Protein AF-0000000074204944 (afdb_homodimer)

Structure (mmCIF, N/CA/C/O backbone):
data_AF-0000000074204944-model_v1
#
loop_
_entity.id
_entity.type
_entity.pdbx_description
1 polymer 'ThuA-like domain-containing protein'
#
loop_
_atom_site.group_PDB
_atom_site.id
_atom_site.type_symbol
_atom_site.label_atom_id
_atom_site.label_alt_id
_atom_site.label_comp_id
_atom_site.label_asym_id
_atom_site.label_entity_id
_atom_site.label_seq_id
_atom_site.pdbx_PDB_ins_code
_atom_site.Cartn_x
_atom_site.Cartn_y
_atom_site.Cartn_z
_atom_site.occupancy
_atom_site.B_iso_or_equiv
_atom_site.auth_seq_id
_atom_site.auth_comp_id
_atom_site.auth_asym_id
_atom_site.auth_atom_id
_atom_site.pdbx_PDB_model_num
ATOM 1 N N . MET A 1 1 ? -14.984 -2.434 25.672 1 51.53 1 MET A N 1
ATOM 2 C CA . MET A 1 1 ? -14.977 -1.207 24.875 1 51.53 1 MET A CA 1
ATOM 3 C C . MET A 1 1 ? -14.734 -1.515 23.406 1 51.53 1 MET A C 1
ATOM 5 O O . MET A 1 1 ? -13.961 -2.412 23.078 1 51.53 1 MET A O 1
ATOM 9 N N . THR A 1 2 ? -15.633 -1.061 22.5 1 76 2 THR A N 1
ATOM 10 C CA . THR A 1 2 ? -15.523 -1.413 21.094 1 76 2 THR A CA 1
ATOM 11 C C . THR A 1 2 ? -14.164 -1.008 20.531 1 76 2 THR A C 1
ATOM 13 O O . THR A 1 2 ? -13.641 0.053 20.875 1 76 2 THR A O 1
ATOM 16 N N . GLN A 1 3 ? -13.484 -1.795 19.922 1 91.38 3 GLN A N 1
ATOM 17 C CA . GLN A 1 3 ? -12.148 -1.559 19.375 1 91.38 3 GLN A CA 1
ATOM 18 C C . GLN A 1 3 ? -12.156 -0.401 18.391 1 91.38 3 GLN A C 1
ATOM 20 O O . GLN A 1 3 ? -12.992 -0.361 17.469 1 91.38 3 GLN A O 1
ATOM 25 N N . ARG A 1 4 ? -11.312 0.642 18.641 1 97.38 4 ARG A N 1
ATOM 26 C CA . ARG A 1 4 ? -11.188 1.764 17.719 1 97.38 4 ARG A CA 1
ATOM 27 C C . ARG A 1 4 ? -10.789 1.284 16.328 1 97.38 4 ARG A C 1
ATOM 29 O O . ARG A 1 4 ? -9.992 0.354 16.188 1 97.38 4 ARG A O 1
ATOM 36 N N . ARG A 1 5 ? -11.391 1.908 15.414 1 98.31 5 ARG A N 1
ATOM 37 C CA . ARG A 1 5 ? -11.078 1.604 14.016 1 98.31 5 ARG A CA 1
ATOM 38 C C . ARG A 1 5 ? -10.312 2.748 13.367 1 98.31 5 ARG A C 1
ATOM 40 O O . ARG A 1 5 ? -10.812 3.871 13.281 1 98.31 5 ARG A O 1
ATOM 47 N N . ILE A 1 6 ? -9.133 2.463 12.898 1 98.81 6 ILE A N 1
ATOM 48 C CA . ILE A 1 6 ? -8.273 3.422 12.219 1 98.81 6 ILE A CA 1
ATOM 49 C C . ILE A 1 6 ? -8.141 3.051 10.742 1 98.81 6 ILE A C 1
ATOM 51 O O . ILE A 1 6 ? -7.781 1.919 10.414 1 98.81 6 ILE A O 1
ATOM 55 N N . LEU A 1 7 ? -8.516 3.953 9.883 1 98.88 7 LEU A N 1
ATOM 56 C CA . LEU A 1 7 ? -8.406 3.752 8.438 1 98.88 7 LEU A CA 1
ATOM 57 C C . LEU A 1 7 ? -7.293 4.621 7.855 1 98.88 7 LEU A C 1
ATOM 59 O O . LEU A 1 7 ? -7.305 5.844 8.016 1 98.88 7 LEU A O 1
ATOM 63 N N . ILE A 1 8 ? -6.305 3.99 7.25 1 98.94 8 ILE A N 1
ATOM 64 C CA . ILE A 1 8 ? -5.246 4.691 6.535 1 98.94 8 ILE A CA 1
ATOM 65 C C . ILE A 1 8 ? -5.52 4.648 5.035 1 98.94 8 ILE A C 1
ATOM 67 O O . ILE A 1 8 ? -5.609 3.566 4.445 1 98.94 8 ILE A O 1
ATOM 71 N N . LEU A 1 9 ? -5.691 5.809 4.43 1 98.94 9 LEU A N 1
ATOM 72 C CA . LEU A 1 9 ? -5.777 5.926 2.979 1 98.94 9 LEU A CA 1
ATOM 73 C C . LEU A 1 9 ? -4.391 6.047 2.357 1 98.94 9 LEU A C 1
ATOM 75 O O . LEU A 1 9 ? -3.609 6.922 2.736 1 98.94 9 LEU A O 1
ATOM 79 N N . SER A 1 10 ? -4.102 5.207 1.457 1 98.81 10 SER A N 1
ATOM 80 C CA . SER A 1 10 ? -2.797 5.133 0.808 1 98.81 10 SER A CA 1
ATOM 81 C C . SER A 1 10 ? -2.863 5.652 -0.625 1 98.81 10 SER A C 1
ATOM 83 O O . SER A 1 10 ? -3.732 5.246 -1.398 1 98.81 10 SER A O 1
ATOM 85 N N . GLY A 1 11 ? -1.921 6.484 -0.975 1 98 11 GLY A N 1
ATOM 86 C CA . GLY A 1 11 ? -1.912 7.117 -2.283 1 98 11 GLY A CA 1
ATOM 87 C C . GLY A 1 11 ? -1.787 6.125 -3.426 1 98 11 GLY A C 1
ATOM 88 O O . GLY A 1 11 ? -0.973 5.203 -3.367 1 98 11 GLY A O 1
ATOM 89 N N . ARG A 1 12 ? -2.574 6.344 -4.48 1 96.12 12 ARG A N 1
ATOM 90 C CA . ARG A 1 12 ? -2.547 5.613 -5.742 1 96.12 12 ARG A CA 1
ATOM 91 C C . ARG A 1 12 ? -3.156 6.445 -6.867 1 96.12 12 ARG A C 1
ATOM 93 O O . ARG A 1 12 ? -3.846 7.434 -6.613 1 96.12 12 ARG A O 1
ATOM 100 N N . GLY A 1 13 ? -2.918 6.02 -8.125 1 94.06 13 GLY A N 1
ATOM 101 C CA . GLY A 1 13 ? -3.502 6.73 -9.258 1 94.06 13 GLY A CA 1
ATOM 102 C C . GLY A 1 13 ? -3.24 8.227 -9.219 1 94.06 13 GLY A C 1
ATOM 103 O O . GLY A 1 13 ? -2.094 8.656 -9.094 1 94.06 13 GLY A O 1
ATOM 104 N N . ARG A 1 14 ? -4.297 9.023 -9.195 1 94.81 14 ARG A N 1
ATOM 105 C CA . ARG A 1 14 ? -4.16 10.477 -9.281 1 94.81 14 ARG A CA 1
ATOM 106 C C . ARG A 1 14 ? -3.582 11.047 -7.988 1 94.81 14 ARG A C 1
ATOM 108 O O . ARG A 1 14 ? -3.223 12.227 -7.93 1 94.81 14 ARG A O 1
ATOM 115 N N . TYR A 1 15 ? -3.381 10.164 -6.961 1 97 15 TYR A N 1
ATOM 116 C CA . TYR A 1 15 ? -2.9 10.641 -5.672 1 97 15 TYR A CA 1
ATOM 117 C C . TYR A 1 15 ? -1.574 9.984 -5.305 1 97 15 TYR A C 1
ATOM 119 O O . TYR A 1 15 ? -1.211 9.922 -4.129 1 97 15 TYR A O 1
ATOM 127 N N . GLU A 1 16 ? -0.849 9.477 -6.254 1 95.19 16 GLU A N 1
ATOM 128 C CA . GLU A 1 16 ? 0.516 8.992 -6.078 1 95.19 16 GLU A CA 1
ATOM 129 C C . GLU A 1 16 ? 1.491 9.742 -6.98 1 95.19 16 GLU A C 1
ATOM 131 O O . GLU A 1 16 ? 1.109 10.234 -8.047 1 95.19 16 GLU A O 1
ATOM 136 N N . ASP A 1 17 ? 2.719 9.852 -6.531 1 94.25 17 ASP A N 1
ATOM 137 C CA . ASP A 1 17 ? 3.791 10.508 -7.27 1 94.25 17 ASP A CA 1
ATOM 138 C C . ASP A 1 17 ? 5.027 9.617 -7.355 1 94.25 17 ASP A C 1
ATOM 140 O O . ASP A 1 17 ? 5.035 8.508 -6.824 1 94.25 17 ASP A O 1
ATOM 144 N N . PRO A 1 18 ? 6.023 9.992 -8.094 1 93.88 18 PRO A N 1
ATOM 145 C CA . PRO A 1 18 ? 7.188 9.117 -8.289 1 93.88 18 PRO A CA 1
ATOM 146 C C . PRO A 1 18 ? 8.125 9.109 -7.082 1 93.88 18 PRO A C 1
ATOM 148 O O . PRO A 1 18 ? 9.109 8.367 -7.066 1 93.88 18 PRO A O 1
ATOM 151 N N . TRP A 1 19 ? 7.832 9.891 -6.012 1 95.25 19 TRP A N 1
ATOM 152 C CA . TRP A 1 19 ? 8.852 10.141 -5 1 95.25 19 TRP A CA 1
ATOM 153 C C . TRP A 1 19 ? 8.484 9.484 -3.676 1 95.25 19 TRP A C 1
ATOM 155 O O . TRP A 1 19 ? 9.336 9.289 -2.811 1 95.25 19 TRP A O 1
ATOM 165 N N . HIS A 1 20 ? 7.195 9.203 -3.471 1 97.69 20 HIS A N 1
ATOM 166 C CA . HIS A 1 20 ? 6.738 8.68 -2.189 1 97.69 20 HIS A CA 1
ATOM 167 C C . HIS A 1 20 ? 6.184 7.266 -2.336 1 97.69 20 HIS A C 1
ATOM 169 O O . HIS A 1 20 ? 5.332 7.016 -3.193 1 97.69 20 HIS A O 1
ATOM 175 N N . ASP A 1 21 ? 6.695 6.395 -1.541 1 98.06 21 ASP A N 1
ATOM 176 C CA . ASP A 1 21 ? 6.18 5.027 -1.485 1 98.06 21 ASP A CA 1
ATOM 177 C C . ASP A 1 21 ? 5.047 4.91 -0.469 1 98.06 21 ASP A C 1
ATOM 179 O O . ASP A 1 21 ? 5.262 4.457 0.657 1 98.06 21 ASP A O 1
ATOM 183 N N . HIS A 1 22 ? 3.854 5.188 -0.947 1 98.5 22 HIS A N 1
ATOM 184 C CA . HIS A 1 22 ? 2.717 5.285 -0.039 1 98.5 22 HIS A CA 1
ATOM 185 C C . HIS A 1 22 ? 2.365 3.926 0.554 1 98.5 22 HIS A C 1
ATOM 187 O O . HIS A 1 22 ? 1.911 3.84 1.697 1 98.5 22 HIS A O 1
ATOM 193 N N . ALA A 1 23 ? 2.514 2.84 -0.213 1 98.75 23 ALA A N 1
ATOM 194 C CA . ALA A 1 23 ? 2.256 1.52 0.356 1 98.75 23 ALA A CA 1
ATOM 195 C C . ALA A 1 23 ? 3.188 1.239 1.532 1 98.75 23 ALA A C 1
ATOM 197 O O . ALA A 1 23 ? 2.742 0.787 2.59 1 98.75 23 ALA A O 1
ATOM 198 N N . ALA A 1 24 ? 4.465 1.567 1.374 1 98.88 24 ALA A N 1
ATOM 199 C CA . ALA A 1 24 ? 5.457 1.319 2.414 1 98.88 24 ALA A CA 1
ATOM 200 C C . ALA A 1 24 ? 5.176 2.162 3.654 1 98.88 24 ALA A C 1
ATOM 202 O O . ALA A 1 24 ? 5.184 1.649 4.777 1 98.88 24 ALA A O 1
ATOM 203 N N . THR A 1 25 ? 4.926 3.42 3.422 1 98.88 25 THR A N 1
ATOM 204 C CA . THR A 1 25 ? 4.746 4.301 4.57 1 98.88 25 THR A CA 1
ATOM 205 C C . THR A 1 25 ? 3.4 4.047 5.242 1 98.88 25 THR A C 1
ATOM 207 O O . THR A 1 25 ? 3.266 4.211 6.457 1 98.88 25 THR A O 1
ATOM 210 N N . SER A 1 26 ? 2.371 3.619 4.453 1 98.94 26 SER A N 1
ATOM 211 C CA . SER A 1 26 ? 1.107 3.229 5.066 1 98.94 26 SER A CA 1
ATOM 212 C C . SER A 1 26 ? 1.282 2.002 5.957 1 98.94 26 SER A C 1
ATOM 214 O O . SER A 1 26 ? 0.716 1.937 7.051 1 98.94 26 SER A O 1
ATOM 216 N N . HIS A 1 27 ? 2.041 1.065 5.5 1 98.88 27 HIS A N 1
ATOM 217 C CA . HIS A 1 27 ? 2.332 -0.111 6.312 1 98.88 27 HIS A CA 1
ATOM 218 C C . HIS A 1 27 ? 3.098 0.267 7.574 1 98.88 27 HIS A C 1
ATOM 220 O O . HIS A 1 27 ? 2.793 -0.227 8.664 1 98.88 27 HIS A O 1
ATOM 226 N N . ALA A 1 28 ? 4.086 1.146 7.449 1 98.81 28 ALA A N 1
ATOM 227 C CA . ALA A 1 28 ? 4.855 1.594 8.609 1 98.81 28 ALA A CA 1
ATOM 228 C C . ALA A 1 28 ? 3.963 2.307 9.617 1 98.81 28 ALA A C 1
ATOM 230 O O . ALA A 1 28 ? 4.031 2.031 10.82 1 98.81 28 ALA A O 1
ATOM 231 N N . ALA A 1 29 ? 3.152 3.195 9.117 1 98.88 29 ALA A N 1
ATOM 232 C CA . ALA A 1 29 ? 2.229 3.922 9.984 1 98.88 29 ALA A CA 1
ATOM 233 C C . ALA A 1 29 ? 1.271 2.965 10.688 1 98.88 29 ALA A C 1
ATOM 235 O O . ALA A 1 29 ? 0.977 3.131 11.875 1 98.88 29 ALA A O 1
ATOM 236 N N . ALA A 1 30 ? 0.769 1.958 9.938 1 98.88 30 ALA A N 1
ATOM 237 C CA . ALA A 1 30 ? -0.134 0.967 10.516 1 98.88 30 ALA A CA 1
ATOM 238 C C . ALA A 1 30 ? 0.535 0.222 11.664 1 98.88 30 ALA A C 1
ATOM 240 O O . ALA A 1 30 ? -0.105 -0.072 12.68 1 98.88 30 ALA A O 1
ATOM 241 N N . GLY A 1 31 ? 1.81 -0.078 11.5 1 98.38 31 GLY A N 1
ATOM 242 C CA . GLY A 1 31 ? 2.541 -0.729 12.578 1 98.38 31 GLY A CA 1
ATOM 243 C C . GLY A 1 31 ? 2.588 0.093 13.852 1 98.38 31 GLY A C 1
ATOM 244 O O . GLY A 1 31 ? 2.404 -0.441 14.945 1 98.38 31 GLY A O 1
ATOM 245 N N . VAL A 1 32 ? 2.789 1.373 13.734 1 98.56 32 VAL A N 1
ATOM 246 C CA . VAL A 1 32 ? 2.889 2.273 14.875 1 98.56 32 VAL A CA 1
ATOM 247 C C . VAL A 1 32 ? 1.519 2.432 15.531 1 98.56 32 VAL A C 1
ATOM 249 O O . VAL A 1 32 ? 1.402 2.398 16.75 1 98.56 32 VAL A O 1
ATOM 252 N N . LEU A 1 33 ? 0.451 2.512 14.727 1 98.69 33 LEU A N 1
ATOM 253 C CA . LEU A 1 33 ? -0.881 2.875 15.195 1 98.69 33 LEU A CA 1
ATOM 254 C C . LEU A 1 33 ? -1.638 1.646 15.688 1 98.69 33 LEU A C 1
ATOM 256 O O . LEU A 1 33 ? -2.674 1.772 16.344 1 98.69 33 LEU A O 1
ATOM 260 N N . GLY A 1 34 ? -1.121 0.468 15.422 1 97.69 34 GLY A N 1
ATOM 261 C CA . GLY A 1 34 ? -1.778 -0.78 15.773 1 97.69 34 GLY A CA 1
ATOM 262 C C . GLY A 1 34 ? -2.014 -0.93 17.266 1 97.69 34 GLY A C 1
ATOM 263 O O . GLY A 1 34 ? -2.879 -1.699 17.688 1 97.69 34 GLY A O 1
ATOM 264 N N . GLU A 1 35 ? -1.288 -0.207 18.062 1 94.44 35 GLU A N 1
ATOM 265 C CA . GLU A 1 35 ? -1.435 -0.253 19.516 1 94.44 35 GLU A CA 1
ATOM 266 C C . GLU A 1 35 ? -2.697 0.478 19.969 1 94.44 35 GLU A C 1
ATOM 268 O O . GLU A 1 35 ? -3.174 0.273 21.078 1 94.44 35 GLU A O 1
ATOM 273 N N . LEU A 1 36 ? -3.225 1.241 19.109 1 97.75 36 LEU A N 1
ATOM 274 C CA . LEU A 1 36 ? -4.312 2.131 19.5 1 97.75 36 LEU A CA 1
ATOM 275 C C . LEU A 1 36 ? -5.652 1.598 19 1 97.75 36 LEU A C 1
ATOM 277 O O . LEU A 1 36 ? -6.711 2.096 19.391 1 97.75 36 LEU A O 1
ATOM 281 N N . GLY A 1 37 ? -5.633 0.59 18.141 1 97.56 37 GLY A N 1
ATOM 282 C CA . GLY A 1 37 ? -6.848 0.055 17.547 1 97.56 37 GLY A CA 1
ATOM 283 C C . GLY A 1 37 ? -6.59 -0.848 16.359 1 97.56 37 GLY A C 1
ATOM 284 O O . GLY A 1 37 ? -5.438 -1.133 16.031 1 97.56 37 GLY A O 1
ATOM 285 N N . ALA A 1 38 ? -7.699 -1.324 15.766 1 97.94 38 ALA A N 1
ATOM 286 C CA . ALA A 1 38 ? -7.613 -2.072 14.516 1 97.94 38 ALA A CA 1
ATOM 287 C C . ALA A 1 38 ? -7.336 -1.144 13.336 1 97.94 38 ALA A C 1
ATOM 289 O O . ALA A 1 38 ? -8.062 -0.174 13.117 1 97.94 38 ALA A O 1
ATOM 290 N N . VAL A 1 39 ? -6.293 -1.455 12.617 1 98.69 39 VAL A N 1
ATOM 291 C CA . VAL A 1 39 ? -5.887 -0.579 11.523 1 98.69 39 VAL A CA 1
ATOM 292 C C . VAL A 1 39 ? -6.188 -1.249 10.188 1 98.69 39 VAL A C 1
ATOM 294 O O . VAL A 1 39 ? -5.852 -2.42 9.984 1 98.69 39 VAL A O 1
ATOM 297 N N . GLU A 1 40 ? -6.852 -0.543 9.367 1 98.5 40 GLU A N 1
ATOM 298 C CA . GLU A 1 40 ? -7.074 -0.924 7.98 1 98.5 40 GLU A CA 1
ATOM 299 C C . GLU A 1 40 ? -6.34 0.015 7.023 1 98.5 40 GLU A C 1
ATOM 301 O O . GLU A 1 40 ? -6.309 1.228 7.242 1 98.5 40 GLU A O 1
ATOM 306 N N . VAL A 1 41 ? -5.684 -0.534 6.02 1 98.88 41 VAL A N 1
ATOM 307 C CA . VAL A 1 41 ? -5.098 0.243 4.93 1 98.88 41 VAL A CA 1
ATOM 308 C C . VAL A 1 41 ? -5.945 0.083 3.668 1 98.88 41 VAL A C 1
ATOM 310 O O . VAL A 1 41 ? -6.332 -1.032 3.311 1 98.88 41 VAL A O 1
ATOM 313 N N . ARG A 1 42 ? -6.258 1.174 3.039 1 98.75 42 ARG A N 1
ATOM 314 C CA . ARG A 1 42 ? -6.996 1.203 1.779 1 98.75 42 ARG A CA 1
ATOM 315 C C . ARG A 1 42 ? -6.336 2.146 0.78 1 98.75 42 ARG A C 1
ATOM 317 O O . ARG A 1 42 ? -5.879 3.23 1.149 1 98.75 42 ARG A O 1
ATOM 324 N N . GLY A 1 43 ? -6.219 1.623 -0.44 1 98.56 43 GLY A N 1
ATOM 325 C CA . GLY A 1 43 ? -5.824 2.568 -1.473 1 98.56 43 GLY A CA 1
ATOM 326 C C . GLY A 1 43 ? -6.848 3.666 -1.699 1 98.56 43 GLY A C 1
ATOM 327 O O . GLY A 1 43 ? -8.031 3.488 -1.405 1 98.56 43 GLY A O 1
ATOM 328 N N . LEU A 1 44 ? -6.398 4.812 -2.189 1 98 44 LEU A N 1
ATOM 329 C CA . LEU A 1 44 ? -7.281 5.922 -2.533 1 98 44 LEU A CA 1
ATOM 330 C C . LEU A 1 44 ? -8.062 5.621 -3.805 1 98 44 LEU A C 1
ATOM 332 O O . LEU A 1 44 ? -7.648 6.004 -4.902 1 98 44 LEU A O 1
ATOM 336 N N . PHE A 1 45 ? -9.109 4.887 -3.635 1 97.75 45 PHE A N 1
ATOM 337 C CA . PHE A 1 45 ? -10.164 4.676 -4.617 1 97.75 45 PHE A CA 1
ATOM 338 C C . PHE A 1 45 ? -11.359 5.586 -4.34 1 97.75 45 PHE A C 1
ATOM 340 O O . PHE A 1 45 ? -11.523 6.078 -3.223 1 97.75 45 PHE A O 1
ATOM 347 N N . ARG A 1 46 ? -12.195 5.805 -5.297 1 97.19 46 ARG A N 1
ATOM 348 C CA . ARG A 1 46 ? -13.367 6.652 -5.137 1 97.19 46 ARG A CA 1
ATOM 349 C C . ARG A 1 46 ? -14.312 6.082 -4.086 1 97.19 46 ARG A C 1
ATOM 351 O O . ARG A 1 46 ? -15.055 6.828 -3.438 1 97.19 46 ARG A O 1
ATOM 358 N N . SER A 1 47 ? -14.258 4.734 -3.863 1 97.06 47 SER A N 1
ATOM 359 C CA . SER A 1 47 ? -15.172 4.059 -2.947 1 97.06 47 SER A CA 1
ATOM 360 C C . SER A 1 47 ? -14.531 3.859 -1.576 1 97.06 47 SER A C 1
ATOM 362 O O . SER A 1 47 ? -15.109 3.201 -0.708 1 97.06 47 SER A O 1
ATOM 364 N N . ALA A 1 48 ? -13.359 4.402 -1.346 1 98 48 ALA A N 1
ATOM 365 C CA . ALA A 1 48 ? -12.547 4.059 -0.181 1 98 48 ALA A CA 1
ATOM 366 C C . ALA A 1 48 ? -13.234 4.496 1.111 1 98 48 ALA A C 1
ATOM 368 O O . ALA A 1 48 ? -12.891 4.016 2.195 1 98 48 ALA A O 1
ATOM 369 N N . LEU A 1 49 ? -14.219 5.398 1.063 1 98.31 49 LEU A N 1
ATOM 370 C CA . LEU A 1 49 ? -14.797 5.957 2.279 1 98.31 49 LEU A CA 1
ATOM 371 C C . LEU A 1 49 ? -16.266 5.547 2.424 1 98.31 49 LEU A C 1
ATOM 373 O O . LEU A 1 49 ? -17.016 6.176 3.166 1 98.31 49 LEU A O 1
ATOM 377 N N . GLU A 1 50 ? -16.703 4.531 1.73 1 95 50 GLU A N 1
ATOM 378 C CA . GLU A 1 50 ? -18.094 4.113 1.745 1 95 50 GLU A CA 1
ATOM 379 C C . GLU A 1 50 ? -18.516 3.641 3.133 1 95 50 GLU A C 1
ATOM 381 O O . GLU A 1 50 ? -19.703 3.68 3.477 1 95 50 GLU A O 1
ATOM 386 N N . ASP A 1 51 ? -17.656 3.254 4.023 1 94.56 51 ASP A N 1
ATOM 387 C CA . ASP A 1 51 ? -17.969 2.807 5.375 1 94.56 51 ASP A CA 1
ATOM 388 C C . ASP A 1 51 ? -17.328 3.725 6.422 1 94.56 51 ASP A C 1
ATOM 390 O O . ASP A 1 51 ? -16.922 3.268 7.492 1 94.56 51 ASP A O 1
ATOM 394 N N . LEU A 1 52 ? -17.234 4.914 6.141 1 95.88 52 LEU A N 1
ATOM 395 C CA . LEU A 1 52 ? -16.547 5.898 6.965 1 95.88 52 LEU A CA 1
ATOM 396 C C . LEU A 1 52 ? -17.219 6.051 8.32 1 95.88 52 LEU A C 1
ATOM 398 O O . LEU A 1 52 ? -16.578 6.41 9.305 1 95.88 52 LEU A O 1
ATOM 402 N N . ASP A 1 53 ? -18.5 5.742 8.469 1 94.19 53 ASP A N 1
ATOM 403 C CA . ASP A 1 53 ? -19.266 5.914 9.703 1 94.19 53 ASP A CA 1
ATOM 404 C C . ASP A 1 53 ? -18.734 4.992 10.805 1 94.19 53 ASP A C 1
ATOM 406 O O . ASP A 1 53 ? -18.953 5.25 11.992 1 94.19 53 ASP A O 1
ATOM 410 N N . SER A 1 54 ? -18.062 3.941 10.453 1 96.06 54 SER A N 1
ATOM 411 C CA . SER A 1 54 ? -17.531 2.988 11.43 1 96.06 54 SER A CA 1
ATOM 412 C C . SER A 1 54 ? -16.094 3.307 11.789 1 96.06 54 SER A C 1
ATOM 414 O O . SER A 1 54 ? -15.461 2.584 12.57 1 96.06 54 SER A O 1
ATOM 416 N N . VAL A 1 55 ? -15.547 4.402 11.25 1 97.94 55 VAL A N 1
ATOM 417 C CA . VAL A 1 55 ? -14.141 4.758 11.422 1 97.94 55 VAL A CA 1
ATOM 418 C C . VAL A 1 55 ? -14 5.793 12.539 1 97.94 55 VAL A C 1
ATOM 420 O O . VAL A 1 55 ? -14.75 6.773 12.57 1 97.94 55 VAL A O 1
ATOM 423 N N . ASP A 1 56 ? -13.055 5.578 13.43 1 98.25 56 ASP A N 1
ATOM 424 C CA . ASP A 1 56 ? -12.812 6.512 14.523 1 98.25 56 ASP A CA 1
ATOM 425 C C . ASP A 1 56 ? -11.719 7.512 14.156 1 98.25 56 ASP A C 1
ATOM 427 O O . ASP A 1 56 ? -11.695 8.633 14.672 1 98.25 56 ASP A O 1
ATOM 431 N N . LEU A 1 57 ? -10.766 7.082 13.359 1 98.75 57 LEU A N 1
ATOM 432 C CA . LEU A 1 57 ? -9.648 7.918 12.922 1 98.75 57 LEU A CA 1
ATOM 433 C C . LEU A 1 57 ? -9.328 7.66 11.453 1 98.75 57 LEU A C 1
ATOM 435 O O . LEU A 1 57 ? -9.109 6.512 11.055 1 98.75 57 LEU A O 1
ATOM 439 N N . LEU A 1 58 ? -9.359 8.695 10.68 1 98.88 58 LEU A N 1
ATOM 440 C CA . LEU A 1 58 ? -8.953 8.625 9.281 1 98.88 58 LEU A CA 1
ATOM 441 C C . LEU A 1 58 ? -7.555 9.211 9.102 1 98.88 58 LEU A C 1
ATOM 443 O O . LEU A 1 58 ? -7.305 10.367 9.461 1 98.88 58 LEU A O 1
ATOM 447 N N . VAL A 1 59 ? -6.641 8.43 8.609 1 98.94 59 VAL A N 1
ATOM 448 C CA . VAL A 1 59 ? -5.289 8.867 8.273 1 98.94 59 VAL A CA 1
ATOM 449 C C . VAL A 1 59 ? -5.152 9.016 6.762 1 98.94 59 VAL A C 1
ATOM 451 O O . VAL A 1 59 ? -5.465 8.094 6.008 1 98.94 59 VAL A O 1
ATOM 454 N N . VAL A 1 60 ? -4.758 10.172 6.344 1 98.94 60 VAL A N 1
ATOM 455 C CA . VAL A 1 60 ? -4.562 10.422 4.918 1 98.94 60 VAL A CA 1
ATOM 456 C C . VAL A 1 60 ? -3.068 10.438 4.598 1 98.94 60 VAL A C 1
ATOM 458 O O . VAL A 1 60 ? -2.34 11.328 5.051 1 98.94 60 VAL A O 1
ATOM 461 N N . ASN A 1 61 ? -2.641 9.445 3.877 1 98.88 61 ASN A N 1
ATOM 462 C CA . ASN A 1 61 ? -1.282 9.258 3.377 1 98.88 61 ASN A CA 1
ATOM 463 C C . ASN A 1 61 ? -1.249 9.203 1.852 1 98.88 61 ASN A C 1
ATOM 465 O O . ASN A 1 61 ? -0.875 8.18 1.273 1 98.88 61 ASN A O 1
ATOM 469 N N . GLY A 1 62 ? -1.653 10.281 1.208 1 97.75 62 GLY A N 1
ATOM 470 C CA . GLY A 1 62 ? -1.695 10.438 -0.237 1 97.75 62 GLY A CA 1
ATOM 471 C C . GLY A 1 62 ? -0.994 11.695 -0.72 1 97.75 62 GLY A C 1
ATOM 472 O O . GLY A 1 62 ? -0.63 12.555 0.083 1 97.75 62 GLY A O 1
ATOM 473 N N . GLY A 1 63 ? -0.703 11.781 -1.903 1 95.69 63 GLY A N 1
ATOM 474 C CA . GLY A 1 63 ? 0.027 12.898 -2.471 1 95.69 63 GLY A CA 1
ATOM 475 C C . GLY A 1 63 ? -0.604 13.445 -3.74 1 95.69 63 GLY A C 1
ATOM 476 O O . GLY A 1 63 ? -1.783 13.195 -4.008 1 95.69 63 GLY A O 1
ATOM 477 N N . THR A 1 64 ? 0.297 14.359 -4.312 1 87.75 64 THR A N 1
ATOM 478 C CA . T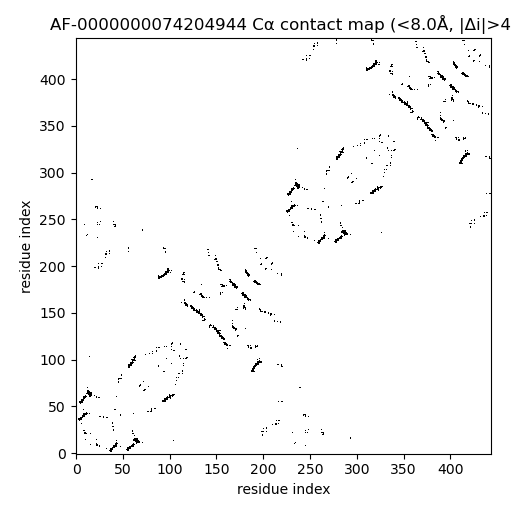HR A 1 64 ? -0.106 14.914 -5.602 1 87.75 64 THR A CA 1
ATOM 479 C C . THR A 1 64 ? 0.206 13.938 -6.73 1 87.75 64 THR A C 1
ATOM 481 O O . THR A 1 64 ? 1.252 13.281 -6.723 1 87.75 64 THR A O 1
ATOM 484 N N . GLY A 1 65 ? -0.796 13.617 -7.484 1 80.25 65 GLY A N 1
ATOM 485 C CA . GLY A 1 65 ? -0.465 12.695 -8.562 1 80.25 65 GLY A CA 1
ATOM 486 C C . GLY A 1 65 ? -0.942 13.172 -9.922 1 80.25 65 GLY A C 1
ATOM 487 O O . GLY A 1 65 ? -1.212 14.359 -10.109 1 80.25 65 GLY A O 1
ATOM 488 N N . ARG A 1 66 ? -0.755 12.352 -10.812 1 80.88 66 ARG A N 1
ATOM 489 C CA . ARG A 1 66 ? -1.13 12.68 -12.188 1 80.88 66 ARG A CA 1
ATOM 490 C C . ARG A 1 66 ? -2.564 12.25 -12.477 1 80.88 66 ARG A C 1
ATOM 492 O O . ARG A 1 66 ? -2.855 11.055 -12.562 1 80.88 66 ARG A O 1
ATOM 499 N N . ARG A 1 67 ? -3.369 13.188 -12.602 1 87.19 67 ARG A N 1
ATOM 500 C CA . ARG A 1 67 ? -4.766 12.906 -12.922 1 87.19 67 ARG A CA 1
ATOM 501 C C . ARG A 1 67 ? -4.883 12.156 -14.25 1 87.19 67 ARG A C 1
ATOM 503 O O . ARG A 1 67 ? -4.27 12.547 -15.242 1 87.19 67 ARG A O 1
ATOM 510 N N . ASP A 1 68 ? -5.531 11.117 -14.234 1 88.94 68 ASP A N 1
ATOM 511 C CA . ASP A 1 68 ? -5.832 10.297 -15.398 1 88.94 68 ASP A CA 1
ATOM 512 C C . ASP A 1 68 ? -7.273 9.789 -15.359 1 88.94 68 ASP A C 1
ATOM 514 O O . ASP A 1 68 ? -7.539 8.711 -14.828 1 88.94 68 ASP A O 1
ATOM 518 N N . ALA A 1 69 ? -8.141 10.523 -16.016 1 91.94 69 ALA A N 1
ATOM 519 C CA . ALA A 1 69 ? -9.578 10.242 -15.953 1 91.94 69 ALA A CA 1
ATOM 520 C C . ALA A 1 69 ? -9.883 8.852 -16.5 1 91.94 69 ALA A C 1
ATOM 522 O O . ALA A 1 69 ? -10.836 8.203 -16.062 1 91.94 69 ALA A O 1
ATOM 523 N N . GLU A 1 70 ? -9.102 8.398 -17.422 1 91 70 GLU A N 1
ATOM 524 C CA . GLU A 1 70 ? -9.352 7.094 -18.016 1 91 70 GLU A CA 1
ATOM 525 C C . GLU A 1 70 ? -8.914 5.961 -17.094 1 91 70 GLU A C 1
ATOM 527 O O . GLU A 1 70 ? -9.32 4.812 -17.281 1 91 70 GLU A O 1
ATOM 532 N N . PHE A 1 71 ? -8.141 6.332 -16.141 1 91.19 71 PHE A N 1
ATOM 533 C CA . PHE A 1 71 ? -7.613 5.309 -15.25 1 91.19 71 PHE A CA 1
ATOM 534 C C . PHE A 1 71 ? -8.414 5.254 -13.953 1 91.19 71 PHE A C 1
ATOM 536 O O . PHE A 1 71 ? -8.82 4.18 -13.508 1 91.19 71 PHE A O 1
ATOM 543 N N . ASP A 1 72 ? -8.625 6.441 -13.367 1 92.94 72 ASP A N 1
ATOM 544 C CA . ASP A 1 72 ? -9.234 6.375 -12.047 1 92.94 72 ASP A CA 1
ATOM 545 C C . ASP A 1 72 ? -10.461 7.285 -11.961 1 92.94 72 ASP A C 1
ATOM 547 O O . ASP A 1 72 ? -11.109 7.359 -10.922 1 92.94 72 ASP A O 1
ATOM 551 N N . GLY A 1 73 ? -10.836 7.93 -13.07 1 95 73 GLY A N 1
ATOM 552 C CA . GLY A 1 73 ? -12.062 8.711 -13.094 1 95 73 GLY A CA 1
ATOM 553 C C . GLY A 1 73 ? -11.82 10.203 -13.227 1 95 73 GLY A C 1
ATOM 554 O O . GLY A 1 73 ? -10.711 10.68 -12.977 1 95 73 GLY A O 1
ATOM 555 N N . SER A 1 74 ? -12.828 10.961 -13.609 1 96.06 74 SER A N 1
ATOM 556 C CA . SER A 1 74 ? -12.781 12.414 -13.727 1 96.06 74 SER A CA 1
ATOM 557 C C . SER A 1 74 ? -12.875 13.086 -12.359 1 96.06 74 SER A C 1
ATOM 559 O O . SER A 1 74 ? -13.148 12.422 -11.352 1 96.06 74 SER A O 1
ATOM 561 N N . ASP A 1 75 ? -12.625 14.375 -12.344 1 94.69 75 ASP A N 1
ATOM 562 C CA . ASP A 1 75 ? -12.805 15.133 -11.109 1 94.69 75 ASP A CA 1
ATOM 563 C C . ASP A 1 75 ? -14.234 15.008 -10.594 1 94.69 7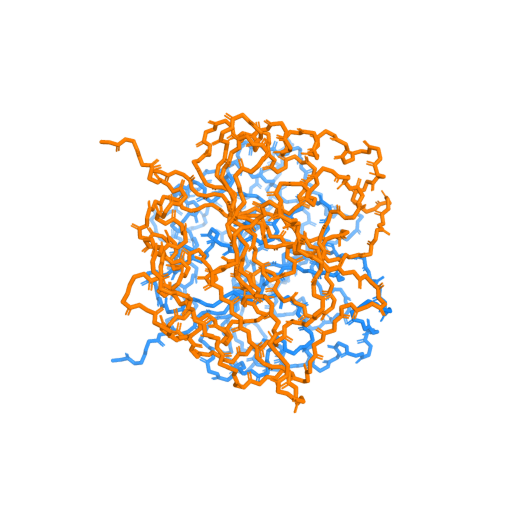5 ASP A C 1
ATOM 565 O O . ASP A 1 75 ? -14.461 14.906 -9.383 1 94.69 75 ASP A O 1
ATOM 569 N N . ASP A 1 76 ? -15.195 15.008 -11.508 1 96.06 76 ASP A N 1
ATOM 570 C CA . ASP A 1 76 ? -16.594 14.875 -11.125 1 96.06 76 ASP A CA 1
ATOM 571 C C . ASP A 1 76 ? -16.859 13.523 -10.477 1 96.06 76 ASP A C 1
ATOM 573 O O . ASP A 1 76 ? -17.656 13.422 -9.531 1 96.06 76 ASP A O 1
ATOM 577 N N . ASP A 1 77 ? -16.188 12.516 -10.961 1 97.31 77 ASP A N 1
ATOM 578 C CA . ASP A 1 77 ? -16.359 11.18 -10.406 1 97.31 77 ASP A CA 1
ATOM 579 C C . ASP A 1 77 ? -15.875 11.109 -8.961 1 97.31 77 ASP A C 1
ATOM 581 O O . ASP A 1 77 ? -16.312 10.258 -8.188 1 97.31 77 ASP A O 1
ATOM 585 N N . TRP A 1 78 ? -14.961 12 -8.602 1 97.25 78 TRP A N 1
ATOM 586 C CA . TRP A 1 78 ? -14.344 11.977 -7.285 1 97.25 78 TRP A CA 1
ATOM 587 C C . TRP A 1 78 ? -15.109 12.859 -6.305 1 97.25 78 TRP A C 1
ATOM 589 O O . TRP A 1 78 ? -14.859 12.828 -5.098 1 97.25 78 TRP A O 1
ATOM 599 N N . ARG A 1 79 ? -16.125 13.57 -6.707 1 96.81 79 ARG A N 1
ATOM 600 C CA . ARG A 1 79 ? -16.844 14.523 -5.867 1 96.81 79 ARG A CA 1
ATOM 601 C C . ARG A 1 79 ? -17.469 13.828 -4.66 1 96.81 79 ARG A C 1
ATOM 603 O O . ARG A 1 79 ? -17.406 14.344 -3.543 1 96.81 79 ARG A O 1
ATOM 610 N N . GLY A 1 80 ? -18.078 12.633 -4.938 1 97.25 80 GLY A N 1
ATOM 611 C CA . GLY A 1 80 ? -18.672 11.898 -3.838 1 97.25 80 GLY A CA 1
ATOM 612 C C . GLY A 1 80 ? -17.688 11.562 -2.736 1 97.25 80 GLY A C 1
ATOM 613 O O . GLY A 1 80 ? -18 11.688 -1.552 1 97.25 80 GLY A O 1
ATOM 614 N N . PHE A 1 81 ? -16.516 11.148 -3.082 1 98.12 81 PHE A N 1
ATOM 615 C CA . PHE A 1 81 ? -15.445 10.852 -2.139 1 98.12 81 PHE A CA 1
ATOM 616 C C . PHE A 1 81 ? -15.102 12.086 -1.311 1 98.12 81 PHE A C 1
ATOM 618 O O . PHE A 1 81 ? -15.07 12.023 -0.08 1 98.12 81 PHE A O 1
ATOM 625 N N . HIS A 1 82 ? -14.883 13.195 -1.985 1 98.06 82 HIS A N 1
ATOM 626 C CA . HIS A 1 82 ? -14.461 14.422 -1.33 1 98.06 82 HIS A CA 1
ATOM 627 C C . HIS A 1 82 ? -15.555 14.984 -0.436 1 98.06 82 HIS A C 1
ATOM 629 O O . HIS A 1 82 ? -15.281 15.469 0.666 1 98.06 82 HIS A O 1
ATOM 635 N N . ASP A 1 83 ? -16.766 14.891 -0.904 1 97.25 83 ASP A N 1
ATOM 636 C CA . ASP A 1 83 ? -17.891 15.359 -0.105 1 97.25 83 ASP A CA 1
ATOM 637 C C . ASP A 1 83 ? -18.031 14.539 1.173 1 97.25 83 ASP A C 1
ATOM 639 O O . ASP A 1 83 ? -18.297 15.094 2.244 1 97.25 83 ASP A O 1
ATOM 643 N N . ARG A 1 84 ? -17.875 13.266 1.048 1 97.81 84 ARG A N 1
ATOM 644 C CA . ARG A 1 84 ? -17.984 12.391 2.211 1 97.81 84 ARG A CA 1
ATOM 645 C C . ARG A 1 84 ? -16.875 12.68 3.219 1 97.81 84 ARG A C 1
ATOM 647 O O . ARG A 1 84 ? -17.125 12.727 4.426 1 97.81 84 ARG A O 1
ATOM 654 N N . LEU A 1 85 ? -15.703 12.875 2.723 1 98.12 85 LEU A N 1
ATOM 655 C CA . LEU A 1 85 ? -14.57 13.195 3.584 1 98.12 85 LEU A CA 1
ATOM 656 C C . LEU A 1 85 ? -14.805 14.5 4.332 1 98.12 85 LEU A C 1
ATOM 658 O O . LEU A 1 85 ? -14.719 14.547 5.562 1 98.12 85 LEU A O 1
ATOM 662 N N . ALA A 1 86 ? -15.125 15.516 3.613 1 97.56 86 ALA A N 1
ATOM 663 C CA . ALA A 1 86 ? -15.328 16.844 4.207 1 97.56 86 ALA A CA 1
ATOM 664 C C . ALA A 1 86 ? -16.516 16.828 5.172 1 97.56 86 ALA A C 1
ATOM 666 O O . ALA A 1 86 ? -16.422 17.375 6.273 1 97.56 86 ALA A O 1
ATOM 667 N N . GLY A 1 87 ? -17.578 16.203 4.668 1 97.31 87 GLY A N 1
ATOM 668 C CA . GLY A 1 87 ? -18.766 16.125 5.523 1 97.31 87 GLY A CA 1
ATOM 669 C C . GLY A 1 87 ? -18.5 15.391 6.824 1 97.31 87 GLY A C 1
ATOM 670 O O . GLY A 1 87 ? -18.906 15.859 7.895 1 97.31 87 GLY A O 1
ATOM 671 N N . TRP A 1 88 ? -17.891 14.25 6.723 1 97.88 88 TRP A N 1
ATOM 672 C CA . TRP A 1 88 ? -17.562 13.453 7.902 1 97.88 88 TRP A CA 1
ATOM 673 C C . TRP A 1 88 ? -16.641 14.219 8.844 1 97.88 88 TRP A C 1
ATOM 675 O O . TRP A 1 88 ? -16.844 14.227 10.055 1 97.88 88 TRP A O 1
ATOM 685 N N . ALA A 1 89 ? -15.617 14.891 8.312 1 97.88 89 ALA A N 1
ATOM 686 C CA . ALA A 1 89 ? -14.672 15.672 9.109 1 97.88 89 ALA A CA 1
ATOM 687 C C . ALA A 1 89 ? -15.383 16.797 9.844 1 97.88 89 ALA A C 1
ATOM 689 O O . ALA A 1 89 ? -15.141 17.031 11.039 1 97.88 89 ALA A O 1
ATOM 690 N N . ARG A 1 90 ? -16.266 17.469 9.219 1 96.62 90 ARG A N 1
ATOM 691 C CA . ARG A 1 90 ? -16.984 18.609 9.789 1 96.62 90 ARG A CA 1
ATOM 692 C C . ARG A 1 90 ? -17.984 18.156 10.852 1 96.62 90 ARG A C 1
ATOM 694 O O . ARG A 1 90 ? -18.359 18.938 11.734 1 96.62 90 ARG A O 1
ATOM 701 N N . ALA A 1 91 ? -18.359 16.922 10.758 1 97 91 ALA A N 1
ATOM 702 C CA . ALA A 1 91 ? -19.328 16.375 11.703 1 97 91 ALA A CA 1
ATOM 703 C C . ALA A 1 91 ? -18.625 15.797 12.93 1 97 91 ALA A C 1
ATOM 705 O O . ALA A 1 91 ? -19.234 15.07 13.719 1 97 91 ALA A O 1
ATOM 706 N N . GLY A 1 92 ? -17.391 16.031 13.047 1 96.56 92 GLY A N 1
ATOM 707 C CA . GLY A 1 92 ? -16.672 15.633 14.25 1 96.56 92 GLY A CA 1
ATOM 708 C C . GLY A 1 92 ? -15.664 14.523 14 1 96.56 92 GLY A C 1
ATOM 709 O O . GLY A 1 92 ? -15.07 14 14.938 1 96.56 92 GLY A O 1
ATOM 710 N N . GLY A 1 93 ? -15.469 14.117 12.773 1 96.75 93 GLY A N 1
ATOM 711 C CA . GLY A 1 93 ? -14.5 13.086 12.445 1 96.75 93 GLY A CA 1
ATOM 712 C C . GLY A 1 93 ? -13.07 13.484 12.758 1 96.75 93 GLY A C 1
ATOM 713 O O . GLY A 1 93 ? -12.711 14.656 12.656 1 96.75 93 GLY A O 1
ATOM 714 N N . ALA A 1 94 ? -12.242 12.555 13.203 1 98.31 94 ALA A N 1
ATOM 715 C CA . ALA A 1 94 ? -10.828 12.766 13.492 1 98.31 94 ALA A CA 1
ATOM 716 C C . ALA A 1 94 ? -9.961 12.453 12.273 1 98.31 94 ALA A C 1
ATOM 718 O O . ALA A 1 94 ? -10.031 11.352 11.727 1 98.31 94 ALA A O 1
ATOM 719 N N . VAL A 1 95 ? -9.117 13.43 11.898 1 98.81 95 VAL A N 1
ATOM 720 C CA . VAL A 1 95 ? -8.328 13.273 10.68 1 98.81 95 VAL A CA 1
ATOM 721 C C . VAL A 1 95 ? -6.848 13.508 10.984 1 98.81 95 VAL A C 1
ATOM 723 O O . VAL A 1 95 ? -6.496 14.484 11.656 1 98.81 95 VAL A O 1
ATOM 726 N N . LEU A 1 96 ? -6.031 12.641 10.586 1 98.94 96 LEU A N 1
ATOM 727 C CA . LEU A 1 96 ? -4.578 12.789 10.633 1 98.94 96 LEU A CA 1
ATOM 728 C C . LEU A 1 96 ? -3.996 12.82 9.219 1 98.94 96 LEU A C 1
ATOM 730 O O . LEU A 1 96 ? -4.117 11.844 8.477 1 98.94 96 LEU A O 1
ATOM 734 N N . GLY A 1 97 ? -3.451 13.93 8.781 1 98.94 97 GLY A N 1
ATOM 735 C CA . GLY A 1 97 ? -2.736 14.031 7.52 1 98.94 97 GLY A CA 1
ATOM 736 C C . GLY A 1 97 ? -1.235 13.867 7.668 1 98.94 97 GLY A C 1
ATOM 737 O O . GLY A 1 97 ? -0.617 14.484 8.531 1 98.94 97 GLY A O 1
ATOM 738 N N . LEU A 1 98 ? -0.653 13.07 6.832 1 98.94 98 LEU A N 1
ATOM 739 C CA . LEU A 1 98 ? 0.777 12.797 6.918 1 98.94 98 LEU A CA 1
ATOM 740 C C . LEU A 1 98 ? 1.513 13.367 5.707 1 98.94 98 LEU A C 1
ATOM 742 O O . LEU A 1 98 ? 1.123 13.109 4.566 1 98.94 98 LEU A O 1
ATOM 746 N N . HIS A 1 99 ? 2.545 14.078 5.895 1 98.81 99 HIS A N 1
ATOM 747 C CA . HIS A 1 99 ? 3.545 14.547 4.938 1 98.81 99 HIS A CA 1
ATOM 748 C C . HIS A 1 99 ? 2.891 15.078 3.67 1 98.81 99 HIS A C 1
ATOM 750 O O . HIS A 1 99 ? 2.361 16.188 3.662 1 98.81 99 HIS A O 1
ATOM 756 N N . GLN A 1 100 ? 2.682 14.227 2.666 1 98.06 100 GLN A N 1
ATOM 757 C CA . GLN A 1 100 ? 2.176 14.711 1.383 1 98.06 100 GLN A CA 1
ATOM 758 C C . GLN A 1 100 ? 0.68 15 1.456 1 98.06 100 GLN A C 1
ATOM 760 O O . GLN A 1 100 ? 0.104 15.555 0.517 1 98.06 100 GLN A O 1
ATOM 765 N N . ALA A 1 101 ? 0.078 14.68 2.553 1 98.38 101 ALA A N 1
ATOM 766 C CA . ALA A 1 101 ? -1.335 15.008 2.709 1 98.38 101 ALA A CA 1
ATOM 767 C C . ALA A 1 101 ? -1.576 16.5 2.488 1 98.38 101 ALA A C 1
ATOM 769 O O . ALA A 1 101 ? -2.686 16.906 2.137 1 98.38 101 ALA A O 1
ATOM 770 N N . ALA A 1 102 ? -0.548 17.297 2.648 1 98 102 ALA A N 1
ATOM 771 C CA . ALA A 1 102 ? -0.653 18.734 2.377 1 98 102 ALA A CA 1
ATOM 772 C C . ALA A 1 102 ? -0.677 19 0.875 1 98 102 ALA A C 1
ATOM 774 O O . ALA A 1 102 ? -1.017 20.109 0.443 1 98 102 ALA A O 1
ATOM 775 N N . ASN A 1 103 ? -0.274 17.969 0.074 1 95.94 103 ASN A N 1
ATOM 776 C CA . ASN A 1 103 ? -0.159 18.047 -1.378 1 95.94 103 ASN A CA 1
ATOM 777 C C . ASN A 1 103 ? -1.163 17.141 -2.076 1 95.94 103 ASN A C 1
ATOM 779 O O . ASN A 1 103 ? -0.915 16.672 -3.189 1 95.94 103 ASN A O 1
ATOM 783 N N . THR A 1 104 ? -2.174 16.719 -1.39 1 97 104 THR A N 1
ATOM 784 C CA . THR A 1 104 ? -3.146 15.82 -1.999 1 97 104 THR A CA 1
ATOM 785 C C . THR A 1 104 ? -4.504 16.5 -2.143 1 97 104 THR A C 1
ATOM 787 O O . THR A 1 104 ? -4.73 17.562 -1.562 1 97 104 THR A O 1
ATOM 790 N N . PHE A 1 105 ? -5.398 16.047 -2.971 1 97.06 105 PHE A N 1
ATOM 791 C CA . PHE A 1 105 ? -6.785 16.469 -3.117 1 97.06 105 PHE A CA 1
ATOM 792 C C . PHE A 1 105 ? -6.863 17.922 -3.568 1 97.06 105 PHE A C 1
ATOM 794 O O . PHE A 1 105 ? -7.656 18.703 -3.033 1 97.06 105 PHE A O 1
ATOM 801 N N . TYR A 1 106 ? -6.023 18.344 -4.5 1 94 106 TYR A N 1
ATOM 802 C CA . TYR A 1 106 ? -6.148 19.672 -5.078 1 94 106 TYR A CA 1
ATOM 803 C C . TYR A 1 106 ? -7.461 19.828 -5.836 1 94 106 TYR A C 1
ATOM 805 O O . TYR A 1 106 ? -7.887 20.938 -6.137 1 94 106 TYR A O 1
ATOM 813 N N . ASP A 1 107 ? -8.094 18.766 -6.156 1 91.44 107 ASP A N 1
ATOM 814 C CA . ASP A 1 107 ? -9.391 18.75 -6.82 1 91.44 107 ASP A CA 1
ATOM 815 C C . ASP A 1 107 ? -10.531 18.859 -5.809 1 91.44 107 ASP A C 1
ATOM 817 O O . ASP A 1 107 ? -11.703 18.719 -6.164 1 91.44 107 ASP A O 1
ATOM 821 N N . ALA A 1 108 ? -10.188 19.047 -4.543 1 91.06 108 ALA A N 1
ATOM 822 C CA . ALA A 1 108 ? -11.156 19.188 -3.459 1 91.06 108 ALA A CA 1
ATOM 823 C C . ALA A 1 108 ? -10.922 20.5 -2.695 1 91.06 108 ALA A C 1
ATOM 825 O O . ALA A 1 108 ? -10.047 20.562 -1.831 1 91.06 108 ALA A O 1
ATOM 826 N N . PRO A 1 109 ? -11.781 21.422 -2.785 1 85.88 109 PRO A N 1
ATOM 827 C CA . PRO A 1 109 ? -11.57 22.719 -2.145 1 85.88 109 PRO A CA 1
ATOM 828 C C . PRO A 1 109 ? -11.617 22.641 -0.62 1 85.88 109 PRO A C 1
ATOM 830 O O . PRO A 1 109 ? -10.922 23.391 0.064 1 85.88 109 PRO A O 1
ATOM 833 N N . ASP A 1 110 ? -12.305 21.719 -0.078 1 95.38 110 ASP A N 1
ATOM 834 C CA . ASP A 1 110 ? -12.562 21.672 1.358 1 95.38 110 ASP A CA 1
ATOM 835 C C . ASP A 1 110 ? -11.383 21.062 2.107 1 95.38 110 ASP A C 1
ATOM 837 O O . ASP A 1 110 ? -11.289 21.172 3.332 1 95.38 110 ASP A O 1
ATOM 841 N N . TRP A 1 111 ? -10.453 20.406 1.428 1 97.31 111 TRP A N 1
ATOM 842 C CA . TRP A 1 111 ? -9.398 19.656 2.105 1 97.31 111 TRP A CA 1
ATOM 843 C C . TRP A 1 111 ? -8.5 20.594 2.902 1 97.31 111 TRP A C 1
ATOM 845 O O . TRP A 1 111 ? -8.125 20.297 4.039 1 97.31 111 TRP A O 1
ATOM 855 N N . GLU A 1 112 ? -8.227 21.719 2.328 1 97.12 112 GLU A N 1
ATOM 856 C CA . GLU A 1 112 ? -7.387 22.672 3.041 1 97.12 112 GLU A CA 1
ATOM 857 C C . GLU A 1 112 ? -8.047 23.125 4.344 1 97.12 112 GLU A C 1
ATOM 859 O O . GLU A 1 112 ? -7.371 23.297 5.359 1 97.12 112 GLU A O 1
ATOM 864 N N . ALA A 1 113 ? -9.328 23.328 4.289 1 97.06 113 ALA A N 1
ATOM 865 C CA . ALA A 1 113 ? -10.055 23.734 5.484 1 97.06 113 ALA A CA 1
ATOM 866 C C . ALA A 1 113 ? -10.008 22.641 6.551 1 97.06 113 ALA A C 1
ATOM 868 O O . ALA A 1 113 ? -9.914 22.938 7.746 1 97.06 113 ALA A O 1
ATOM 869 N N . VAL A 1 114 ? -10.062 21.422 6.129 1 98.19 114 VAL A N 1
ATOM 870 C CA . VAL A 1 114 ? -10.031 20.281 7.055 1 98.19 114 VAL A CA 1
ATOM 871 C C . VAL A 1 114 ? -8.633 20.141 7.645 1 98.19 114 VAL A C 1
ATOM 873 O O . VAL A 1 114 ? -8.477 20 8.859 1 98.19 114 VAL A O 1
ATOM 876 N N . LEU A 1 115 ? -7.621 20.234 6.785 1 98.5 115 LEU A N 1
ATOM 877 C CA . LEU A 1 115 ? -6.246 19.969 7.191 1 98.5 115 LEU A CA 1
ATOM 878 C C . LEU A 1 115 ? -5.676 21.156 7.965 1 98.5 115 LEU A C 1
ATOM 880 O O . LEU A 1 115 ? -4.809 20.984 8.828 1 98.5 115 LEU A O 1
ATOM 884 N N . GLY A 1 116 ? -6.156 22.359 7.637 1 98.44 116 GLY A N 1
ATOM 885 C CA . GLY A 1 116 ? -5.664 23.562 8.281 1 98.44 116 GLY A CA 1
ATOM 886 C C . GLY A 1 116 ? -4.461 24.172 7.59 1 98.44 116 GLY A C 1
ATOM 887 O O . GLY A 1 116 ? -3.84 25.109 8.102 1 98.44 116 GLY A O 1
ATOM 888 N N . GLY A 1 117 ? -4.098 23.688 6.402 1 98.25 117 GLY A N 1
ATOM 889 C CA . GLY A 1 117 ? -2.949 24.172 5.66 1 98.25 117 GLY A CA 1
ATOM 890 C C . GLY A 1 117 ? -2.719 23.422 4.359 1 98.25 117 GLY A C 1
ATOM 891 O O . GLY A 1 117 ? -3.51 22.562 3.99 1 98.25 117 GLY A O 1
ATOM 892 N N . ARG A 1 118 ? -1.611 23.859 3.688 1 97.62 118 ARG A N 1
ATOM 893 C CA . ARG A 1 118 ? -1.437 23.344 2.338 1 97.62 118 ARG A CA 1
ATOM 894 C C . ARG A 1 118 ? -0.005 23.547 1.852 1 97.62 118 ARG A C 1
ATOM 896 O O . ARG A 1 118 ? 0.658 24.5 2.244 1 97.62 118 ARG A O 1
ATOM 903 N N . TRP A 1 119 ? 0.428 22.531 1.049 1 98.31 119 TRP A N 1
ATOM 904 C CA . TRP A 1 119 ? 1.538 22.797 0.138 1 98.31 119 TRP A CA 1
ATOM 905 C C . TRP A 1 119 ? 1.102 23.719 -1.001 1 98.31 119 TRP A C 1
ATOM 907 O O . TRP A 1 119 ? 0.084 23.469 -1.651 1 98.31 119 TRP A O 1
ATOM 917 N N . VAL A 1 120 ? 1.795 24.75 -1.227 1 97.75 120 VAL A N 1
ATOM 918 C CA . VAL A 1 120 ? 1.487 25.688 -2.299 1 97.75 120 VAL A CA 1
ATOM 919 C C . VAL A 1 120 ? 2.465 25.5 -3.455 1 97.75 120 VAL A C 1
ATOM 921 O O . VAL A 1 120 ? 3.641 25.844 -3.35 1 97.75 120 VAL A O 1
ATOM 924 N N . PRO A 1 121 ? 1.94 24.969 -4.594 1 95.5 121 PRO A N 1
ATOM 925 C CA . PRO A 1 121 ? 2.828 24.781 -5.742 1 95.5 121 PRO A CA 1
ATOM 926 C C . PRO A 1 121 ? 3.557 26.062 -6.137 1 95.5 121 PRO A C 1
ATOM 928 O O . PRO A 1 121 ? 2.943 27.141 -6.207 1 95.5 121 PRO A O 1
ATOM 931 N N . GLY A 1 122 ? 4.852 25.953 -6.359 1 96.88 122 GLY A N 1
ATOM 932 C CA . GLY A 1 122 ? 5.645 27.109 -6.766 1 96.88 122 GLY A CA 1
ATOM 933 C C . GLY A 1 122 ? 6.176 27.906 -5.594 1 96.88 122 GLY A C 1
ATOM 934 O O . GLY A 1 122 ? 7.074 28.734 -5.758 1 96.88 122 GLY A O 1
ATOM 935 N N . GLU A 1 123 ? 5.641 27.656 -4.402 1 98.12 123 GLU A N 1
ATOM 936 C CA . GLU A 1 123 ? 6.059 28.391 -3.219 1 98.12 123 GLU A CA 1
ATOM 937 C C . GLU A 1 123 ? 6.676 27.469 -2.178 1 98.12 123 GLU A C 1
ATOM 939 O O . GLU A 1 123 ? 7.754 27.75 -1.646 1 98.12 123 GLU A O 1
ATOM 944 N N . SER A 1 124 ? 5.941 26.422 -1.849 1 98.5 124 SER A N 1
ATOM 945 C CA . SER A 1 124 ? 6.445 25.453 -0.882 1 98.5 124 SER A CA 1
ATOM 946 C C . SER A 1 124 ? 7.637 24.688 -1.441 1 98.5 124 SER A C 1
ATOM 948 O O . SER A 1 124 ? 7.746 24.5 -2.654 1 98.5 124 SER A O 1
ATOM 950 N N . MET A 1 125 ? 8.508 24.328 -0.61 1 98.25 125 MET A N 1
ATOM 951 C CA . MET A 1 125 ? 9.727 23.625 -1.008 1 98.25 125 MET A CA 1
ATOM 952 C C . MET A 1 125 ? 10.281 22.797 0.151 1 98.25 125 MET A C 1
ATOM 954 O O . MET A 1 125 ? 9.703 22.797 1.242 1 98.25 125 MET A O 1
ATOM 958 N N . HIS A 1 126 ? 11.234 22.109 -0.096 1 98.38 126 HIS A N 1
ATOM 959 C CA . HIS A 1 126 ? 12.047 21.453 0.923 1 98.38 126 HIS A CA 1
ATOM 960 C C . HIS A 1 126 ? 13.508 21.375 0.498 1 98.38 126 HIS A C 1
ATOM 962 O O . HIS A 1 126 ? 13.805 21.203 -0.685 1 98.38 126 HIS A O 1
ATOM 968 N N . PRO A 1 127 ? 14.414 21.594 1.437 1 98.25 127 PRO A N 1
ATOM 969 C CA . PRO A 1 127 ? 15.805 21.234 1.133 1 98.25 127 PRO A CA 1
ATOM 970 C C . PRO A 1 127 ? 15.984 19.75 0.84 1 98.25 127 PRO A C 1
ATOM 972 O O . PRO A 1 127 ? 15.031 18.984 0.929 1 98.25 127 PRO A O 1
ATOM 975 N N . PRO A 1 128 ? 17.234 19.375 0.418 1 97.75 128 PRO A N 1
ATOM 976 C CA . PRO A 1 128 ? 17.484 17.953 0.246 1 97.75 128 PRO A CA 1
ATOM 977 C C . PRO A 1 128 ? 17.141 17.141 1.491 1 97.75 128 PRO A C 1
ATOM 979 O O . PRO A 1 128 ? 17.359 17.594 2.615 1 97.75 128 PRO A O 1
ATOM 982 N N . ILE A 1 129 ? 16.547 16 1.286 1 98.44 129 ILE A N 1
ATOM 983 C CA . ILE A 1 129 ? 16.188 15.094 2.371 1 98.44 129 ILE A CA 1
ATOM 984 C C . ILE A 1 129 ? 17.438 14.75 3.191 1 98.44 129 ILE A C 1
ATOM 986 O O . ILE A 1 129 ? 18.547 14.688 2.656 1 98.44 129 ILE A O 1
ATOM 990 N N . GLY A 1 130 ? 17.312 14.531 4.5 1 98.44 130 GLY A N 1
ATOM 991 C CA . GLY A 1 130 ? 18.391 14.188 5.402 1 98.44 130 GLY A CA 1
ATOM 992 C C . GLY A 1 130 ? 17.953 14.117 6.855 1 98.44 130 GLY A C 1
ATOM 993 O O . GLY A 1 130 ? 16.766 14.125 7.152 1 98.44 130 GLY A O 1
ATOM 994 N N . THR A 1 131 ? 18.906 13.914 7.711 1 98.25 131 THR A N 1
ATOM 995 C CA . THR A 1 131 ? 18.609 14 9.141 1 98.25 131 THR A CA 1
ATOM 996 C C . THR A 1 131 ? 18.062 15.383 9.492 1 98.25 131 THR A C 1
ATOM 998 O O . THR A 1 131 ? 18.656 16.406 9.133 1 98.25 131 THR A O 1
ATOM 1001 N N . ALA A 1 132 ? 17.016 15.383 10.078 1 98.25 132 ALA A N 1
ATOM 1002 C CA . ALA A 1 132 ? 16.312 16.641 10.344 1 98.25 132 ALA A CA 1
ATOM 1003 C C . ALA A 1 132 ? 15.836 16.703 11.789 1 98.25 132 ALA A C 1
ATOM 1005 O O . ALA A 1 132 ? 15.617 15.656 12.422 1 98.25 132 ALA A O 1
ATOM 1006 N N . ARG A 1 133 ? 15.727 17.891 12.234 1 98.19 133 ARG A N 1
ATOM 1007 C CA . ARG A 1 133 ? 15.281 18.203 13.586 1 98.19 133 ARG A CA 1
ATOM 1008 C C . ARG A 1 133 ? 13.969 18.984 13.578 1 98.19 133 ARG A C 1
ATOM 1010 O O . ARG A 1 133 ? 13.828 19.938 12.812 1 98.19 133 ARG A O 1
ATOM 1017 N N . PHE A 1 134 ? 13.039 18.562 14.352 1 98.56 134 PHE A N 1
ATOM 1018 C CA . PHE A 1 134 ? 11.727 19.188 14.484 1 98.56 134 PHE A CA 1
ATOM 1019 C C . PHE A 1 134 ? 11.477 19.609 15.922 1 98.56 134 PHE A C 1
ATOM 1021 O O . PHE A 1 134 ? 11.406 18.766 16.828 1 98.56 134 PHE A O 1
ATOM 1028 N N . GLU A 1 135 ? 11.352 20.891 16.125 1 98.38 135 GLU A N 1
ATOM 1029 C CA . GLU A 1 135 ? 11.117 21.453 17.453 1 98.38 135 GLU A CA 1
ATOM 1030 C C . GLU A 1 135 ? 9.625 21.516 17.781 1 98.38 135 GLU A C 1
ATOM 1032 O O . GLU A 1 135 ? 8.836 22.016 16.984 1 98.38 135 GLU A O 1
ATOM 1037 N N . LEU A 1 136 ? 9.273 21.016 18.891 1 98.31 136 LEU A N 1
ATOM 1038 C CA . LEU A 1 136 ? 7.871 20.969 19.281 1 98.31 136 LEU A CA 1
ATOM 1039 C C . LEU A 1 136 ? 7.59 21.969 20.406 1 98.31 136 LEU A C 1
ATOM 1041 O O . LEU A 1 136 ? 8.461 22.234 21.234 1 98.31 136 LEU A O 1
ATOM 1045 N N . THR A 1 137 ? 6.426 22.516 20.328 1 94.5 137 THR A N 1
ATOM 1046 C CA . THR A 1 137 ? 6.039 23.484 21.344 1 94.5 137 THR A CA 1
ATOM 1047 C C . THR A 1 137 ? 5.613 22.781 22.625 1 94.5 137 THR A C 1
ATOM 1049 O O . THR A 1 137 ? 5.258 21.609 22.609 1 94.5 137 THR A O 1
ATOM 1052 N N . ILE A 1 138 ? 5.691 23.594 23.656 1 88.69 138 ILE A N 1
ATOM 1053 C CA . ILE A 1 138 ? 5.207 23.109 24.953 1 88.69 138 ILE A CA 1
ATOM 1054 C C . ILE A 1 138 ? 3.783 23.609 25.188 1 88.69 138 ILE A C 1
ATOM 1056 O O . ILE A 1 138 ? 3.369 24.625 24.609 1 88.69 138 ILE A O 1
ATOM 1060 N N . GLY A 1 139 ? 3.004 22.766 25.969 1 91.88 139 GLY A N 1
ATOM 1061 C CA . GLY A 1 139 ? 1.702 23.266 26.375 1 91.88 139 GLY A CA 1
ATOM 1062 C C . GLY A 1 139 ? 0.547 22.547 25.703 1 91.88 139 GLY A C 1
ATOM 1063 O O . GLY A 1 139 ? -0.616 22.906 25.922 1 91.88 139 GLY A O 1
ATOM 1064 N N . HIS A 1 140 ? 0.777 21.703 24.828 1 95.56 140 HIS A N 1
ATOM 1065 C CA . HIS A 1 140 ? -0.251 20.844 24.25 1 95.56 140 HIS A CA 1
ATOM 1066 C C . HIS A 1 140 ? -0.065 19.391 24.688 1 95.56 140 HIS A C 1
ATOM 1068 O O . HIS A 1 140 ? 1.064 18.906 24.766 1 95.56 140 HIS A O 1
ATOM 1074 N N . PRO A 1 141 ? -1.17 18.719 24.938 1 95.75 141 PRO A N 1
ATOM 1075 C CA . PRO A 1 141 ? -1.054 17.312 25.375 1 95.75 141 PRO A CA 1
ATOM 1076 C C . PRO A 1 141 ? -0.24 16.469 24.391 1 95.75 141 PRO A C 1
ATOM 1078 O O . PRO A 1 141 ? 0.496 15.57 24.828 1 95.75 141 PRO A O 1
ATOM 1081 N N . MET A 1 142 ? -0.238 16.703 23.125 1 96.06 142 MET A N 1
ATOM 1082 C CA . MET A 1 142 ? 0.434 15.922 22.094 1 96.06 142 MET A CA 1
ATOM 1083 C C . MET A 1 142 ? 1.949 16.047 22.219 1 96.06 142 MET A C 1
ATOM 1085 O O . MET A 1 142 ? 2.686 15.156 21.797 1 96.06 142 MET A O 1
ATOM 1089 N N . THR A 1 143 ? 2.371 17.125 22.766 1 97.12 143 THR A N 1
ATOM 1090 C CA . THR A 1 143 ? 3.807 17.391 22.734 1 97.12 143 THR A CA 1
ATOM 1091 C C . THR A 1 143 ? 4.379 17.422 24.156 1 97.12 143 THR A C 1
ATOM 1093 O O . THR A 1 143 ? 5.555 17.75 24.344 1 97.12 143 THR A O 1
ATOM 1096 N N . GLU A 1 144 ? 3.527 17.141 25.141 1 95.38 144 GLU A N 1
ATOM 1097 C CA . GLU A 1 144 ? 3.99 17.172 26.516 1 95.38 144 GLU A CA 1
ATOM 1098 C 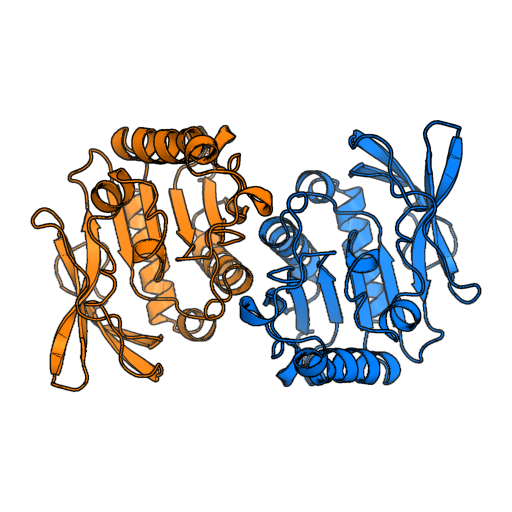C . GLU A 1 144 ? 5.18 16.234 26.719 1 95.38 144 GLU A C 1
ATOM 1100 O O . GLU A 1 144 ? 5.09 15.039 26.453 1 95.38 144 GLU A O 1
ATOM 1105 N N . GLY A 1 145 ? 6.27 16.828 27.172 1 94.44 145 GLY A N 1
ATOM 1106 C CA . GLY A 1 145 ? 7.449 16.031 27.484 1 94.44 145 GLY A CA 1
ATOM 1107 C C . GLY A 1 145 ? 8.227 15.625 26.234 1 94.44 145 GLY A C 1
ATOM 1108 O O . GLY A 1 145 ? 9.195 14.867 26.328 1 94.44 145 GLY A O 1
ATOM 1109 N N . LEU A 1 146 ? 7.785 16.047 25.094 1 95.69 146 LEU A N 1
ATOM 1110 C CA . LEU A 1 146 ? 8.453 15.789 23.812 1 95.69 146 LEU A CA 1
ATOM 1111 C C . LEU A 1 146 ? 8.805 17.094 23.109 1 95.69 146 LEU A C 1
ATOM 1113 O O . LEU A 1 146 ? 8.016 17.625 22.328 1 95.69 146 LEU A O 1
ATOM 1117 N N . SER A 1 147 ? 10 17.594 23.344 1 95.81 147 SER A N 1
ATOM 1118 C CA . SER A 1 147 ? 10.336 18.938 22.875 1 95.81 147 SER A CA 1
ATOM 1119 C C . SER A 1 147 ? 11 18.891 21.5 1 95.81 147 SER A C 1
ATOM 1121 O O . SER A 1 147 ? 11.078 19.906 20.812 1 95.81 147 SER A O 1
ATOM 1123 N N . VAL A 1 148 ? 11.539 17.688 21.188 1 97.94 148 VAL A N 1
ATOM 1124 C CA . VAL A 1 148 ? 12.258 17.578 19.922 1 97.94 148 VAL A CA 1
ATOM 1125 C C . VAL A 1 148 ? 12.07 16.188 19.344 1 97.94 148 VAL A C 1
ATOM 1127 O O . VAL A 1 148 ? 12.023 15.195 20.078 1 97.94 148 VAL A O 1
ATOM 1130 N N . VAL A 1 149 ? 11.883 16.109 18.047 1 98.5 149 VAL A N 1
ATOM 1131 C CA . VAL A 1 149 ? 11.898 14.875 17.281 1 98.5 149 VAL A CA 1
ATOM 1132 C C . VAL A 1 149 ? 13 14.945 16.219 1 98.5 149 VAL A C 1
ATOM 1134 O O . VAL A 1 149 ? 13.109 15.93 15.492 1 98.5 149 VAL A O 1
ATOM 1137 N N . GLU A 1 150 ? 13.805 13.961 16.203 1 98.69 150 GLU A N 1
ATOM 1138 C CA . GLU A 1 150 ? 14.781 13.789 15.133 1 98.69 150 GLU A CA 1
ATOM 1139 C C . GLU A 1 150 ? 14.43 12.602 14.242 1 98.69 150 GLU A C 1
ATOM 1141 O O . GLU A 1 150 ? 13.984 11.562 14.727 1 98.69 150 GLU A O 1
ATOM 1146 N N . ALA A 1 151 ? 14.547 12.82 12.953 1 98.81 151 ALA A N 1
ATOM 1147 C CA . ALA A 1 151 ? 14.242 11.773 11.984 1 98.81 151 ALA A CA 1
ATOM 1148 C C . ALA A 1 151 ? 14.914 12.055 10.641 1 98.81 151 ALA A C 1
ATOM 1150 O O . ALA A 1 151 ? 15.242 13.203 10.328 1 98.81 151 ALA A O 1
ATOM 1151 N N . PHE A 1 152 ? 15.297 11.023 9.906 1 98.88 152 PHE A N 1
ATOM 1152 C CA . PHE A 1 152 ? 15.625 11.188 8.492 1 98.88 152 PHE A CA 1
ATOM 1153 C C . PHE A 1 152 ? 14.375 11.516 7.684 1 98.88 152 PHE A C 1
ATOM 1155 O O . PHE A 1 152 ? 13.477 10.688 7.559 1 98.88 152 PHE A O 1
ATOM 1162 N N . ASP A 1 153 ? 14.305 12.773 7.137 1 98.81 153 ASP A N 1
ATOM 1163 C CA . ASP A 1 153 ? 13.062 13.211 6.508 1 98.81 153 ASP A CA 1
ATOM 1164 C C . ASP A 1 153 ? 13.289 14.445 5.641 1 98.81 153 ASP A C 1
ATOM 1166 O O . ASP A 1 153 ? 14.398 14.992 5.609 1 98.81 153 ASP A O 1
ATOM 1170 N N . GLU A 1 154 ? 12.258 14.781 4.871 1 98.69 154 GLU A N 1
ATOM 1171 C CA . GLU A 1 154 ? 12.211 16.078 4.195 1 98.69 154 GLU A CA 1
ATOM 1172 C C . GLU A 1 154 ? 11.695 17.172 5.129 1 98.69 154 GLU A C 1
ATOM 1174 O O . GLU A 1 154 ? 10.703 16.969 5.828 1 98.69 154 GLU A O 1
ATOM 1179 N N . ARG A 1 155 ? 12.398 18.266 5.137 1 98.69 155 ARG A N 1
ATOM 1180 C CA . ARG A 1 155 ? 11.938 19.438 5.863 1 98.69 155 ARG A CA 1
ATOM 1181 C C . ARG A 1 155 ? 11.07 20.328 4.977 1 98.69 155 ARG A C 1
ATOM 1183 O O . ARG A 1 155 ? 11.578 21.203 4.277 1 98.69 155 ARG A O 1
ATOM 1190 N N . TYR A 1 156 ? 9.75 20.125 4.996 1 98.81 156 TYR A N 1
ATOM 1191 C CA . TYR A 1 156 ? 8.852 20.953 4.203 1 98.81 156 TYR A CA 1
ATOM 1192 C C . TYR A 1 156 ? 8.898 22.406 4.672 1 98.81 156 TYR A C 1
ATOM 1194 O O . TYR A 1 156 ? 8.867 22.672 5.875 1 98.81 156 TYR A O 1
ATOM 1202 N N . CYS A 1 157 ? 9.008 23.297 3.738 1 98.81 157 CYS A N 1
ATOM 1203 C CA . CYS A 1 157 ? 9.102 24.734 3.99 1 98.81 157 CYS A CA 1
ATOM 1204 C C . CYS A 1 157 ? 8.055 25.5 3.191 1 98.81 157 CYS A C 1
ATOM 1206 O O . CYS A 1 157 ? 7.656 25.062 2.109 1 98.81 157 CYS A O 1
ATOM 1208 N N . HIS A 1 158 ? 7.602 26.625 3.773 1 98.69 158 HIS A N 1
ATOM 1209 C CA . HIS A 1 158 ? 6.691 27.562 3.137 1 98.69 158 HIS A CA 1
ATOM 1210 C C . HIS A 1 158 ? 5.336 26.922 2.865 1 98.69 158 HIS A C 1
ATOM 1212 O O . HIS A 1 158 ? 4.754 27.125 1.797 1 98.69 158 HIS A O 1
ATOM 1218 N N . LEU A 1 159 ? 4.93 26.047 3.758 1 98.81 159 LEU A N 1
ATOM 1219 C CA . LEU A 1 159 ? 3.533 25.625 3.73 1 98.81 159 LEU A CA 1
ATOM 1220 C C . LEU A 1 159 ? 2.615 26.781 4.129 1 98.81 159 LEU A C 1
ATOM 1222 O O . LEU A 1 159 ? 2.969 27.594 4.988 1 98.81 159 LEU A O 1
ATOM 1226 N N . ARG A 1 160 ? 1.458 26.859 3.424 1 98.56 160 ARG A N 1
ATOM 1227 C CA . ARG A 1 160 ? 0.419 27.781 3.893 1 98.56 160 ARG A CA 1
ATOM 1228 C C . ARG A 1 160 ? -0.313 27.203 5.098 1 98.56 160 ARG A C 1
ATOM 1230 O O . ARG A 1 160 ? -0.744 26.047 5.074 1 98.56 160 ARG A O 1
ATOM 1237 N N . VAL A 1 161 ? -0.39 27.953 6.18 1 98.44 161 VAL A N 1
ATOM 1238 C CA . VAL A 1 161 ? -1.074 27.547 7.398 1 98.44 161 VAL A CA 1
ATOM 1239 C C . VAL A 1 161 ? -2.223 28.5 7.699 1 98.44 161 VAL A C 1
ATOM 1241 O O . VAL A 1 161 ? -2.043 29.719 7.676 1 98.44 161 VAL A O 1
ATOM 1244 N N . ALA A 1 162 ? -3.369 27.953 7.914 1 97.25 162 ALA A N 1
ATOM 1245 C CA . ALA A 1 162 ? -4.543 28.781 8.203 1 97.25 162 ALA A CA 1
ATOM 1246 C C . ALA A 1 162 ? -4.379 29.516 9.523 1 97.25 162 ALA A C 1
ATOM 1248 O O . ALA A 1 162 ? -3.814 28.969 10.477 1 97.25 162 ALA A O 1
ATOM 1249 N N . SER A 1 163 ? -4.895 30.719 9.656 1 94.88 163 SER A N 1
ATOM 1250 C CA . SER A 1 163 ? -4.75 31.578 10.836 1 94.88 163 SER A CA 1
ATOM 1251 C C . SER A 1 163 ? -5.395 30.938 12.062 1 94.88 163 SER A C 1
ATOM 1253 O O . SER A 1 163 ? -4.945 31.156 13.188 1 94.88 163 SER A O 1
ATOM 1255 N N . GLY A 1 164 ? -6.375 30.109 11.875 1 94.25 164 GLY A N 1
ATOM 1256 C CA . GLY A 1 164 ? -7.082 29.5 13 1 94.25 164 GLY A CA 1
ATOM 1257 C C . GLY A 1 164 ? -6.441 28.219 13.469 1 94.25 164 GLY A C 1
ATOM 1258 O O . GLY A 1 164 ? -6.844 27.656 14.492 1 94.25 164 GLY A O 1
ATOM 1259 N N . THR A 1 165 ? -5.445 27.766 12.797 1 96.19 165 THR A N 1
ATOM 1260 C CA . THR A 1 165 ? -4.762 26.531 13.148 1 96.19 165 THR A CA 1
ATOM 1261 C C . THR A 1 165 ? -3.697 26.797 14.211 1 96.19 165 THR A C 1
ATOM 1263 O O . THR A 1 165 ? -3.113 27.875 14.266 1 96.19 165 THR A O 1
ATOM 1266 N N . ARG A 1 166 ? -3.484 25.844 15.102 1 97.81 166 ARG A N 1
ATOM 1267 C CA . ARG A 1 166 ? -2.457 25.953 16.125 1 97.81 166 ARG A CA 1
ATOM 1268 C C . ARG A 1 166 ? -1.213 25.156 15.742 1 97.81 166 ARG A C 1
ATOM 1270 O O . ARG A 1 166 ? -1.247 23.938 15.695 1 97.81 166 ARG A O 1
ATOM 1277 N N . VAL A 1 167 ? -0.129 25.844 15.547 1 98.56 167 VAL A N 1
ATOM 1278 C CA . VAL A 1 167 ? 1.142 25.219 15.195 1 98.56 167 VAL A CA 1
ATOM 1279 C C . VAL A 1 167 ? 1.799 24.641 16.453 1 98.56 167 VAL A C 1
ATOM 1281 O O . VAL A 1 167 ? 1.904 25.328 17.469 1 98.56 167 VAL A O 1
ATOM 1284 N N . LEU A 1 168 ? 2.223 23.375 16.359 1 98.75 168 LEU A N 1
ATOM 1285 C CA . LEU A 1 168 ? 2.799 22.703 17.516 1 98.75 168 LEU A CA 1
ATOM 1286 C C . LEU A 1 168 ? 4.258 22.328 17.25 1 98.75 168 LEU A C 1
ATOM 1288 O O . LEU A 1 168 ? 4.949 21.844 18.156 1 98.75 168 LEU A O 1
ATOM 1292 N N . GLY A 1 169 ? 4.766 22.516 16.031 1 98.69 169 GLY A N 1
ATOM 1293 C CA . GLY A 1 169 ? 6.133 22.141 15.719 1 98.69 169 GLY A CA 1
ATOM 1294 C C . GLY A 1 169 ? 6.684 22.859 14.5 1 98.69 169 GLY A C 1
ATOM 1295 O O . GLY A 1 169 ? 5.93 23.203 13.586 1 98.69 169 GLY A O 1
ATOM 1296 N N . THR A 1 170 ? 7.949 23.062 14.469 1 98.81 170 THR A N 1
ATOM 1297 C CA . THR A 1 170 ? 8.633 23.719 13.367 1 98.81 170 THR A CA 1
ATOM 1298 C C . THR A 1 170 ? 9.938 23.016 13.023 1 98.81 170 THR A C 1
ATOM 1300 O O . THR A 1 170 ? 10.422 22.188 13.805 1 98.81 170 THR A O 1
ATOM 1303 N N . THR A 1 171 ? 10.398 23.234 11.891 1 98.75 171 THR A N 1
ATOM 1304 C CA . THR A 1 171 ? 11.758 22.906 11.484 1 98.75 171 THR A CA 1
ATOM 1305 C C . THR A 1 171 ? 12.461 24.125 10.906 1 98.75 171 THR A C 1
ATOM 1307 O O . THR A 1 171 ? 11.82 25.156 10.656 1 98.75 171 THR A O 1
ATOM 1310 N N . LEU A 1 172 ? 13.742 24.094 10.812 1 98.31 172 LEU A N 1
ATOM 1311 C CA . LEU A 1 172 ? 14.508 25.188 10.227 1 98.31 172 LEU A CA 1
ATOM 1312 C C . LEU A 1 172 ? 14.93 24.844 8.797 1 98.31 172 LEU A C 1
ATOM 1314 O O . LEU A 1 172 ? 15.328 23.719 8.516 1 98.31 172 LEU A O 1
ATOM 1318 N N . ASP A 1 173 ? 14.828 25.812 7.91 1 98.12 173 ASP A N 1
ATOM 1319 C CA . ASP A 1 173 ? 15.43 25.625 6.598 1 98.12 173 ASP A CA 1
ATOM 1320 C C . ASP A 1 173 ? 16.938 25.844 6.652 1 98.12 173 ASP A C 1
ATOM 1322 O O . ASP A 1 173 ? 17.516 26 7.734 1 98.12 173 ASP A O 1
ATOM 1326 N N . ASP A 1 174 ? 17.578 25.828 5.496 1 97.44 174 ASP A N 1
ATOM 1327 C CA . ASP A 1 174 ? 19.031 25.922 5.453 1 97.44 174 ASP A CA 1
ATOM 1328 C C . ASP A 1 174 ? 19.516 27.312 5.875 1 97.44 174 ASP A C 1
ATOM 1330 O O . ASP A 1 174 ? 20.672 27.484 6.25 1 97.44 174 ASP A O 1
ATOM 1334 N N . ASP A 1 175 ? 18.625 28.297 5.84 1 97.75 175 ASP A N 1
ATOM 1335 C CA . ASP A 1 175 ? 18.969 29.656 6.238 1 97.75 175 ASP A CA 1
ATOM 1336 C C . ASP A 1 175 ? 18.625 29.891 7.711 1 97.75 175 ASP A C 1
ATOM 1338 O O . ASP A 1 175 ? 18.844 30.984 8.234 1 97.75 175 ASP A O 1
ATOM 1342 N N . GLY A 1 176 ? 18.031 28.953 8.32 1 97.62 176 GLY A N 1
ATOM 1343 C CA . GLY A 1 176 ? 17.75 29.062 9.742 1 97.62 176 GLY A CA 1
ATOM 1344 C C . GLY A 1 176 ? 16.359 29.594 10.031 1 97.62 176 GLY A C 1
ATOM 1345 O O . GLY A 1 176 ? 16.016 29.828 11.195 1 97.62 176 GLY A O 1
ATOM 1346 N N . ALA A 1 177 ? 15.57 29.844 9 1 98.12 177 ALA A N 1
ATOM 1347 C CA . ALA A 1 177 ? 14.203 30.312 9.203 1 98.12 177 ALA A CA 1
ATOM 1348 C C . ALA A 1 177 ? 13.281 29.188 9.648 1 98.12 177 ALA A C 1
ATOM 1350 O O . ALA A 1 177 ? 13.328 28.078 9.102 1 98.12 177 ALA A O 1
ATOM 1351 N N . PRO A 1 178 ? 12.477 29.406 10.648 1 98.44 178 PRO A N 1
ATOM 1352 C CA . PRO A 1 178 ? 11.555 28.375 11.109 1 98.44 178 PRO A CA 1
ATOM 1353 C C . PRO A 1 178 ? 10.344 28.203 10.203 1 98.44 178 PRO A C 1
ATOM 1355 O O . PRO A 1 178 ? 9.82 29.188 9.672 1 98.44 178 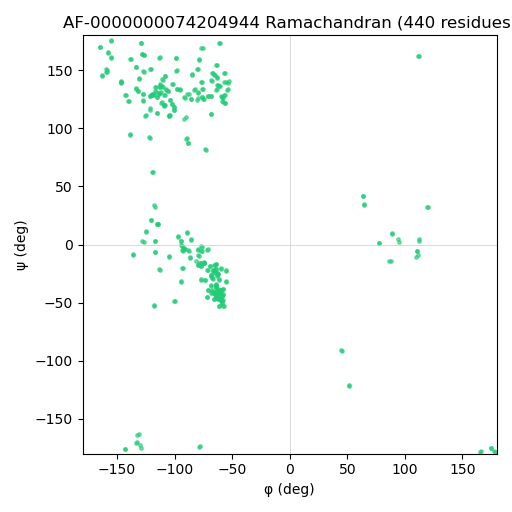PRO A O 1
ATOM 1358 N N . HIS A 1 179 ? 9.898 26.969 9.961 1 98.88 179 HIS A N 1
ATOM 1359 C CA . HIS A 1 179 ? 8.742 26.625 9.148 1 98.88 179 HIS A CA 1
ATOM 1360 C C . HIS A 1 179 ? 7.836 25.641 9.867 1 98.88 179 HIS A C 1
ATOM 1362 O O . HIS A 1 179 ? 8.312 24.625 10.398 1 98.88 179 HIS A O 1
ATOM 1368 N N . PRO A 1 180 ? 6.5 25.875 9.914 1 98.75 180 PRO A N 1
ATOM 1369 C CA . PRO A 1 180 ? 5.57 24.953 10.555 1 98.75 180 PRO A CA 1
ATOM 1370 C C . PRO A 1 180 ? 5.566 23.562 9.914 1 98.75 180 PRO A C 1
ATOM 1372 O O . PRO A 1 180 ? 5.559 23.453 8.68 1 98.75 180 PRO A O 1
ATOM 1375 N N . VAL A 1 181 ? 5.562 22.516 10.734 1 98.62 181 VAL A N 1
ATOM 1376 C CA . VAL A 1 181 ? 5.586 21.156 10.203 1 98.62 181 VAL A CA 1
ATOM 1377 C C . VAL A 1 181 ? 4.582 20.281 10.961 1 98.62 181 VAL A C 1
ATOM 1379 O O . VAL A 1 181 ? 4.387 19.109 10.633 1 98.62 181 VAL A O 1
ATOM 1382 N N . LEU A 1 182 ? 4.016 20.75 12.016 1 98.81 182 LEU A N 1
ATOM 1383 C CA . LEU A 1 182 ? 3.018 20.078 12.844 1 98.81 182 LEU A CA 1
ATOM 1384 C C . LEU A 1 182 ? 1.968 21.062 13.336 1 98.81 182 LEU A C 1
ATOM 1386 O O . LEU A 1 182 ? 2.311 22.109 13.891 1 98.81 182 LEU A O 1
ATOM 1390 N N . TRP A 1 183 ? 0.684 20.734 13.133 1 98.81 183 TRP A N 1
ATOM 1391 C CA . TRP A 1 183 ? -0.339 21.625 13.68 1 98.81 183 TRP A CA 1
ATOM 1392 C C . TRP A 1 183 ? -1.642 20.859 13.922 1 98.81 183 TRP A C 1
ATOM 1394 O O . TRP A 1 183 ? -1.812 19.734 13.453 1 98.81 183 TRP A O 1
ATOM 1404 N N . VAL A 1 184 ? -2.473 21.438 14.75 1 98.5 184 VAL A N 1
ATOM 1405 C CA . VAL A 1 184 ? -3.828 20.969 15.031 1 98.5 184 VAL A CA 1
ATOM 1406 C C . VAL A 1 184 ? -4.84 21.984 14.5 1 98.5 184 VAL A C 1
ATOM 1408 O O . VAL A 1 184 ? -4.621 23.188 14.578 1 98.5 184 VAL A O 1
ATOM 1411 N N . ASN A 1 185 ? -5.91 21.516 13.867 1 98.31 185 ASN A N 1
ATOM 1412 C CA . ASN A 1 185 ? -6.984 22.344 13.344 1 98.31 185 ASN A CA 1
ATOM 1413 C C . ASN A 1 185 ? -8.352 21.875 13.836 1 98.31 185 ASN A C 1
ATOM 1415 O O . ASN A 1 185 ? -8.727 20.719 13.641 1 98.31 185 ASN A O 1
ATOM 1419 N N . GLU A 1 186 ? -9.102 22.75 14.453 1 96.5 186 GLU A N 1
ATOM 1420 C CA . GLU A 1 186 ? -10.43 22.438 14.969 1 96.5 186 GLU A CA 1
ATOM 1421 C C . GLU A 1 186 ? -11.477 23.406 14.406 1 96.5 186 GLU A C 1
ATOM 1423 O O . GLU A 1 186 ? -12.633 23.391 14.836 1 96.5 186 GLU A O 1
ATOM 1428 N N . GLU A 1 187 ? -11.078 24.172 13.43 1 95.06 187 GLU A N 1
ATOM 1429 C CA . GLU A 1 187 ? -11.922 25.266 12.945 1 95.06 187 GLU A CA 1
ATOM 1430 C C . GLU A 1 187 ? -13.016 24.75 12.016 1 95.06 187 GLU A C 1
ATOM 1432 O O . GLU A 1 187 ? -14.008 25.438 11.781 1 95.06 187 GLU A O 1
ATOM 1437 N N . HIS A 1 188 ? -12.875 23.547 11.5 1 93.88 188 HIS A N 1
ATOM 1438 C CA . HIS A 1 188 ? -13.812 23.047 10.5 1 93.88 188 HIS A CA 1
ATOM 1439 C C . HIS A 1 188 ? -14.938 22.25 11.148 1 93.88 188 HIS A C 1
ATOM 1441 O O . HIS A 1 188 ? -15.812 21.734 10.453 1 93.88 188 HIS A O 1
ATOM 1447 N N . GLY A 1 189 ? -14.922 22.094 12.438 1 92.31 189 GLY A N 1
ATOM 1448 C CA . GLY A 1 189 ? -16 21.391 13.117 1 92.31 189 GLY A CA 1
ATOM 1449 C C . GLY A 1 189 ? -15.57 20.062 13.688 1 92.31 189 GLY A C 1
ATOM 1450 O O . GLY A 1 189 ? -16.312 19.438 14.445 1 92.31 189 GLY A O 1
ATOM 1451 N N . GLY A 1 190 ? -14.422 19.625 13.383 1 95.12 190 GLY A N 1
ATOM 1452 C CA . GLY A 1 190 ? -13.789 18.422 13.906 1 95.12 190 GLY A CA 1
ATOM 1453 C C . GLY A 1 190 ? -12.359 18.641 14.359 1 95.12 190 GLY A C 1
ATOM 1454 O O . GLY A 1 190 ? -11.984 19.766 14.703 1 95.12 190 GLY A O 1
ATOM 1455 N N . ARG A 1 191 ? -11.664 17.594 14.516 1 97.62 191 ARG A N 1
ATOM 1456 C CA . ARG A 1 191 ? -10.266 17.703 14.914 1 97.62 191 ARG A CA 1
ATOM 1457 C C . ARG A 1 191 ? -9.352 17.078 13.852 1 97.62 191 ARG A C 1
ATOM 1459 O O . ARG A 1 191 ? -9.602 15.969 13.383 1 97.62 191 ARG A O 1
ATOM 1466 N N . SER A 1 192 ? -8.383 17.828 13.461 1 98.75 192 SER A N 1
ATOM 1467 C CA . SER A 1 192 ? -7.371 17.328 12.539 1 98.75 192 SER A CA 1
ATOM 1468 C C . SER A 1 192 ? -5.965 17.641 13.047 1 98.75 192 SER A C 1
ATOM 1470 O O . SER A 1 192 ? -5.75 18.641 13.719 1 98.75 192 SER A O 1
ATOM 1472 N N . VAL A 1 193 ? -5.082 16.734 12.836 1 98.94 193 VAL A N 1
ATOM 1473 C CA . VAL A 1 193 ? -3.648 16.953 13 1 98.94 193 VAL A CA 1
ATOM 1474 C C . VAL A 1 193 ? -2.945 16.797 11.656 1 98.94 193 VAL A C 1
ATOM 1476 O O . VAL A 1 193 ? -3.27 15.883 10.883 1 98.94 193 VAL A O 1
ATOM 1479 N N . TYR A 1 194 ? -2.084 17.672 11.367 1 98.94 194 TYR A N 1
ATOM 1480 C CA . TYR A 1 194 ? -1.149 17.5 10.266 1 98.94 194 TYR A CA 1
ATOM 1481 C C . TYR A 1 194 ? 0.278 17.344 10.773 1 98.94 194 TYR A C 1
ATOM 1483 O O . TYR A 1 194 ? 0.729 18.109 11.617 1 98.94 194 TYR A O 1
ATOM 1491 N N . SER A 1 195 ? 0.929 16.375 10.305 1 98.94 195 SER A N 1
ATOM 1492 C CA . SER A 1 195 ? 2.365 16.203 10.508 1 98.94 195 SER A CA 1
ATOM 1493 C C . SER A 1 195 ? 3.105 16.156 9.172 1 98.94 195 SER A C 1
ATOM 1495 O O . SER A 1 195 ? 2.793 15.32 8.32 1 98.94 195 SER A O 1
ATOM 1497 N N . ALA A 1 196 ? 4.129 16.969 9.008 1 98.88 196 ALA A N 1
ATOM 1498 C CA . ALA A 1 196 ? 4.898 17.016 7.77 1 98.88 196 ALA A CA 1
ATOM 1499 C C . ALA A 1 196 ? 5.902 15.867 7.711 1 98.88 196 ALA A C 1
ATOM 1501 O O . ALA A 1 196 ? 6.59 15.688 6.703 1 98.88 196 ALA A O 1
ATOM 1502 N N . LEU A 1 197 ? 6 15.094 8.766 1 98.88 197 LEU A N 1
ATOM 1503 C CA . LEU A 1 197 ? 6.949 13.984 8.789 1 98.88 197 LEU A CA 1
ATOM 1504 C C . LEU A 1 197 ? 6.391 12.781 8.039 1 98.88 197 LEU A C 1
ATOM 1506 O O . LEU A 1 197 ? 5.176 12.617 7.93 1 98.88 197 LEU A O 1
ATOM 1510 N N . GLY A 1 198 ? 7.352 11.992 7.488 1 98.81 198 GLY A N 1
ATOM 1511 C CA . GLY A 1 198 ? 6.922 10.711 6.949 1 98.81 198 GLY A CA 1
ATOM 1512 C C . GLY A 1 198 ? 7.195 10.562 5.465 1 98.81 198 GLY A C 1
ATOM 1513 O O . GLY A 1 198 ? 6.426 9.93 4.746 1 98.81 198 GLY A O 1
ATOM 1514 N N . HIS A 1 199 ? 8.258 11.148 4.953 1 98.75 199 HIS A N 1
ATOM 1515 C CA . HIS A 1 199 ? 8.586 11.062 3.535 1 98.75 199 HIS A CA 1
ATOM 1516 C C . HIS A 1 199 ? 8.742 9.609 3.096 1 98.75 199 HIS A C 1
ATOM 1518 O O . HIS A 1 199 ? 8.219 9.211 2.051 1 98.75 199 HIS A O 1
ATOM 1524 N N . ASP A 1 200 ? 9.555 8.883 3.781 1 98.44 200 ASP A N 1
ATOM 1525 C CA . ASP A 1 200 ? 9.727 7.457 3.502 1 98.44 200 ASP A CA 1
ATOM 1526 C C . ASP A 1 200 ? 9.922 6.668 4.793 1 98.44 200 ASP A C 1
ATOM 1528 O O . ASP A 1 200 ? 9.781 7.211 5.891 1 98.44 200 ASP A O 1
ATOM 1532 N N . VAL A 1 201 ? 10.18 5.336 4.711 1 98.25 201 VAL A N 1
ATOM 1533 C CA . VAL A 1 201 ? 10.156 4.43 5.855 1 98.25 201 VAL A CA 1
ATOM 1534 C C . VAL A 1 201 ? 11.289 4.789 6.816 1 98.25 201 VAL A C 1
ATOM 1536 O O . VAL A 1 201 ? 11.219 4.477 8.008 1 98.25 201 VAL A O 1
ATOM 1539 N N . ARG A 1 202 ? 12.375 5.488 6.371 1 98.56 202 ARG A N 1
ATOM 1540 C CA . ARG A 1 202 ? 13.453 5.91 7.266 1 98.56 202 ARG A CA 1
ATOM 1541 C C . ARG A 1 202 ? 12.945 6.902 8.305 1 98.56 202 ARG A C 1
ATOM 1543 O O . ARG A 1 202 ? 13.422 6.922 9.438 1 98.56 202 ARG A O 1
ATOM 1550 N N . SER A 1 203 ? 11.992 7.754 7.949 1 98.88 203 SER A N 1
ATOM 1551 C CA . SER A 1 203 ? 11.367 8.656 8.914 1 98.88 203 SER A CA 1
ATOM 1552 C C . SER A 1 203 ? 10.68 7.883 10.031 1 98.88 203 SER A C 1
ATOM 1554 O O . SER A 1 203 ? 10.797 8.242 11.203 1 98.88 203 SER A O 1
ATOM 1556 N N . PHE A 1 204 ? 10.023 6.766 9.688 1 98.69 204 PHE A N 1
ATOM 1557 C CA . PHE A 1 204 ? 9.227 5.984 10.633 1 98.69 204 PHE A CA 1
ATOM 1558 C C . PHE A 1 204 ? 10.125 5.105 11.492 1 98.69 204 PHE A C 1
ATOM 1560 O O . PHE A 1 204 ? 9.664 4.504 12.469 1 98.69 204 PHE A O 1
ATOM 1567 N N . ALA A 1 205 ? 11.375 5.016 11.18 1 97.94 205 ALA A N 1
ATOM 1568 C CA . ALA A 1 205 ? 12.32 4.289 12.016 1 97.94 205 ALA A CA 1
ATOM 1569 C C . ALA A 1 205 ? 12.703 5.109 13.242 1 97.94 205 ALA A C 1
ATOM 1571 O O . ALA A 1 205 ? 13.258 4.57 14.211 1 97.94 205 ALA A O 1
ATOM 1572 N N . SER A 1 206 ? 12.484 6.41 13.227 1 98.69 206 SER A N 1
ATOM 1573 C CA . SER A 1 206 ? 12.766 7.297 14.352 1 98.69 206 SER A CA 1
ATOM 1574 C C . SER A 1 206 ? 11.812 7.027 15.516 1 98.69 206 SER A C 1
ATOM 1576 O O . SER A 1 206 ? 10.594 7.086 15.359 1 98.69 206 SER A O 1
ATOM 1578 N N . GLU A 1 207 ? 12.383 6.809 16.703 1 98.25 207 GLU A N 1
ATOM 1579 C CA . GLU A 1 207 ? 11.555 6.617 17.891 1 98.25 207 GLU A CA 1
ATOM 1580 C C . GLU A 1 207 ? 10.727 7.863 18.188 1 98.25 207 GLU A C 1
ATOM 1582 O O . GLU A 1 207 ? 9.586 7.766 18.641 1 98.25 207 GLU A O 1
ATOM 1587 N N . GLY A 1 208 ? 11.375 8.953 17.953 1 98.19 208 GLY A N 1
ATOM 1588 C CA . GLY A 1 208 ? 10.664 10.203 18.172 1 98.19 208 GLY A CA 1
ATOM 1589 C C . GLY A 1 208 ? 9.477 10.383 17.25 1 98.19 208 GLY A C 1
ATOM 1590 O O . GLY A 1 208 ? 8.406 10.82 17.688 1 98.19 208 GLY A O 1
ATOM 1591 N N . HIS A 1 209 ? 9.672 10.062 15.984 1 98.75 209 HIS A N 1
ATOM 1592 C CA . HIS A 1 209 ? 8.562 10.172 15.047 1 98.75 209 HIS A CA 1
ATOM 1593 C C . HIS A 1 209 ? 7.449 9.195 15.398 1 98.75 209 HIS A C 1
ATOM 1595 O O . HIS A 1 209 ? 6.266 9.539 15.328 1 98.75 209 HIS A O 1
ATOM 1601 N N . GLN A 1 210 ? 7.809 7.965 15.789 1 98.75 210 GLN A N 1
ATOM 1602 C CA . GLN A 1 210 ? 6.801 6.996 16.203 1 98.75 210 GLN A CA 1
ATOM 1603 C C . GLN A 1 210 ? 6 7.508 17.391 1 98.75 210 GLN A C 1
ATOM 1605 O O . GLN A 1 210 ? 4.773 7.402 17.406 1 98.75 210 GLN A O 1
ATOM 1610 N N . GLU A 1 211 ? 6.695 8.055 18.328 1 98.44 211 GLU A N 1
ATOM 1611 C CA . GLU A 1 211 ? 6.027 8.594 19.516 1 98.44 211 GLU A CA 1
ATOM 1612 C C . GLU A 1 211 ? 5.086 9.734 19.141 1 98.44 211 GLU A C 1
ATOM 1614 O O . GLU A 1 211 ? 3.951 9.789 19.625 1 98.44 211 GLU A O 1
ATOM 1619 N N . LEU A 1 212 ? 5.574 10.609 18.312 1 98.56 212 LEU A N 1
ATOM 1620 C CA . LEU A 1 212 ? 4.75 11.727 17.875 1 98.56 212 LEU A CA 1
ATOM 1621 C C . LEU A 1 212 ? 3.484 11.242 17.188 1 98.56 212 LEU A C 1
ATOM 1623 O O . LEU A 1 212 ? 2.396 11.766 17.422 1 98.56 212 LEU A O 1
ATOM 1627 N N . LEU A 1 213 ? 3.65 10.266 16.344 1 98.75 213 LEU A N 1
ATOM 1628 C CA . LEU A 1 213 ? 2.523 9.695 15.609 1 98.75 213 LEU A CA 1
ATOM 1629 C C . LEU A 1 213 ? 1.507 9.086 16.562 1 98.75 213 LEU A C 1
ATOM 1631 O O . LEU A 1 213 ? 0.302 9.305 16.422 1 98.75 213 LEU A O 1
ATOM 1635 N N . ARG A 1 214 ? 1.935 8.359 17.562 1 98.62 214 ARG A N 1
ATOM 1636 C CA . ARG A 1 214 ? 1.048 7.77 18.562 1 98.62 214 ARG A CA 1
ATOM 1637 C C . ARG A 1 214 ? 0.301 8.852 19.344 1 98.62 214 ARG A C 1
ATOM 1639 O O . ARG A 1 214 ? -0.902 8.727 19.578 1 98.62 214 ARG A O 1
ATOM 1646 N N . ARG A 1 215 ? 1 9.867 19.688 1 98.38 215 ARG A N 1
ATOM 1647 C CA . ARG A 1 215 ? 0.399 10.945 20.469 1 98.38 215 ARG A CA 1
ATOM 1648 C C . ARG A 1 215 ? -0.641 11.703 19.641 1 98.38 215 ARG A C 1
ATOM 1650 O O . ARG A 1 215 ? -1.701 12.062 20.156 1 98.38 215 ARG A O 1
ATOM 1657 N N . ALA A 1 216 ? -0.284 11.953 18.375 1 98.69 216 ALA A N 1
ATOM 1658 C CA . ALA A 1 216 ? -1.248 12.602 17.5 1 98.69 216 ALA A CA 1
ATOM 1659 C C . ALA A 1 216 ? -2.533 11.789 17.391 1 98.69 216 ALA A C 1
ATOM 1661 O O . ALA A 1 216 ? -3.633 12.32 17.547 1 98.69 216 ALA A O 1
ATOM 1662 N N . ALA A 1 217 ? -2.35 10.508 17.156 1 98.75 217 ALA A N 1
ATOM 1663 C CA . ALA A 1 217 ? -3.508 9.633 17.031 1 98.75 217 ALA A CA 1
ATOM 1664 C C . ALA A 1 217 ? -4.273 9.539 18.344 1 98.75 217 ALA A C 1
ATOM 1666 O O . ALA A 1 217 ? -5.508 9.562 18.359 1 98.75 217 ALA A O 1
ATOM 1667 N N . SER A 1 218 ? -3.564 9.422 19.453 1 98.19 218 SER A N 1
ATOM 1668 C CA . SER A 1 218 ? -4.207 9.336 20.766 1 98.19 218 SER A CA 1
ATOM 1669 C C . SER A 1 218 ? -5.02 10.594 21.062 1 98.19 218 SER A C 1
ATOM 1671 O O . SER A 1 218 ? -6.137 10.508 21.578 1 98.19 218 SER A O 1
ATOM 1673 N N . TRP A 1 219 ? -4.449 11.711 20.75 1 98.25 219 TRP A N 1
ATOM 1674 C CA . TRP A 1 219 ? -5.16 12.969 20.969 1 98.25 219 TRP A CA 1
ATOM 1675 C C . TRP A 1 219 ? -6.426 13.031 20.125 1 98.25 219 TRP A C 1
ATOM 1677 O O . TRP A 1 219 ? -7.484 13.445 20.609 1 98.25 219 TRP A O 1
ATOM 1687 N N . LEU A 1 220 ? -6.332 12.594 18.875 1 98.5 220 LEU A N 1
ATOM 1688 C CA . LEU A 1 220 ? -7.465 12.633 17.953 1 98.5 220 LEU A CA 1
ATOM 1689 C C . LEU A 1 220 ? -8.562 11.672 18.406 1 98.5 220 LEU A C 1
ATOM 1691 O O . LEU A 1 220 ? -9.742 11.922 18.188 1 98.5 220 LEU A O 1
ATOM 1695 N N . LEU A 1 221 ? -8.133 10.625 19.062 1 97 221 LEU A N 1
ATOM 1696 C CA . LEU A 1 221 ? -9.07 9.578 19.453 1 97 221 LEU A CA 1
ATOM 1697 C C . LEU A 1 221 ? -9.625 9.844 20.859 1 97 221 LEU A C 1
ATOM 1699 O O . LEU A 1 221 ? -10.461 9.086 21.344 1 97 221 LEU A O 1
ATOM 1703 N N . SER A 1 222 ? -9.227 10.852 21.594 1 92.62 222 SER A N 1
ATOM 1704 C CA . SER A 1 222 ? -9.648 11.156 22.953 1 92.62 222 SER A CA 1
ATOM 1705 C C . SER A 1 222 ? -11 11.867 22.953 1 92.62 222 SER A C 1
ATOM 1707 O O . SER A 1 222 ? -11.367 12.516 21.984 1 92.62 222 SER A O 1
ATOM 1709 N N . MET B 1 1 ? 18.422 -17.391 16.297 1 51.72 1 MET B N 1
ATOM 1710 C CA . MET B 1 1 ? 18.234 -17.531 14.859 1 51.72 1 MET B CA 1
ATOM 1711 C C . MET B 1 1 ? 17.844 -16.219 14.211 1 51.72 1 MET B C 1
ATOM 1713 O O . MET B 1 1 ? 17.078 -15.438 14.797 1 51.72 1 MET B O 1
ATOM 1717 N N . THR B 1 2 ? 18.594 -15.734 13.195 1 75.88 2 THR B N 1
ATOM 1718 C CA . THR B 1 2 ? 18.344 -14.43 12.609 1 75.88 2 THR B CA 1
ATOM 1719 C C . THR B 1 2 ? 16.906 -14.328 12.094 1 75.88 2 THR B C 1
ATOM 1721 O O . THR B 1 2 ? 16.375 -15.297 11.555 1 75.88 2 THR B O 1
ATOM 1724 N N . GLN B 1 3 ? 16.203 -13.406 12.406 1 91.31 3 GLN B N 1
ATOM 1725 C CA . GLN B 1 3 ? 14.812 -13.219 12.031 1 91.31 3 GLN B CA 1
ATOM 1726 C C . GLN B 1 3 ? 14.641 -13.195 10.516 1 91.31 3 GLN B C 1
ATOM 1728 O O . GLN B 1 3 ? 15.375 -12.492 9.812 1 91.31 3 GLN B O 1
ATOM 1733 N N . ARG B 1 4 ? 13.781 -14.117 9.984 1 97.38 4 ARG B N 1
ATOM 1734 C CA . ARG B 1 4 ? 13.484 -14.133 8.555 1 97.38 4 ARG B CA 1
ATOM 1735 C C . ARG B 1 4 ? 12.961 -12.781 8.086 1 97.38 4 ARG B C 1
ATOM 1737 O O . ARG B 1 4 ? 12.195 -12.125 8.805 1 97.38 4 ARG B O 1
ATOM 1744 N N . ARG B 1 5 ? 13.414 -12.438 6.965 1 98.31 5 ARG B N 1
ATOM 1745 C CA . ARG B 1 5 ? 12.961 -11.188 6.348 1 98.31 5 ARG B CA 1
ATOM 1746 C C . ARG B 1 5 ? 12.062 -11.469 5.145 1 98.31 5 ARG B C 1
ATOM 1748 O O . ARG B 1 5 ? 12.5 -12.094 4.176 1 98.31 5 ARG B O 1
ATOM 1755 N N . ILE B 1 6 ? 10.859 -10.992 5.207 1 98.81 6 ILE B N 1
ATOM 1756 C CA . ILE B 1 6 ? 9.875 -11.133 4.141 1 98.81 6 ILE B CA 1
ATOM 1757 C C . ILE B 1 6 ? 9.609 -9.773 3.506 1 98.81 6 ILE B C 1
ATOM 1759 O O . ILE B 1 6 ? 9.273 -8.812 4.203 1 98.81 6 ILE B O 1
ATOM 1763 N N . LEU B 1 7 ? 9.82 -9.664 2.221 1 98.88 7 LEU B N 1
ATOM 1764 C CA . LEU B 1 7 ? 9.562 -8.438 1.478 1 98.88 7 LEU B CA 1
ATOM 1765 C C . LEU B 1 7 ? 8.344 -8.602 0.567 1 98.88 7 LEU B C 1
ATOM 1767 O O . LEU B 1 7 ? 8.312 -9.508 -0.273 1 98.88 7 LEU B O 1
ATOM 1771 N N . ILE B 1 8 ? 7.332 -7.797 0.781 1 98.94 8 ILE B N 1
ATOM 1772 C CA . ILE B 1 8 ? 6.164 -7.754 -0.089 1 98.94 8 ILE B CA 1
ATOM 1773 C C . ILE B 1 8 ? 6.266 -6.559 -1.035 1 98.94 8 ILE B C 1
ATOM 1775 O O . ILE B 1 8 ? 6.348 -5.41 -0.591 1 98.94 8 ILE B O 1
ATOM 1779 N N . LEU B 1 9 ? 6.305 -6.828 -2.326 1 98.94 9 LEU B N 1
ATOM 1780 C CA . LEU B 1 9 ? 6.223 -5.789 -3.344 1 98.94 9 LEU B CA 1
ATOM 1781 C C . LEU B 1 9 ? 4.77 -5.461 -3.672 1 98.94 9 LEU B C 1
ATOM 1783 O O . LEU B 1 9 ? 3.99 -6.355 -4.012 1 98.94 9 LEU B O 1
ATOM 1787 N N . SER B 1 10 ? 4.426 -4.246 -3.568 1 98.81 10 SER B N 1
ATOM 1788 C CA . SER B 1 10 ? 3.064 -3.77 -3.771 1 98.81 10 SER B CA 1
ATOM 1789 C C . SER B 1 10 ? 2.938 -3.002 -5.086 1 98.81 10 SER B C 1
ATOM 1791 O O . SER B 1 10 ? 3.725 -2.094 -5.359 1 98.81 10 SER B O 1
ATOM 1793 N N . GLY B 1 11 ? 1.922 -3.309 -5.832 1 98 11 GLY B N 1
ATOM 1794 C CA . GLY B 1 11 ? 1.73 -2.713 -7.145 1 98 11 GLY B CA 1
ATOM 1795 C C . GLY B 1 11 ? 1.53 -1.211 -7.098 1 98 11 GLY B C 1
ATOM 1796 O O . GLY B 1 11 ? 0.775 -0.707 -6.262 1 98 11 GLY B O 1
ATOM 1797 N N . ARG B 1 12 ? 2.174 -0.508 -8.023 1 96.06 12 ARG B N 1
ATOM 1798 C CA . ARG B 1 12 ? 2.045 0.926 -8.266 1 96.06 12 ARG B CA 1
ATOM 1799 C C . ARG B 1 12 ? 2.477 1.286 -9.68 1 96.06 12 ARG B C 1
ATOM 1801 O O . ARG B 1 12 ? 3.145 0.495 -10.352 1 96.06 12 ARG B O 1
ATOM 1808 N N . GLY B 1 13 ? 2.117 2.512 -10.125 1 94 13 GLY B N 1
ATOM 1809 C CA . GLY B 1 13 ? 2.531 2.949 -11.445 1 94 13 GLY B CA 1
ATOM 1810 C C . GLY B 1 13 ? 2.201 1.946 -12.531 1 94 13 GLY B C 1
ATOM 1811 O O . GLY B 1 13 ? 1.053 1.513 -12.656 1 94 13 GLY B O 1
ATOM 1812 N N . ARG B 1 14 ? 3.209 1.479 -13.258 1 94.88 14 ARG B N 1
ATOM 1813 C CA . ARG B 1 14 ? 2.99 0.604 -14.406 1 94.88 14 ARG B CA 1
ATOM 1814 C C . ARG B 1 14 ? 2.539 -0.782 -13.961 1 94.88 14 ARG B C 1
ATOM 1816 O O . ARG B 1 14 ? 2.121 -1.6 -14.781 1 94.88 14 ARG B O 1
ATOM 1823 N N . TYR B 1 15 ? 2.496 -1.01 -12.609 1 96.88 15 TYR B N 1
ATOM 1824 C CA . TYR B 1 15 ? 2.146 -2.334 -12.102 1 96.88 15 TYR B CA 1
ATOM 1825 C C . TYR B 1 15 ? 0.905 -2.271 -11.227 1 96.88 15 TYR B C 1
ATOM 1827 O O . TYR B 1 15 ? 0.683 -3.152 -10.391 1 96.88 15 TYR B O 1
ATOM 1835 N N . GLU B 1 16 ? 0.103 -1.259 -11.352 1 95.25 16 GLU B N 1
ATOM 1836 C CA . GLU B 1 16 ? -1.206 -1.164 -10.711 1 95.25 16 GLU B CA 1
ATOM 1837 C C . GLU B 1 16 ? -2.314 -0.99 -11.75 1 95.25 16 GLU B C 1
ATOM 1839 O O . GLU B 1 16 ? -2.08 -0.451 -12.828 1 95.25 16 GLU B O 1
ATOM 1844 N N . ASP B 1 17 ? -3.496 -1.469 -11.406 1 94.38 17 ASP B N 1
ATOM 1845 C CA . ASP B 1 17 ? -4.676 -1.371 -12.258 1 94.38 17 ASP B CA 1
ATOM 1846 C C . ASP B 1 17 ? -5.867 -0.802 -11.492 1 94.38 17 ASP B C 1
ATOM 1848 O O . ASP B 1 17 ? -5.754 -0.498 -10.297 1 94.38 17 ASP B O 1
ATOM 1852 N N . PRO B 1 18 ? -6.965 -0.532 -12.133 1 93.94 18 PRO B N 1
ATOM 1853 C CA . PRO B 1 18 ? -8.102 0.109 -11.461 1 93.94 18 PRO B CA 1
ATOM 1854 C C . PRO B 1 18 ? -8.883 -0.86 -10.578 1 93.94 18 PRO B C 1
ATOM 1856 O O . PRO B 1 18 ? -9.812 -0.447 -9.875 1 93.94 18 PRO B O 1
ATOM 1859 N N . TRP B 1 19 ? -8.508 -2.158 -10.531 1 95.38 19 TRP B N 1
ATOM 1860 C CA . TRP B 1 19 ? -9.422 -3.145 -9.969 1 95.38 19 TRP B CA 1
ATOM 1861 C C . TRP B 1 19 ? -8.859 -3.721 -8.672 1 95.38 19 TRP B C 1
ATOM 1863 O O . TRP B 1 19 ? -9.602 -4.305 -7.875 1 95.38 19 TRP B O 1
ATOM 1873 N N . HIS B 1 20 ? -7.555 -3.625 -8.477 1 97.75 20 HIS B N 1
ATOM 1874 C CA . HIS B 1 20 ? -6.926 -4.25 -7.316 1 97.75 20 HIS B CA 1
ATOM 1875 C C . HIS B 1 20 ? -6.32 -3.203 -6.387 1 97.75 20 HIS B C 1
ATOM 1877 O O . HIS B 1 20 ? -5.555 -2.342 -6.832 1 97.75 20 HIS B O 1
ATOM 1883 N N . ASP B 1 21 ? -6.688 -3.275 -5.152 1 98.06 21 ASP B N 1
ATOM 1884 C CA . ASP B 1 21 ? -6.098 -2.416 -4.129 1 98.06 21 ASP B CA 1
ATOM 1885 C C . ASP B 1 21 ? -4.852 -3.061 -3.523 1 98.06 21 ASP B C 1
ATOM 1887 O O . ASP B 1 21 ? -4.914 -3.643 -2.438 1 98.06 21 ASP B O 1
ATOM 1891 N N . HIS B 1 22 ? -3.742 -2.811 -4.168 1 98.5 22 HIS B N 1
ATOM 1892 C CA . HIS B 1 22 ? -2.516 -3.506 -3.797 1 98.5 22 HIS B CA 1
ATOM 1893 C C . HIS B 1 22 ? -2.031 -3.07 -2.418 1 98.5 22 HIS B C 1
ATOM 1895 O O . HIS B 1 22 ? -1.446 -3.867 -1.681 1 98.5 22 HIS B O 1
ATOM 1901 N N . ALA B 1 23 ? -2.203 -1.789 -2.059 1 98.81 23 ALA B N 1
ATOM 1902 C CA . ALA B 1 23 ? -1.817 -1.365 -0.714 1 98.81 23 ALA B CA 1
ATOM 1903 C C . ALA B 1 23 ? -2.592 -2.141 0.348 1 98.81 23 ALA B C 1
ATOM 1905 O O . ALA B 1 23 ? -2.006 -2.635 1.314 1 98.81 23 ALA B O 1
ATOM 1906 N N . ALA B 1 24 ? -3.889 -2.301 0.144 1 98.88 24 ALA B N 1
ATOM 1907 C CA . ALA B 1 24 ? -4.742 -2.996 1.105 1 98.88 24 ALA B CA 1
ATOM 1908 C C . ALA B 1 24 ? -4.363 -4.469 1.21 1 98.88 24 ALA B C 1
ATOM 1910 O O . ALA B 1 24 ? -4.219 -5.004 2.312 1 98.88 24 ALA B O 1
ATOM 1911 N N . THR B 1 25 ? -4.207 -5.082 0.066 1 98.88 25 THR B N 1
ATOM 1912 C CA . THR B 1 25 ? -3.945 -6.516 0.095 1 98.88 25 THR B CA 1
ATOM 1913 C C . THR B 1 25 ? -2.521 -6.797 0.563 1 98.88 25 THR B C 1
ATOM 1915 O O . THR B 1 25 ? -2.26 -7.828 1.188 1 98.88 25 THR B O 1
ATOM 1918 N N . SER B 1 26 ? -1.571 -5.863 0.277 1 98.94 26 SER B N 1
ATOM 1919 C CA . SER B 1 26 ? -0.227 -6.016 0.825 1 98.94 26 SER B CA 1
ATOM 1920 C C . SER B 1 26 ? -0.237 -5.926 2.348 1 98.94 26 SER B C 1
ATOM 1922 O O . SER B 1 26 ? 0.453 -6.691 3.025 1 98.94 26 SER B O 1
ATOM 1924 N N . HIS B 1 27 ? -0.993 -5.012 2.863 1 98.88 27 HIS B N 1
ATOM 1925 C CA . HIS B 1 27 ? -1.13 -4.898 4.312 1 98.88 27 HIS B CA 1
ATOM 1926 C C . HIS B 1 27 ? -1.766 -6.152 4.902 1 98.88 27 HIS B C 1
ATOM 1928 O O . HIS B 1 27 ? -1.313 -6.656 5.934 1 98.88 27 HIS B O 1
ATOM 1934 N N . ALA B 1 28 ? -2.795 -6.672 4.258 1 98.81 28 ALA B N 1
ATOM 1935 C CA . ALA B 1 28 ? -3.451 -7.891 4.73 1 98.81 28 ALA B CA 1
ATOM 1936 C C . ALA B 1 28 ? -2.488 -9.07 4.723 1 98.81 28 ALA B C 1
ATOM 1938 O O . ALA B 1 28 ? -2.4 -9.82 5.699 1 98.81 28 ALA B O 1
ATOM 1939 N N . ALA B 1 29 ? -1.791 -9.211 3.627 1 98.94 29 ALA B N 1
ATOM 1940 C CA . ALA B 1 29 ? -0.813 -10.289 3.516 1 98.94 29 ALA B CA 1
ATOM 1941 C C . ALA B 1 29 ? 0.265 -10.164 4.586 1 98.94 29 ALA B C 1
ATOM 1943 O O . ALA B 1 29 ? 0.685 -11.172 5.172 1 98.94 29 ALA B O 1
ATOM 1944 N N . ALA B 1 30 ? 0.725 -8.922 4.836 1 98.94 30 ALA B N 1
ATOM 1945 C CA . ALA B 1 30 ? 1.737 -8.68 5.859 1 98.94 30 ALA B CA 1
ATOM 1946 C C . ALA B 1 30 ? 1.241 -9.125 7.234 1 98.94 30 ALA B C 1
ATOM 1948 O O . ALA B 1 30 ? 2.004 -9.68 8.023 1 98.94 30 ALA B O 1
ATOM 1949 N N . GLY B 1 31 ? -0.029 -8.875 7.504 1 98.38 31 GLY B N 1
ATOM 1950 C CA . GLY B 1 31 ? -0.602 -9.32 8.766 1 98.38 31 GLY B CA 1
ATOM 1951 C C . GLY B 1 31 ? -0.548 -10.828 8.945 1 98.38 31 GLY B C 1
ATOM 1952 O O . GLY B 1 31 ? -0.223 -11.312 10.031 1 98.38 31 GLY B O 1
ATOM 1953 N N . VAL B 1 32 ? -0.82 -11.555 7.902 1 98.56 32 VAL B N 1
ATOM 1954 C CA . VAL B 1 32 ? -0.839 -13.016 7.945 1 98.56 32 VAL B CA 1
ATOM 1955 C C . VAL B 1 32 ? 0.585 -13.547 8.086 1 98.56 32 VAL B C 1
ATOM 1957 O O . VAL B 1 32 ? 0.839 -14.461 8.875 1 98.56 32 VAL B O 1
ATOM 1960 N N . LEU B 1 33 ? 1.553 -12.922 7.395 1 98.75 33 LEU B N 1
ATOM 1961 C CA . LEU B 1 33 ? 2.908 -13.445 7.266 1 98.75 33 LEU B CA 1
ATOM 1962 C C . LEU B 1 33 ? 3.779 -13 8.43 1 98.75 33 LEU B C 1
ATOM 1964 O O . LEU B 1 33 ? 4.875 -13.531 8.633 1 98.75 33 LEU B O 1
ATOM 1968 N N . GLY B 1 34 ? 3.303 -12.07 9.227 1 97.69 34 GLY B N 1
ATOM 1969 C CA . GLY B 1 34 ? 4.062 -11.508 10.336 1 97.69 34 GLY B CA 1
ATOM 1970 C C . GLY B 1 34 ? 4.473 -12.547 11.359 1 97.69 34 GLY B C 1
ATOM 1971 O O . GLY B 1 34 ? 5.422 -12.328 12.117 1 97.69 34 GLY B O 1
ATOM 1972 N N . GLU B 1 35 ? 3.799 -13.648 11.391 1 94.56 35 GLU B N 1
ATOM 1973 C CA . GLU B 1 35 ? 4.109 -14.727 12.328 1 94.56 35 GLU B CA 1
ATOM 1974 C C . GLU B 1 35 ? 5.375 -15.469 11.906 1 94.56 35 GLU B C 1
ATOM 1976 O O . GLU B 1 35 ? 5.984 -16.172 12.719 1 94.56 35 GLU B O 1
ATOM 1981 N N . LEU B 1 36 ? 5.762 -15.281 10.727 1 97.75 36 LEU B N 1
ATOM 1982 C CA . LEU B 1 36 ? 6.84 -16.094 10.172 1 97.75 36 LEU B CA 1
ATOM 1983 C C . LEU B 1 36 ? 8.141 -15.297 10.109 1 97.75 36 LEU B C 1
ATOM 1985 O O . LEU B 1 36 ? 9.203 -15.859 9.852 1 97.75 36 LEU B O 1
ATOM 1989 N N . GLY B 1 37 ? 8.078 -13.992 10.352 1 97.56 37 GLY B N 1
ATOM 1990 C CA . GLY B 1 37 ? 9.25 -13.133 10.25 1 97.56 37 GLY B CA 1
ATOM 1991 C C . GLY B 1 37 ? 8.906 -11.656 10.219 1 97.56 37 GLY B C 1
ATOM 1992 O O . GLY B 1 37 ? 7.742 -11.281 10.359 1 97.56 37 GLY B O 1
ATOM 1993 N N . ALA B 1 38 ? 9.961 -10.852 10.086 1 97.94 38 ALA B N 1
ATOM 1994 C CA . ALA B 1 38 ? 9.781 -9.414 9.875 1 97.94 38 ALA B CA 1
ATOM 1995 C C . ALA B 1 38 ? 9.32 -9.125 8.453 1 97.94 38 ALA B C 1
ATOM 1997 O O . ALA B 1 38 ? 9.961 -9.547 7.484 1 97.94 38 ALA B O 1
ATOM 1998 N N . VAL B 1 39 ? 8.219 -8.422 8.352 1 98.69 39 VAL B N 1
ATOM 1999 C CA . VAL B 1 39 ? 7.645 -8.164 7.035 1 98.69 39 VAL B CA 1
ATOM 2000 C C . VAL B 1 39 ? 7.828 -6.695 6.664 1 98.69 39 VAL B C 1
ATOM 2002 O O . VAL B 1 39 ? 7.535 -5.805 7.469 1 98.69 39 VAL B O 1
ATOM 2005 N N . GLU B 1 40 ? 8.352 -6.488 5.531 1 98.5 40 GLU B N 1
ATOM 2006 C CA . GLU B 1 40 ? 8.438 -5.168 4.918 1 98.5 40 GLU B CA 1
ATOM 2007 C C . GLU B 1 40 ? 7.555 -5.078 3.68 1 98.5 40 GLU B C 1
ATOM 2009 O O . GLU B 1 40 ? 7.48 -6.02 2.891 1 98.5 40 GLU B O 1
ATOM 2014 N N . VAL B 1 41 ? 6.816 -3.992 3.543 1 98.88 41 VAL B N 1
ATOM 2015 C CA . VAL B 1 41 ? 6.07 -3.686 2.328 1 98.88 41 VAL B CA 1
ATOM 2016 C C . VAL B 1 41 ? 6.777 -2.572 1.556 1 98.88 41 VAL B C 1
ATOM 2018 O O . VAL B 1 41 ? 7.184 -1.564 2.139 1 98.88 41 VAL B O 1
ATOM 2021 N N . ARG B 1 42 ? 6.957 -2.77 0.279 1 98.75 42 ARG B N 1
ATOM 2022 C CA . ARG B 1 42 ? 7.543 -1.783 -0.624 1 98.75 42 ARG B CA 1
ATOM 2023 C C . ARG B 1 42 ? 6.723 -1.657 -1.903 1 98.75 42 ARG B C 1
ATOM 2025 O O . ARG B 1 42 ? 6.258 -2.658 -2.449 1 98.75 42 ARG B O 1
ATOM 2032 N N . GLY B 1 43 ? 6.5 -0.394 -2.262 1 98.56 43 GLY B N 1
ATOM 2033 C CA . GLY B 1 43 ? 5.941 -0.228 -3.596 1 98.56 43 GLY B CA 1
ATOM 2034 C C . GLY B 1 43 ? 6.875 -0.703 -4.695 1 98.56 43 GLY B C 1
ATOM 2035 O O . GLY B 1 43 ? 8.094 -0.757 -4.504 1 98.56 43 GLY B O 1
ATOM 2036 N N . LEU B 1 44 ? 6.312 -1.079 -5.832 1 98 44 LEU B N 1
ATOM 2037 C CA . LEU B 1 44 ? 7.094 -1.479 -6.996 1 98 44 LEU B CA 1
ATOM 2038 C C . LEU B 1 44 ? 7.742 -0.267 -7.66 1 98 44 LEU B C 1
ATOM 2040 O O . LEU B 1 44 ? 7.18 0.312 -8.594 1 98 44 LEU B O 1
ATOM 2044 N N . PHE B 1 45 ? 8.844 0.119 -7.109 1 97.69 45 PHE B N 1
ATOM 2045 C CA . PHE B 1 45 ? 9.789 1.065 -7.688 1 97.69 45 PHE B CA 1
ATOM 2046 C C . PHE B 1 45 ? 10.953 0.333 -8.344 1 97.69 45 PHE B C 1
ATOM 2048 O O . PHE B 1 45 ? 11.211 -0.833 -8.039 1 97.69 45 PHE B O 1
ATOM 2055 N N . ARG B 1 46 ? 11.664 0.968 -9.211 1 97.06 46 ARG B N 1
ATOM 2056 C CA . ARG B 1 46 ? 12.805 0.366 -9.891 1 97.06 46 ARG B CA 1
ATOM 2057 C C . ARG B 1 46 ? 13.891 -0.021 -8.891 1 97.06 46 ARG B C 1
ATOM 2059 O O . ARG B 1 46 ? 14.664 -0.949 -9.141 1 97.06 46 ARG B O 1
ATOM 2066 N N . SER B 1 47 ? 13.922 0.671 -7.707 1 96.94 47 SER B N 1
ATOM 2067 C CA . SER B 1 47 ? 14.961 0.452 -6.711 1 96.94 47 SER B CA 1
ATOM 2068 C C . SER B 1 47 ? 14.492 -0.505 -5.621 1 96.94 47 SER B C 1
ATOM 2070 O O . SER B 1 47 ? 15.195 -0.715 -4.629 1 96.94 47 SER B O 1
ATOM 2072 N N . ALA B 1 48 ? 13.336 -1.106 -5.762 1 98 48 ALA B N 1
ATOM 2073 C CA . ALA B 1 48 ? 12.68 -1.826 -4.672 1 98 48 ALA B CA 1
ATOM 2074 C C . ALA B 1 48 ? 13.484 -3.057 -4.266 1 98 48 ALA B C 1
ATOM 2076 O O . ALA B 1 48 ? 13.289 -3.602 -3.178 1 98 48 ALA B O 1
ATOM 2077 N N . LEU B 1 49 ? 14.414 -3.533 -5.102 1 98.31 49 LEU B N 1
ATOM 2078 C CA . LEU B 1 49 ? 15.102 -4.793 -4.828 1 98.31 49 LEU B CA 1
ATOM 2079 C C . LEU B 1 49 ? 16.594 -4.559 -4.582 1 98.31 49 LEU B C 1
ATOM 2081 O O . LEU B 1 49 ? 17.391 -5.488 -4.684 1 98.31 49 LEU B O 1
ATOM 2085 N N . GLU B 1 50 ? 17 -3.365 -4.293 1 94.88 50 GLU B N 1
ATOM 2086 C CA . GLU B 1 50 ? 18.406 -3.031 -4.121 1 94.88 50 GLU B CA 1
ATOM 2087 C C . GLU B 1 50 ? 19 -3.768 -2.93 1 94.88 50 GLU B C 1
AT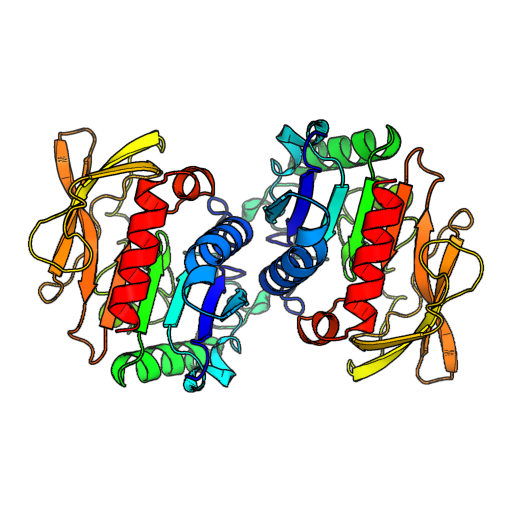OM 2089 O O . GLU B 1 50 ? 20.219 -3.979 -2.871 1 94.88 50 GLU B O 1
ATOM 2094 N N . ASP B 1 51 ? 18.266 -4.25 -1.971 1 94.56 51 ASP B N 1
ATOM 2095 C CA . ASP B 1 51 ? 18.75 -4.988 -0.811 1 94.56 51 ASP B CA 1
ATOM 2096 C C . ASP B 1 51 ? 18.203 -6.406 -0.784 1 94.56 51 ASP B C 1
ATOM 2098 O O . ASP B 1 51 ? 17.938 -6.957 0.288 1 94.56 51 ASP B O 1
ATOM 2102 N N . LEU B 1 52 ? 18 -6.953 -1.864 1 95.75 52 LEU B N 1
ATOM 2103 C CA . LEU B 1 52 ? 17.344 -8.25 -2.02 1 95.75 52 LEU B CA 1
ATOM 2104 C C . LEU B 1 52 ? 18.172 -9.352 -1.366 1 95.75 52 LEU B C 1
ATOM 2106 O O . LEU B 1 52 ? 17.625 -10.375 -0.941 1 95.75 52 LEU B O 1
ATOM 2110 N N . ASP B 1 53 ? 19.453 -9.211 -1.188 1 94.19 53 ASP B N 1
ATOM 2111 C CA . ASP B 1 53 ? 20.344 -10.234 -0.631 1 94.19 53 ASP B CA 1
ATOM 2112 C C . ASP B 1 53 ? 20 -10.523 0.829 1 94.19 53 ASP B C 1
ATOM 2114 O O . ASP B 1 53 ? 20.328 -11.594 1.35 1 94.19 53 ASP B O 1
ATOM 2118 N N . SER B 1 54 ? 19.359 -9.609 1.504 1 96.06 54 SER B N 1
ATOM 2119 C CA . SER B 1 54 ? 19.016 -9.781 2.91 1 96.06 54 SER B CA 1
ATOM 2120 C C . SER B 1 54 ? 17.609 -10.336 3.064 1 96.06 54 SER B C 1
ATOM 2122 O O . SER B 1 54 ? 17.109 -10.508 4.184 1 96.06 54 SER B O 1
ATOM 2124 N N . VAL B 1 55 ? 16.938 -10.641 1.945 1 97.94 55 VAL B N 1
ATOM 2125 C CA . VAL B 1 55 ? 15.547 -11.07 1.95 1 97.94 55 VAL B CA 1
ATOM 2126 C C . VAL B 1 55 ? 15.477 -12.594 1.871 1 97.94 55 VAL B C 1
ATOM 2128 O O . VAL B 1 55 ? 16.156 -13.211 1.051 1 97.94 55 VAL B O 1
ATOM 2131 N N . ASP B 1 56 ? 14.648 -13.18 2.711 1 98.25 56 ASP B N 1
ATOM 2132 C CA . ASP B 1 56 ? 14.484 -14.633 2.715 1 98.25 56 ASP B CA 1
ATOM 2133 C C . ASP B 1 56 ? 13.297 -15.055 1.847 1 98.25 56 ASP B C 1
ATOM 2135 O O . ASP B 1 56 ? 13.273 -16.172 1.32 1 98.25 56 ASP B O 1
ATOM 2139 N N . LEU B 1 57 ? 12.289 -14.219 1.774 1 98.75 57 LEU B N 1
ATOM 2140 C CA . LEU B 1 57 ? 11.094 -14.469 0.981 1 98.75 57 LEU B CA 1
ATOM 2141 C C . LEU B 1 57 ? 10.617 -13.195 0.29 1 98.75 57 LEU B C 1
ATOM 2143 O O . LEU B 1 57 ? 10.422 -12.172 0.94 1 98.75 57 LEU B O 1
ATOM 2147 N N . LEU B 1 58 ? 10.508 -13.273 -0.997 1 98.88 58 LEU B N 1
ATOM 2148 C CA . LEU B 1 58 ? 9.945 -12.18 -1.786 1 98.88 58 LEU B CA 1
ATOM 2149 C C . LEU B 1 58 ? 8.508 -12.484 -2.193 1 98.88 58 LEU B C 1
ATOM 2151 O O . LEU B 1 58 ? 8.242 -13.516 -2.818 1 98.88 58 LEU B O 1
ATOM 2155 N N . VAL B 1 59 ? 7.59 -11.656 -1.801 1 98.94 59 VAL B N 1
ATOM 2156 C CA . VAL B 1 59 ? 6.188 -11.75 -2.195 1 98.94 59 VAL B CA 1
ATOM 2157 C C . VAL B 1 59 ? 5.875 -10.688 -3.252 1 98.94 59 VAL B C 1
ATOM 2159 O O . VAL B 1 59 ? 6.148 -9.508 -3.053 1 98.94 59 VAL B O 1
ATOM 2162 N N . VAL B 1 60 ? 5.371 -11.133 -4.355 1 98.94 60 VAL B N 1
ATOM 2163 C CA . VAL B 1 60 ? 5.004 -10.211 -5.426 1 98.94 60 VAL B CA 1
ATOM 2164 C C . VAL B 1 60 ? 3.484 -10.055 -5.473 1 98.94 60 VAL B C 1
ATOM 2166 O O . VAL B 1 60 ? 2.766 -11 -5.789 1 98.94 60 VAL B O 1
ATOM 2169 N N . ASN B 1 61 ? 3.029 -8.891 -5.109 1 98.88 61 ASN B N 1
ATOM 2170 C CA . ASN B 1 61 ? 1.635 -8.461 -5.141 1 98.88 61 ASN B CA 1
ATOM 2171 C C . ASN B 1 61 ? 1.437 -7.258 -6.059 1 98.88 61 ASN B C 1
ATOM 2173 O O . ASN B 1 61 ? 1.061 -6.176 -5.598 1 98.88 61 ASN B O 1
ATOM 2177 N N . GLY B 1 62 ? 1.707 -7.43 -7.328 1 97.81 62 GLY B N 1
ATOM 2178 C CA . GLY B 1 62 ? 1.578 -6.426 -8.375 1 97.81 62 GLY B CA 1
ATOM 2179 C C . GLY B 1 62 ? 0.765 -6.902 -9.562 1 97.81 62 GLY B C 1
ATOM 2180 O O . GLY B 1 62 ? 0.447 -8.086 -9.672 1 97.81 62 GLY B O 1
ATOM 2181 N N . GLY B 1 63 ? 0.34 -6.066 -10.352 1 95.75 63 GLY B N 1
ATOM 2182 C CA . GLY B 1 63 ? -0.502 -6.395 -11.492 1 95.75 63 GLY B CA 1
ATOM 2183 C C . GLY B 1 63 ? -0.051 -5.727 -12.773 1 95.75 63 GLY B C 1
ATOM 2184 O O . GLY B 1 63 ? 1.098 -5.289 -12.883 1 95.75 63 GLY B O 1
ATOM 2185 N N . THR B 1 64 ? -1.049 -5.934 -13.75 1 87.88 64 THR B N 1
ATOM 2186 C CA . THR B 1 64 ? -0.828 -5.273 -15.031 1 87.88 64 THR B CA 1
ATOM 2187 C C . THR B 1 64 ? -1.22 -3.799 -14.953 1 87.88 64 THR B C 1
ATOM 2189 O O . THR B 1 64 ? -2.215 -3.449 -14.312 1 87.88 64 THR B O 1
ATOM 2192 N N . GLY B 1 65 ? -0.319 -2.961 -15.32 1 80.5 65 GLY B N 1
ATOM 2193 C CA . GLY B 1 65 ? -0.721 -1.564 -15.258 1 80.5 65 GLY B CA 1
ATOM 2194 C C . GLY B 1 65 ? -0.436 -0.805 -16.547 1 80.5 65 GLY B C 1
ATOM 2195 O O . GLY B 1 65 ? -0.296 -1.407 -17.609 1 80.5 65 GLY B O 1
ATOM 2196 N N . ARG B 1 66 ? -0.648 0.398 -16.438 1 81.38 66 ARG B N 1
ATOM 2197 C CA . ARG B 1 66 ? -0.452 1.265 -17.594 1 81.38 66 ARG B CA 1
ATOM 2198 C C . ARG B 1 66 ? 0.96 1.842 -17.625 1 81.38 66 ARG B C 1
ATOM 2200 O O . ARG B 1 66 ? 1.304 2.682 -16.781 1 81.38 66 ARG B O 1
ATOM 2207 N N . ARG B 1 67 ? 1.688 1.372 -18.5 1 86.94 67 ARG B N 1
ATOM 2208 C CA . ARG B 1 67 ? 3.053 1.871 -18.641 1 86.94 67 ARG B CA 1
ATOM 2209 C C . ARG B 1 67 ? 3.061 3.369 -18.922 1 86.94 67 ARG B C 1
ATOM 2211 O O . ARG B 1 67 ? 2.322 3.848 -19.797 1 86.94 67 ARG B O 1
ATOM 2218 N N . ASP B 1 68 ? 3.756 4.062 -18.188 1 88.75 68 ASP B N 1
ATOM 2219 C CA . ASP B 1 68 ? 3.961 5.5 -18.344 1 88.75 68 ASP B CA 1
ATOM 2220 C C . ASP B 1 68 ? 5.418 5.875 -18.078 1 88.75 68 ASP B C 1
ATOM 2222 O O . ASP B 1 68 ? 5.793 6.184 -16.953 1 88.75 68 ASP B O 1
ATOM 2226 N N . ALA B 1 69 ? 6.172 5.953 -19.156 1 91.75 69 ALA B N 1
ATOM 2227 C CA . ALA B 1 69 ? 7.613 6.164 -19.062 1 91.75 69 ALA B CA 1
ATOM 2228 C C . ALA B 1 69 ? 7.926 7.488 -18.375 1 91.75 69 ALA B C 1
ATOM 2230 O O . ALA B 1 69 ? 8.953 7.613 -17.703 1 91.75 69 ALA B O 1
ATOM 2231 N N . GLU B 1 70 ? 7.074 8.438 -18.5 1 90.81 70 GLU B N 1
ATOM 2232 C CA . GLU B 1 70 ? 7.32 9.75 -17.906 1 90.81 70 GLU B CA 1
ATOM 2233 C C . GLU B 1 70 ? 7.051 9.734 -16.391 1 90.81 70 GLU B C 1
ATOM 2235 O O . GLU B 1 70 ? 7.496 10.625 -15.672 1 90.81 70 GLU B O 1
ATOM 2240 N N . PHE B 1 71 ? 6.379 8.727 -15.992 1 91.06 71 PHE B N 1
ATOM 2241 C CA . PHE B 1 71 ? 6.012 8.656 -14.586 1 91.06 71 PHE B CA 1
ATOM 2242 C C . PHE B 1 71 ? 6.945 7.719 -13.828 1 91.06 71 PHE B C 1
ATOM 2244 O O . PHE B 1 71 ? 7.457 8.07 -12.758 1 91.06 71 PHE B O 1
ATOM 2251 N N . ASP B 1 72 ? 7.141 6.543 -14.406 1 92.56 72 ASP B N 1
ATOM 2252 C CA . ASP B 1 72 ? 7.879 5.57 -13.602 1 92.56 72 ASP B CA 1
ATOM 2253 C C . ASP B 1 72 ? 9.07 5.012 -14.375 1 92.56 72 ASP B C 1
ATOM 2255 O O . ASP B 1 72 ? 9.828 4.188 -13.859 1 92.56 72 ASP B O 1
ATOM 2259 N N . GLY B 1 73 ? 9.305 5.488 -15.602 1 94.69 73 GLY B N 1
ATOM 2260 C CA . GLY B 1 73 ? 10.484 5.09 -16.344 1 94.69 73 GLY B CA 1
ATOM 2261 C C . GLY B 1 73 ? 10.164 4.227 -17.562 1 94.69 73 GLY B C 1
ATOM 2262 O O . GLY B 1 73 ? 9.078 3.66 -17.641 1 94.69 73 GLY B O 1
ATOM 2263 N N . SER B 1 74 ? 11.078 4.102 -18.5 1 95.81 74 SER B N 1
ATOM 2264 C CA . SER B 1 74 ? 10.961 3.262 -19.688 1 95.81 74 SER B CA 1
ATOM 2265 C C . SER B 1 74 ? 11.156 1.789 -19.344 1 95.81 74 SER B C 1
ATOM 2267 O O . SER B 1 74 ? 11.57 1.456 -18.219 1 95.81 74 SER B O 1
ATOM 2269 N N . ASP B 1 75 ? 10.844 0.94 -20.297 1 94.5 75 ASP B N 1
ATOM 2270 C CA . ASP B 1 75 ? 11.117 -0.482 -20.109 1 94.5 75 ASP B CA 1
ATOM 2271 C C . ASP B 1 75 ? 12.602 -0.73 -19.844 1 94.5 75 ASP B C 1
ATOM 2273 O O . ASP B 1 75 ? 12.953 -1.575 -19.016 1 94.5 75 ASP B O 1
ATOM 2277 N N . ASP B 1 76 ? 13.461 0.009 -20.516 1 95.94 76 ASP B N 1
ATOM 2278 C CA . ASP B 1 76 ? 14.898 -0.133 -20.328 1 95.94 76 ASP B CA 1
ATOM 2279 C C . ASP B 1 76 ? 15.312 0.248 -18.906 1 95.94 76 ASP B C 1
ATOM 2281 O O . ASP B 1 76 ? 16.203 -0.376 -18.312 1 95.94 76 ASP B O 1
ATOM 2285 N N . ASP B 1 77 ? 14.625 1.229 -18.359 1 97.19 77 ASP B N 1
ATOM 2286 C CA . ASP B 1 77 ? 14.938 1.67 -17 1 97.19 77 ASP B CA 1
ATOM 2287 C C . ASP B 1 77 ? 14.617 0.576 -15.984 1 97.19 77 ASP B C 1
ATOM 2289 O O . ASP B 1 77 ? 15.172 0.562 -14.883 1 97.19 77 ASP B O 1
ATOM 2293 N N . TRP B 1 78 ? 13.719 -0.326 -16.344 1 97.19 78 TRP B N 1
ATOM 2294 C CA . TRP B 1 78 ? 13.258 -1.357 -15.422 1 97.19 78 TRP B CA 1
ATOM 2295 C C . TRP B 1 78 ? 14.078 -2.631 -15.57 1 97.19 78 TRP B C 1
ATOM 2297 O O . TRP B 1 78 ? 13.969 -3.551 -14.758 1 97.19 78 TRP B O 1
ATOM 2307 N N . ARG B 1 79 ? 15.008 -2.729 -16.5 1 96.75 79 ARG B N 1
ATOM 2308 C CA . ARG B 1 79 ? 15.766 -3.943 -16.766 1 96.75 79 ARG B CA 1
ATOM 2309 C C . ARG B 1 79 ? 16.547 -4.391 -15.547 1 96.75 79 ARG B C 1
ATOM 2311 O O . ARG B 1 79 ? 16.594 -5.582 -15.234 1 96.75 79 ARG B O 1
ATOM 2318 N N . GLY B 1 80 ? 17.188 -3.381 -14.875 1 97.19 80 GLY B N 1
ATOM 2319 C CA . GLY B 1 80 ? 17.953 -3.723 -13.68 1 97.19 80 GLY B CA 1
ATOM 2320 C C . GLY B 1 80 ? 17.109 -4.406 -12.617 1 97.19 80 GLY B C 1
ATOM 2321 O O . GLY B 1 80 ? 17.547 -5.375 -12 1 97.19 80 GLY B O 1
ATOM 2322 N N . PHE B 1 81 ? 15.945 -3.934 -12.383 1 98.12 81 PHE B N 1
ATOM 2323 C CA . PHE B 1 81 ? 15 -4.527 -11.438 1 98.12 81 PHE B CA 1
ATOM 2324 C C . PHE B 1 81 ? 14.688 -5.969 -11.828 1 98.12 81 PHE B C 1
ATOM 2326 O O . PHE B 1 81 ? 14.797 -6.875 -11 1 98.12 81 PHE B O 1
ATOM 2333 N N . HIS B 1 82 ? 14.336 -6.164 -13.078 1 98.06 82 HIS B N 1
ATOM 2334 C CA . HIS B 1 82 ? 13.914 -7.477 -13.562 1 98.06 82 HIS B CA 1
ATOM 2335 C C . HIS B 1 82 ? 15.078 -8.461 -13.547 1 98.06 82 HIS B C 1
ATOM 2337 O O . HIS B 1 82 ? 14.906 -9.633 -13.188 1 98.06 82 HIS B O 1
ATOM 2343 N N . ASP B 1 83 ? 16.219 -7.984 -13.914 1 97.25 83 ASP B N 1
ATOM 2344 C CA . ASP B 1 83 ? 17.406 -8.844 -13.906 1 97.25 83 ASP B CA 1
ATOM 2345 C C . ASP B 1 83 ? 17.734 -9.289 -12.484 1 97.25 83 ASP B C 1
ATOM 2347 O O . ASP B 1 83 ? 18.094 -10.453 -12.258 1 97.25 83 ASP B O 1
ATOM 2351 N N . ARG B 1 84 ? 17.641 -8.375 -11.555 1 97.81 84 ARG B N 1
ATOM 2352 C CA . ARG B 1 84 ? 17.922 -8.703 -10.164 1 97.81 84 ARG B CA 1
ATOM 2353 C C . ARG B 1 84 ? 16.922 -9.719 -9.625 1 97.81 84 ARG B C 1
ATOM 2355 O O . ARG B 1 84 ? 17.297 -10.664 -8.93 1 97.81 84 ARG B O 1
ATOM 2362 N N . LEU B 1 85 ? 15.688 -9.523 -9.953 1 98.19 85 LEU B N 1
ATOM 2363 C CA . LEU B 1 85 ? 14.648 -10.445 -9.523 1 98.19 85 LEU B CA 1
ATOM 2364 C C . LEU B 1 85 ? 14.898 -11.844 -10.078 1 98.19 85 LEU B C 1
ATOM 2366 O O . LEU B 1 85 ? 14.945 -12.82 -9.32 1 98.19 85 LEU B O 1
ATOM 2370 N N . ALA B 1 86 ? 15.07 -11.93 -11.352 1 97.56 86 ALA B N 1
ATOM 2371 C CA . ALA B 1 86 ? 15.273 -13.219 -12.008 1 97.56 86 ALA B CA 1
ATOM 2372 C C . ALA B 1 86 ? 16.547 -13.891 -11.523 1 97.56 86 ALA B C 1
ATOM 2374 O O . ALA B 1 86 ? 16.562 -15.086 -11.227 1 97.56 86 ALA B O 1
ATOM 2375 N N . GLY B 1 87 ? 17.594 -13.055 -11.492 1 97.38 87 GLY B N 1
ATOM 2376 C CA . GLY B 1 87 ? 18.859 -13.602 -11.031 1 97.38 87 GLY B CA 1
ATOM 2377 C C . GLY B 1 87 ? 18.797 -14.141 -9.609 1 97.38 87 GLY B C 1
ATOM 2378 O O . GLY B 1 87 ? 19.281 -15.234 -9.336 1 97.38 87 GLY B O 1
ATOM 2379 N N . TRP B 1 88 ? 18.234 -13.367 -8.727 1 97.94 88 TRP B N 1
ATOM 2380 C CA . TRP B 1 88 ? 18.094 -13.773 -7.332 1 97.94 88 TRP B CA 1
ATOM 2381 C C . TRP B 1 88 ? 17.234 -15.031 -7.219 1 97.94 88 TRP B C 1
ATOM 2383 O O . TRP B 1 88 ? 17.578 -15.953 -6.48 1 97.94 88 TRP B O 1
ATOM 2393 N N . ALA B 1 89 ? 16.109 -15.109 -7.953 1 97.88 89 ALA B N 1
ATOM 2394 C CA . ALA B 1 89 ? 15.227 -16.266 -7.941 1 97.88 89 ALA B CA 1
ATOM 2395 C C . ALA B 1 89 ? 15.953 -17.516 -8.422 1 97.88 89 ALA B C 1
ATOM 2397 O O . ALA B 1 89 ? 15.844 -18.578 -7.809 1 97.88 89 ALA B O 1
ATOM 2398 N N . ARG B 1 90 ? 16.734 -17.422 -9.438 1 96.69 90 ARG B N 1
ATOM 2399 C CA . ARG B 1 90 ? 17.438 -18.547 -10.023 1 96.69 90 ARG B CA 1
ATOM 2400 C C . ARG B 1 90 ? 18.562 -19.016 -9.125 1 96.69 90 ARG B C 1
ATOM 2402 O O . ARG B 1 90 ? 19 -20.172 -9.203 1 96.69 90 ARG B O 1
ATOM 2409 N N . ALA B 1 91 ? 19 -18.141 -8.281 1 97 91 ALA B N 1
ATOM 2410 C CA . ALA B 1 91 ? 20.094 -18.469 -7.371 1 97 91 ALA B CA 1
ATOM 2411 C C . ALA B 1 91 ? 19.578 -19.062 -6.07 1 97 91 ALA B C 1
ATOM 2413 O O . ALA B 1 91 ? 20.312 -19.172 -5.086 1 97 91 ALA B O 1
ATOM 2414 N N . GLY B 1 92 ? 18.344 -19.375 -6.039 1 96.62 92 GLY B N 1
ATOM 2415 C CA . GLY B 1 92 ? 17.797 -20.078 -4.887 1 96.62 92 GLY B CA 1
ATOM 2416 C C . GLY B 1 92 ? 16.812 -19.219 -4.086 1 96.62 92 GLY B C 1
ATOM 2417 O O . GLY B 1 92 ? 16.359 -19.641 -3.018 1 96.62 92 GLY B O 1
ATOM 2418 N N . GLY B 1 93 ? 16.516 -18.031 -4.52 1 96.75 93 GLY B N 1
ATOM 2419 C CA . GLY B 1 93 ? 15.57 -17.172 -3.826 1 96.75 93 GLY B CA 1
ATOM 2420 C C . GLY B 1 93 ? 14.164 -17.734 -3.771 1 96.75 93 GLY B C 1
ATOM 2421 O O . GLY B 1 93 ? 13.734 -18.438 -4.695 1 96.75 93 GLY B O 1
ATOM 2422 N N . ALA B 1 94 ? 13.453 -17.531 -2.689 1 98.31 94 ALA B N 1
ATOM 2423 C CA . ALA B 1 94 ? 12.07 -17.953 -2.502 1 98.31 94 ALA B CA 1
ATOM 2424 C C . ALA B 1 94 ? 11.086 -16.875 -2.938 1 98.31 94 ALA B C 1
ATOM 2426 O O . ALA B 1 94 ? 11.148 -15.742 -2.447 1 98.31 94 ALA B O 1
ATOM 2427 N N . VAL B 1 95 ? 10.148 -17.25 -3.828 1 98.81 95 VAL B N 1
ATOM 2428 C CA . VAL B 1 95 ? 9.242 -16.25 -4.395 1 98.81 95 VAL B CA 1
ATOM 2429 C C . VAL B 1 95 ? 7.797 -16.719 -4.215 1 98.81 95 VAL B C 1
ATOM 2431 O O . VAL B 1 95 ? 7.469 -17.875 -4.504 1 98.81 95 VAL B O 1
ATOM 2434 N N . LEU B 1 96 ? 6.988 -15.898 -3.705 1 98.94 96 LEU B N 1
ATOM 2435 C CA . LEU B 1 96 ? 5.547 -16.109 -3.629 1 98.94 96 LEU B CA 1
ATOM 2436 C C . LEU B 1 96 ? 4.809 -15.07 -4.477 1 98.94 96 LEU B C 1
ATOM 2438 O O . LEU B 1 96 ? 4.898 -13.867 -4.219 1 98.94 96 LEU B O 1
ATOM 2442 N N . GLY B 1 97 ? 4.152 -15.477 -5.543 1 98.94 97 GLY B N 1
ATOM 2443 C CA . GLY B 1 97 ? 3.297 -14.617 -6.34 1 98.94 97 GLY B CA 1
ATOM 2444 C C . GLY B 1 97 ? 1.833 -14.703 -5.949 1 98.94 97 GLY B C 1
ATOM 2445 O O . GLY B 1 97 ? 1.286 -15.797 -5.809 1 98.94 97 GLY B O 1
ATOM 2446 N N . LEU B 1 98 ? 1.204 -13.578 -5.809 1 98.94 98 LEU B N 1
ATOM 2447 C CA . LEU B 1 98 ? -0.191 -13.547 -5.383 1 98.94 98 LEU B CA 1
ATOM 2448 C C . LEU B 1 98 ? -1.089 -13.016 -6.496 1 98.94 98 LEU B C 1
ATOM 2450 O O . LEU B 1 98 ? -0.821 -11.961 -7.062 1 98.94 98 LEU B O 1
ATOM 2454 N N . HIS B 1 99 ? -2.123 -13.68 -6.816 1 98.81 99 HIS B N 1
ATOM 2455 C CA . HIS B 1 99 ? -3.246 -13.297 -7.664 1 98.81 99 HIS B CA 1
ATOM 2456 C C . HIS B 1 99 ? -2.764 -12.633 -8.953 1 98.81 99 HIS B C 1
ATOM 2458 O O . HIS B 1 99 ? -2.291 -13.312 -9.867 1 98.81 99 HIS B O 1
ATOM 2464 N N . GLN B 1 100 ? -2.629 -11.305 -8.969 1 98.12 100 GLN B N 1
ATOM 2465 C CA . GLN B 1 100 ? -2.291 -10.609 -10.203 1 98.12 100 GLN B CA 1
ATOM 2466 C C . GLN B 1 100 ? -0.813 -10.773 -10.547 1 98.12 100 GLN B C 1
ATOM 2468 O O . GLN B 1 100 ? -0.369 -10.375 -11.625 1 98.12 100 GLN B O 1
ATOM 2473 N N . ALA B 1 101 ? -0.088 -11.375 -9.664 1 98.38 101 ALA B N 1
ATOM 2474 C CA . ALA B 1 101 ? 1.315 -11.633 -9.969 1 98.38 101 ALA B CA 1
ATOM 2475 C C . ALA B 1 101 ? 1.455 -12.406 -11.281 1 98.38 101 ALA B C 1
ATOM 2477 O O . ALA B 1 101 ? 2.492 -12.328 -11.945 1 98.38 101 ALA B O 1
ATOM 2478 N N . ALA B 1 102 ? 0.422 -13.094 -11.672 1 98 102 ALA B N 1
ATOM 2479 C CA . ALA B 1 102 ? 0.422 -13.797 -12.953 1 98 102 ALA B CA 1
ATOM 2480 C C . ALA B 1 102 ? 0.258 -12.812 -14.109 1 98 102 ALA B C 1
ATOM 2482 O O . ALA B 1 102 ? 0.484 -13.172 -15.273 1 98 102 ALA B O 1
ATOM 2483 N N . ASN B 1 103 ? -0.174 -11.562 -13.781 1 96 103 ASN B N 1
ATOM 2484 C CA . ASN B 1 103 ? -0.465 -10.516 -14.75 1 96 103 ASN B CA 1
ATOM 2485 C C . ASN B 1 103 ? 0.499 -9.336 -14.617 1 96 103 ASN B C 1
ATOM 2487 O O . ASN B 1 103 ? 0.146 -8.203 -14.93 1 96 103 ASN B O 1
ATOM 2491 N N . THR B 1 104 ? 1.602 -9.531 -13.969 1 96.88 104 THR B N 1
ATOM 2492 C CA . THR B 1 104 ? 2.545 -8.438 -13.781 1 96.88 104 THR B CA 1
ATOM 2493 C C . THR B 1 104 ? 3.838 -8.695 -14.547 1 96.88 104 THR B C 1
ATOM 2495 O O . THR B 1 104 ? 4.074 -9.812 -15.016 1 96.88 104 THR B O 1
ATOM 2498 N N . PHE B 1 105 ? 4.664 -7.727 -14.828 1 96.94 105 PHE B N 1
ATOM 2499 C CA . PHE B 1 105 ? 6.004 -7.812 -15.398 1 96.94 105 PHE B CA 1
ATOM 2500 C C . PHE B 1 105 ? 5.953 -8.398 -16.797 1 96.94 105 PHE B C 1
ATOM 2502 O O . PHE B 1 105 ? 6.758 -9.266 -17.141 1 96.94 105 PHE B O 1
ATOM 2509 N N . TYR B 1 106 ? 4.992 -7.996 -17.609 1 93.81 106 TYR B N 1
ATOM 2510 C CA . TYR B 1 106 ? 4.973 -8.406 -19.016 1 93.81 106 TYR B CA 1
ATOM 2511 C C . TYR B 1 106 ? 6.184 -7.855 -19.766 1 93.81 106 TYR B C 1
ATOM 2513 O O . TYR B 1 106 ? 6.512 -8.32 -20.859 1 93.81 106 TYR B O 1
ATOM 2521 N N . ASP B 1 107 ? 6.832 -6.898 -19.219 1 90.94 107 ASP B N 1
ATOM 2522 C CA . ASP B 1 107 ? 8.039 -6.305 -19.781 1 90.94 107 ASP B CA 1
ATOM 2523 C C . ASP B 1 107 ? 9.281 -7.094 -19.375 1 90.94 107 ASP B C 1
ATOM 2525 O O . ASP B 1 107 ? 10.406 -6.676 -19.641 1 90.94 107 ASP B O 1
ATOM 2529 N N . ALA B 1 108 ? 9.086 -8.188 -18.688 1 91 108 ALA B N 1
ATOM 2530 C CA . ALA B 1 108 ? 10.164 -9.07 -18.25 1 91 108 ALA B CA 1
ATOM 2531 C C . ALA B 1 108 ? 9.922 -10.508 -18.703 1 91 108 ALA B C 1
ATOM 2533 O O . ALA B 1 108 ? 9.164 -11.242 -18.062 1 91 108 ALA B O 1
ATOM 2534 N N . PRO B 1 109 ? 10.664 -11 -19.578 1 85.88 109 PRO B N 1
ATOM 2535 C CA . PRO B 1 109 ? 10.43 -12.352 -20.109 1 85.88 109 PRO B CA 1
ATOM 2536 C C . PRO B 1 109 ? 10.688 -13.438 -19.062 1 85.88 109 PRO B C 1
ATOM 2538 O O . PRO B 1 109 ? 10.023 -14.484 -19.094 1 85.88 109 PRO B O 1
ATOM 2541 N N . ASP B 1 110 ? 11.508 -13.227 -18.141 1 95.38 110 ASP B N 1
ATOM 2542 C CA . ASP B 1 110 ? 11.953 -14.258 -17.203 1 95.38 110 ASP B CA 1
ATOM 2543 C C . ASP B 1 110 ? 10.898 -14.5 -16.109 1 95.38 110 ASP B C 1
ATOM 2545 O O . ASP B 1 110 ? 10.945 -15.516 -15.414 1 95.38 110 ASP B O 1
ATOM 2549 N N . TRP B 1 111 ? 9.945 -13.602 -15.938 1 97.31 111 TRP B N 1
ATOM 2550 C CA . TRP B 1 111 ? 9.008 -13.703 -14.82 1 97.31 111 TRP B CA 1
ATOM 2551 C C . TRP B 1 111 ? 8.156 -14.961 -14.938 1 97.31 111 TRP B C 1
ATOM 2553 O O . TRP B 1 111 ? 7.93 -15.664 -13.953 1 97.31 111 TRP B O 1
ATOM 2563 N N . GLU B 1 112 ? 7.754 -15.242 -16.125 1 97.06 112 GLU B N 1
ATOM 2564 C CA . GLU B 1 112 ? 6.953 -16.453 -16.312 1 97.06 112 GLU B CA 1
ATOM 2565 C C . GLU B 1 112 ? 7.73 -17.703 -15.914 1 97.06 112 GLU B C 1
ATOM 2567 O O . GLU B 1 112 ? 7.164 -18.625 -15.32 1 97.06 112 GLU B O 1
ATOM 2572 N N . ALA B 1 113 ? 8.984 -17.719 -16.25 1 96.94 113 ALA B N 1
ATOM 2573 C CA . ALA B 1 113 ? 9.82 -18.859 -15.891 1 96.94 113 ALA B CA 1
ATOM 2574 C C . ALA B 1 113 ? 9.953 -18.984 -14.375 1 96.94 113 ALA B C 1
ATOM 2576 O O . ALA B 1 113 ? 9.977 -20.094 -13.836 1 96.94 113 ALA B O 1
ATOM 2577 N N . VAL B 1 114 ? 10.023 -17.875 -13.703 1 98.19 114 VAL B N 1
ATOM 2578 C CA . VAL B 1 114 ? 10.164 -17.859 -12.25 1 98.19 114 VAL B CA 1
ATOM 2579 C C . VAL B 1 114 ? 8.844 -18.297 -11.602 1 98.19 114 VAL B C 1
ATOM 2581 O O . VAL B 1 114 ? 8.836 -19.156 -10.719 1 98.19 114 VAL B O 1
ATOM 2584 N N . LEU B 1 115 ? 7.746 -17.7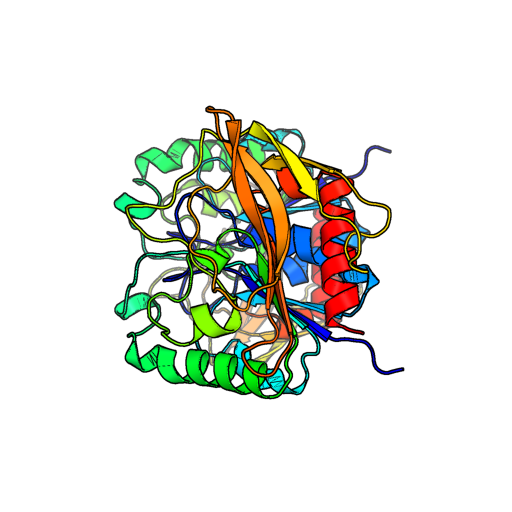5 -12.094 1 98.5 115 LEU B N 1
ATOM 2585 C CA . LEU B 1 115 ? 6.441 -17.984 -11.484 1 98.5 115 LEU B CA 1
ATOM 2586 C C . LEU B 1 115 ? 5.898 -19.359 -11.844 1 98.5 115 LEU B C 1
ATOM 2588 O O . LEU B 1 115 ? 5.145 -19.953 -11.07 1 98.5 115 LEU B O 1
ATOM 2592 N N . GLY B 1 116 ? 6.273 -19.844 -13.031 1 98.38 116 GLY B N 1
ATOM 2593 C CA . GLY B 1 116 ? 5.797 -21.141 -13.5 1 98.38 116 GLY B CA 1
ATOM 2594 C C . GLY B 1 116 ? 4.492 -21.047 -14.266 1 98.38 116 GLY B C 1
ATOM 2595 O O . GLY B 1 116 ? 3.885 -22.078 -14.586 1 98.38 116 GLY B O 1
ATOM 2596 N N . GLY B 1 117 ? 4.027 -19.844 -14.609 1 98.19 117 GLY B N 1
ATOM 2597 C CA . GLY B 1 117 ? 2.777 -19.656 -15.328 1 98.19 117 GLY B CA 1
ATOM 2598 C C . GLY B 1 117 ? 2.441 -18.188 -15.547 1 98.19 117 GLY B C 1
ATOM 2599 O O . GLY B 1 117 ? 3.232 -17.312 -15.203 1 98.19 117 GLY B O 1
ATOM 2600 N N . ARG B 1 118 ? 1.236 -18.016 -16.172 1 97.56 118 ARG B N 1
ATOM 2601 C CA . ARG B 1 118 ? 0.933 -16.641 -16.609 1 97.56 118 ARG B CA 1
ATOM 2602 C C . ARG B 1 118 ? -0.554 -16.484 -16.906 1 97.56 118 ARG B C 1
ATOM 2604 O O . ARG B 1 118 ? -1.218 -17.438 -17.312 1 97.56 118 ARG B O 1
ATOM 2611 N N . TRP B 1 119 ? -1.018 -15.242 -16.594 1 98.31 119 TRP B N 1
ATOM 2612 C CA . TRP B 1 119 ? -2.236 -14.773 -17.234 1 98.31 119 TRP B CA 1
ATOM 2613 C C . TRP B 1 119 ? -1.979 -14.469 -18.719 1 98.31 119 TRP B C 1
ATOM 2615 O O . TRP B 1 119 ? -1.029 -13.758 -19.047 1 98.31 119 TRP B O 1
ATOM 2625 N N . VAL B 1 120 ? -2.746 -15 -19.578 1 97.75 120 VAL B N 1
ATOM 2626 C CA . VAL B 1 120 ? -2.611 -14.758 -21.016 1 97.75 120 VAL B CA 1
ATOM 2627 C C . VAL B 1 120 ? -3.703 -13.805 -21.484 1 97.75 120 VAL B C 1
ATOM 2629 O O . VAL B 1 120 ? -4.879 -14.172 -21.547 1 97.75 120 VAL B O 1
ATOM 2632 N N . PRO B 1 121 ? -3.295 -12.578 -21.859 1 95.44 121 PRO B N 1
ATOM 2633 C CA . PRO B 1 121 ? -4.297 -11.625 -22.344 1 95.44 121 PRO B CA 1
ATOM 2634 C C . PRO B 1 121 ? -5.133 -12.188 -23.484 1 95.44 121 PRO B C 1
ATOM 2636 O O . PRO B 1 121 ? -4.586 -12.781 -24.422 1 95.44 121 PRO B O 1
ATOM 2639 N N . GLY B 1 122 ? -6.434 -12 -23.391 1 96.81 122 GLY B N 1
ATOM 2640 C CA . GLY B 1 122 ? -7.328 -12.469 -24.438 1 96.81 122 GLY B CA 1
ATOM 2641 C C . GLY B 1 122 ? -7.766 -13.906 -24.266 1 96.81 122 GLY B C 1
ATOM 2642 O O . GLY B 1 122 ? -8.719 -14.359 -24.891 1 96.81 122 GLY B O 1
ATOM 2643 N N . GLU B 1 123 ? -7.074 -14.625 -23.375 1 98.12 123 GLU B N 1
ATOM 2644 C CA . GLU B 1 123 ? -7.395 -16.031 -23.156 1 98.12 123 GLU B CA 1
ATOM 2645 C C . GLU B 1 123 ? -7.844 -16.266 -21.703 1 98.12 123 GLU B C 1
ATOM 2647 O O . GLU B 1 123 ? -8.867 -16.922 -21.469 1 98.12 123 GLU B O 1
ATOM 2652 N N . SER B 1 124 ? -7.027 -15.828 -20.781 1 98.5 124 SER B N 1
ATOM 2653 C CA . SER B 1 124 ? -7.363 -15.977 -19.375 1 98.5 124 SER B CA 1
ATOM 2654 C C . SER B 1 124 ? -8.57 -15.117 -19 1 98.5 124 SER B C 1
ATOM 2656 O O . SER B 1 124 ? -8.805 -14.07 -19.609 1 98.5 124 SER B O 1
ATOM 2658 N N . MET B 1 125 ? -9.32 -15.578 -18.094 1 98.25 125 MET B N 1
ATOM 2659 C CA . MET B 1 125 ? -10.531 -14.883 -17.672 1 98.25 125 MET B CA 1
ATOM 2660 C C . MET B 1 125 ? -10.906 -15.273 -16.234 1 98.25 125 MET B C 1
ATOM 2662 O O . MET B 1 125 ? -10.219 -16.078 -15.609 1 98.25 125 MET B O 1
ATOM 2666 N N . HIS B 1 126 ? -11.844 -14.695 -15.773 1 98.44 126 HIS B N 1
ATOM 2667 C CA . HIS B 1 126 ? -12.5 -15.102 -14.539 1 98.44 126 HIS B CA 1
ATOM 2668 C C . HIS B 1 126 ? -13.992 -14.805 -14.586 1 98.44 126 HIS B C 1
ATOM 2670 O O . HIS B 1 126 ? -14.414 -13.797 -15.164 1 98.44 126 HIS B O 1
ATOM 2676 N N . PRO B 1 127 ? -14.812 -15.703 -14.055 1 98.31 127 PRO B N 1
ATOM 2677 C CA . PRO B 1 127 ? -16.203 -15.32 -13.82 1 98.31 127 PRO B CA 1
ATOM 2678 C C . PRO B 1 127 ? -16.344 -14.156 -12.844 1 98.31 127 PRO B C 1
ATOM 2680 O O . PRO B 1 127 ? -15.344 -13.68 -12.305 1 98.31 127 PRO B O 1
ATOM 2683 N N . PRO B 1 128 ? -17.609 -13.672 -12.695 1 97.75 128 PRO B N 1
ATOM 2684 C CA . PRO B 1 128 ? -17.797 -12.641 -11.68 1 97.75 128 PRO B CA 1
ATOM 2685 C C . PRO B 1 128 ? -17.266 -13.047 -10.305 1 97.75 128 PRO B C 1
ATOM 2687 O O . PRO B 1 128 ? -17.391 -14.219 -9.922 1 97.75 128 PRO B O 1
ATOM 2690 N N . ILE B 1 129 ? -16.672 -12.125 -9.633 1 98.44 129 ILE B N 1
ATOM 2691 C CA . ILE B 1 129 ? -16.141 -12.352 -8.289 1 98.44 129 ILE B CA 1
ATOM 2692 C C . ILE B 1 129 ? -17.25 -12.828 -7.367 1 98.44 129 ILE B C 1
ATOM 2694 O O . ILE B 1 129 ? -18.406 -12.438 -7.535 1 98.44 129 ILE B O 1
ATOM 2698 N N . GLY B 1 130 ? -16.953 -13.68 -6.379 1 98.44 130 GLY B N 1
ATOM 2699 C CA . GLY B 1 130 ? -17.906 -14.203 -5.414 1 98.44 130 GLY B CA 1
ATOM 2700 C C . GLY B 1 130 ? -17.312 -15.25 -4.496 1 98.44 130 GLY B C 1
ATOM 2701 O O . GLY B 1 130 ? -16.094 -15.414 -4.445 1 98.44 130 GLY B O 1
ATOM 2702 N N . THR B 1 131 ? -18.156 -15.828 -3.684 1 98.25 131 THR B N 1
ATOM 2703 C CA . THR B 1 131 ? -17.703 -16.969 -2.885 1 98.25 131 THR B CA 1
ATOM 2704 C C . THR B 1 131 ? -17.188 -18.094 -3.781 1 98.25 131 THR B C 1
ATOM 2706 O O . THR B 1 131 ? -17.875 -18.5 -4.727 1 98.25 131 THR B O 1
ATOM 2709 N N . ALA B 1 132 ? -16.078 -18.484 -3.529 1 98.31 132 ALA B N 1
ATOM 2710 C CA . ALA B 1 132 ? -15.422 -19.453 -4.402 1 98.31 132 ALA B CA 1
ATOM 2711 C C . ALA B 1 132 ? -14.781 -20.578 -3.59 1 98.31 132 ALA B C 1
ATOM 2713 O O . ALA B 1 132 ? -14.438 -20.391 -2.42 1 98.31 132 ALA B O 1
ATOM 2714 N N . ARG B 1 133 ? -14.688 -21.672 -4.234 1 98.19 133 ARG B N 1
ATOM 2715 C CA . ARG B 1 133 ? -14.109 -22.891 -3.658 1 98.19 133 ARG B CA 1
ATOM 2716 C C . ARG B 1 133 ? -12.852 -23.312 -4.414 1 98.19 133 ARG B C 1
ATOM 2718 O O . ARG B 1 133 ? -12.844 -23.328 -5.648 1 98.19 133 ARG B O 1
ATOM 2725 N N . PHE B 1 134 ? -11.828 -23.594 -3.711 1 98.56 134 PHE B N 1
ATOM 2726 C CA . PHE B 1 134 ? -10.547 -24.031 -4.254 1 98.56 134 PHE B CA 1
ATOM 2727 C C . PHE B 1 134 ? -10.164 -25.391 -3.699 1 98.56 134 PHE B C 1
ATOM 2729 O O . PHE B 1 134 ? -9.961 -25.547 -2.492 1 98.56 134 PHE B O 1
ATOM 2736 N N . GLU B 1 135 ? -10.062 -26.359 -4.562 1 98.38 135 GLU B N 1
ATOM 2737 C CA . GLU B 1 135 ? -9.711 -27.719 -4.18 1 98.38 135 GLU B CA 1
ATOM 2738 C C . GLU B 1 135 ? -8.195 -27.922 -4.188 1 98.38 135 GLU B C 1
ATOM 2740 O O . GLU B 1 135 ? -7.527 -27.594 -5.168 1 98.38 135 GLU B O 1
ATOM 2745 N N . LEU B 1 136 ? -7.703 -28.438 -3.15 1 98.31 136 LEU B N 1
ATOM 2746 C CA . LEU B 1 136 ? -6.262 -28.641 -3.023 1 98.31 136 LEU B CA 1
ATOM 2747 C C . LEU B 1 136 ? -5.91 -30.125 -3.111 1 98.31 136 LEU B C 1
ATOM 2749 O O . LEU B 1 136 ? -6.695 -30.984 -2.695 1 98.31 136 LEU B O 1
ATOM 2753 N N . THR B 1 137 ? -4.789 -30.344 -3.701 1 94.44 137 THR B N 1
ATOM 2754 C CA . THR B 1 137 ? -4.336 -31.734 -3.855 1 94.44 137 THR B CA 1
ATOM 2755 C C . THR B 1 137 ? -3.734 -32.25 -2.553 1 94.44 137 THR B C 1
ATOM 2757 O O . THR B 1 137 ? -3.322 -31.469 -1.696 1 94.44 137 THR B O 1
ATOM 2760 N N . ILE B 1 138 ? -3.723 -33.562 -2.514 1 88.5 138 ILE B N 1
ATOM 2761 C CA . ILE B 1 138 ? -3.07 -34.219 -1.388 1 88.5 138 ILE B CA 1
ATOM 2762 C C . ILE B 1 138 ? -1.658 -34.656 -1.786 1 88.5 138 ILE B C 1
ATOM 2764 O O . ILE B 1 138 ? -1.367 -34.844 -2.971 1 88.5 138 ILE B O 1
ATOM 2768 N N . GLY B 1 139 ? -0.757 -34.656 -0.724 1 91.81 139 GLY B N 1
ATOM 2769 C CA . GLY B 1 139 ? 0.555 -35.219 -0.998 1 91.81 139 GLY B CA 1
ATOM 2770 C C . GLY B 1 139 ? 1.661 -34.188 -1.009 1 91.81 139 GLY B C 1
ATOM 2771 O O . GLY B 1 139 ? 2.818 -34.5 -1.287 1 91.81 139 GLY B O 1
ATOM 2772 N N . HIS B 1 140 ? 1.375 -32.969 -0.891 1 95.5 140 HIS B N 1
ATOM 2773 C CA . HIS B 1 140 ? 2.373 -31.938 -0.714 1 95.5 140 HIS B CA 1
ATOM 2774 C C . HIS B 1 140 ? 2.312 -31.344 0.692 1 95.5 140 HIS B C 1
ATOM 2776 O O . HIS B 1 140 ? 1.228 -31.156 1.246 1 95.5 140 HIS B O 1
ATOM 2782 N N . PRO B 1 141 ? 3.471 -31.031 1.26 1 95.75 141 PRO B N 1
ATOM 2783 C CA . PRO B 1 141 ? 3.475 -30.484 2.615 1 95.75 141 PRO B CA 1
ATOM 2784 C C . PRO B 1 141 ? 2.6 -29.234 2.748 1 95.75 141 PRO B C 1
ATOM 2786 O O . PRO B 1 141 ? 1.964 -29.031 3.785 1 95.75 141 PRO B O 1
ATOM 2789 N N . MET B 1 142 ? 2.436 -28.422 1.762 1 96.06 142 MET B N 1
ATOM 2790 C CA . MET B 1 142 ? 1.689 -27.172 1.778 1 96.06 142 MET B CA 1
ATOM 2791 C C . MET B 1 142 ? 0.195 -27.438 1.934 1 96.06 142 MET B C 1
ATOM 2793 O O . MET B 1 142 ? -0.539 -26.578 2.43 1 96.06 142 MET B O 1
ATOM 2797 N N . THR B 1 143 ? -0.209 -28.578 1.503 1 97.12 143 THR B N 1
ATOM 2798 C CA . THR B 1 143 ? -1.65 -28.797 1.447 1 97.12 143 THR B CA 1
ATOM 2799 C C . THR B 1 143 ? -2.061 -29.922 2.379 1 97.12 143 THR B C 1
ATOM 2801 O O . THR B 1 143 ? -3.217 -30.359 2.375 1 97.12 143 THR B O 1
ATOM 2804 N N . GLU B 1 144 ? -1.081 -30.453 3.111 1 95.38 144 GLU B N 1
ATOM 2805 C CA . GLU B 1 144 ? -1.386 -31.562 4.012 1 95.38 144 GLU B CA 1
ATOM 2806 C C . GLU B 1 144 ? -2.492 -31.188 4.992 1 95.38 144 GLU B C 1
ATOM 2808 O O . GLU B 1 144 ? -2.377 -30.188 5.719 1 95.38 144 GLU B O 1
ATOM 2813 N N . GLY B 1 145 ? -3.557 -31.969 4.961 1 94.44 145 GLY B N 1
ATOM 2814 C CA . GLY B 1 145 ? -4.648 -31.75 5.898 1 94.44 145 GLY B CA 1
ATOM 2815 C C . GLY B 1 145 ? -5.539 -30.594 5.516 1 94.44 145 GLY B C 1
ATOM 2816 O O . GLY B 1 145 ? -6.449 -30.219 6.266 1 94.44 145 GLY B O 1
ATOM 2817 N N . LEU B 1 146 ? -5.258 -29.953 4.406 1 95.69 146 LEU B N 1
ATOM 2818 C CA . LEU B 1 146 ? -6.055 -28.844 3.879 1 95.69 146 LEU B CA 1
ATOM 2819 C C . LEU B 1 146 ? -6.559 -29.156 2.475 1 95.69 146 LEU B C 1
ATOM 2821 O O . LEU B 1 146 ? -5.891 -28.859 1.485 1 95.69 146 LEU B O 1
ATOM 2825 N N . SER B 1 147 ? -7.738 -29.703 2.373 1 95.75 147 SER B N 1
ATOM 2826 C CA . SER B 1 147 ? -8.195 -30.219 1.089 1 95.75 147 SER B CA 1
ATOM 2827 C C . SER B 1 147 ? -9.016 -29.172 0.331 1 95.75 147 SER B C 1
ATOM 2829 O O . SER B 1 147 ? -9.219 -29.297 -0.878 1 95.75 147 SER B O 1
ATOM 2831 N N . VAL B 1 148 ? -9.508 -28.203 1.123 1 97.94 148 VAL B N 1
ATOM 2832 C CA . VAL B 1 148 ? -10.359 -27.203 0.482 1 97.94 148 VAL B CA 1
ATOM 2833 C C . VAL B 1 148 ? -10.172 -25.844 1.162 1 97.94 148 VAL B C 1
ATOM 2835 O O . VAL B 1 148 ? -9.984 -25.781 2.379 1 97.94 148 VAL B O 1
ATOM 2838 N N . VAL B 1 149 ? -10.125 -24.797 0.376 1 98.56 149 VAL B N 1
ATOM 2839 C CA . VAL B 1 149 ? -10.164 -23.422 0.844 1 98.56 149 VAL B CA 1
ATOM 2840 C C . VAL B 1 149 ? -11.375 -22.703 0.249 1 98.56 149 VAL B C 1
ATOM 2842 O O . VAL B 1 149 ? -11.617 -22.781 -0.958 1 98.56 149 VAL B O 1
ATOM 2845 N N . GLU B 1 150 ? -12.117 -22.094 1.076 1 98.75 150 GLU B N 1
ATOM 2846 C CA . GLU B 1 150 ? -13.195 -21.219 0.639 1 98.75 150 GLU B CA 1
ATOM 2847 C C . GLU B 1 150 ? -12.883 -19.75 0.943 1 98.75 150 GLU B C 1
ATOM 2849 O O . GLU B 1 150 ? -12.336 -19.438 2.002 1 98.75 150 GLU B O 1
ATOM 2854 N N . ALA B 1 151 ? -13.164 -18.922 -0.03 1 98.81 151 ALA B N 1
ATOM 2855 C CA . ALA B 1 151 ? -12.922 -17.484 0.125 1 98.81 151 ALA B CA 1
ATOM 2856 C C . ALA B 1 151 ? -13.758 -16.672 -0.856 1 98.81 151 ALA B C 1
ATOM 2858 O O . ALA B 1 151 ? -14.18 -17.188 -1.896 1 98.81 151 ALA B O 1
ATOM 2859 N N . PHE B 1 152 ? -14.164 -15.477 -0.493 1 98.88 152 PHE B N 1
ATOM 2860 C CA . PHE B 1 152 ? -14.664 -14.516 -1.477 1 98.88 152 PHE B CA 1
ATOM 2861 C C . PHE B 1 152 ? -13.531 -14.039 -2.383 1 98.88 152 PHE B C 1
ATOM 2863 O O . PHE B 1 152 ? -12.609 -13.359 -1.929 1 98.88 152 PHE B O 1
ATOM 2870 N N . ASP B 1 153 ? -13.586 -14.414 -3.695 1 98.81 153 ASP B N 1
ATOM 2871 C CA . ASP B 1 153 ? -12.453 -14.148 -4.57 1 98.81 153 ASP B CA 1
ATOM 2872 C C . ASP B 1 153 ? -12.844 -14.289 -6.039 1 98.81 153 ASP B C 1
ATOM 2874 O O . ASP B 1 153 ? -13.969 -14.672 -6.352 1 98.81 153 ASP B O 1
ATOM 2878 N N . GLU B 1 154 ? -11.93 -13.859 -6.895 1 98.69 154 GLU B N 1
ATOM 2879 C CA . GLU B 1 154 ? -12.031 -14.172 -8.32 1 98.69 154 GLU B CA 1
ATOM 2880 C C . GLU B 1 154 ? -11.477 -15.562 -8.617 1 98.69 154 GLU B C 1
ATOM 2882 O O . GLU B 1 154 ? -10.398 -15.93 -8.133 1 98.69 154 GLU B O 1
ATOM 2887 N N . ARG B 1 155 ? -12.219 -16.312 -9.383 1 98.75 155 ARG B N 1
ATOM 2888 C CA . ARG B 1 155 ? -11.742 -17.594 -9.875 1 98.75 155 ARG B CA 1
ATOM 2889 C C . ARG B 1 155 ? -11.023 -17.438 -11.211 1 98.75 155 ARG B C 1
ATOM 2891 O O . ARG B 1 155 ? -11.648 -17.516 -12.273 1 98.75 155 ARG B O 1
ATOM 2898 N N . TYR B 1 156 ? -9.703 -17.234 -11.188 1 98.81 156 TYR B N 1
ATOM 2899 C CA . TYR B 1 156 ? -8.945 -17.109 -12.43 1 98.81 156 TYR B CA 1
ATOM 2900 C C . TYR B 1 156 ? -9.016 -18.406 -13.242 1 98.81 156 TYR B C 1
ATOM 2902 O O . TYR B 1 156 ? -8.859 -19.5 -12.688 1 98.81 156 TYR B O 1
ATOM 2910 N N . CYS B 1 157 ? -9.273 -18.266 -14.508 1 98.81 157 CYS B N 1
ATOM 2911 C CA . CYS B 1 157 ? -9.414 -19.391 -15.438 1 98.81 157 CYS B CA 1
ATOM 2912 C C . CYS B 1 157 ? -8.5 -19.203 -16.641 1 98.81 157 CYS B C 1
ATOM 2914 O O . CYS B 1 157 ? -8.203 -18.078 -17.047 1 98.81 157 CYS B O 1
ATOM 2916 N N . HIS B 1 158 ? -8.047 -20.344 -17.188 1 98.69 158 HIS B N 1
ATOM 2917 C CA . HIS B 1 158 ? -7.266 -20.406 -18.422 1 98.69 158 HIS B CA 1
ATOM 2918 C C . HIS B 1 158 ? -5.918 -19.719 -18.25 1 98.69 158 HIS B C 1
ATOM 2920 O O . HIS B 1 158 ? -5.469 -19 -19.141 1 98.69 158 HIS B O 1
ATOM 2926 N N . LEU B 1 159 ? -5.371 -19.812 -17.047 1 98.81 159 LEU B N 1
ATOM 2927 C CA . LEU B 1 159 ? -3.967 -19.453 -16.906 1 98.81 159 LEU B CA 1
ATOM 2928 C C . LEU B 1 159 ? -3.07 -20.438 -17.641 1 98.81 159 LEU B C 1
ATOM 2930 O O . LEU B 1 159 ? -3.359 -21.641 -17.672 1 98.81 159 LEU B O 1
ATOM 2934 N N . ARG B 1 160 ? -2.008 -19.891 -18.281 1 98.56 160 ARG B N 1
ATOM 2935 C CA . ARG B 1 160 ? -0.972 -20.781 -18.812 1 98.56 160 ARG B CA 1
ATOM 2936 C C . ARG B 1 160 ? -0.076 -21.297 -17.688 1 98.56 160 ARG B C 1
ATOM 2938 O O . ARG B 1 160 ? 0.408 -20.516 -16.859 1 98.56 160 ARG B O 1
ATOM 2945 N N . VAL B 1 161 ? 0.076 -22.609 -17.594 1 98.44 161 VAL B N 1
ATOM 2946 C CA . VAL B 1 161 ? 0.915 -23.234 -16.578 1 98.44 161 VAL B CA 1
ATOM 2947 C C . VAL B 1 161 ? 2.035 -24.031 -17.266 1 98.44 161 VAL B C 1
ATOM 2949 O O . VAL B 1 161 ? 1.787 -24.797 -18.188 1 98.44 161 VAL B O 1
ATOM 2952 N N . ALA B 1 162 ? 3.23 -23.781 -16.828 1 97.12 162 ALA B N 1
ATOM 2953 C CA . ALA B 1 162 ? 4.379 -24.469 -17.422 1 97.12 162 ALA B CA 1
ATOM 2954 C C . ALA B 1 162 ? 4.328 -25.969 -17.125 1 97.12 162 ALA B C 1
ATOM 2956 O O . ALA B 1 162 ? 3.912 -26.375 -16.047 1 97.12 162 ALA B O 1
ATOM 2957 N N . SER B 1 163 ? 4.777 -26.812 -18.031 1 94.75 163 SER B N 1
ATOM 2958 C CA . SER B 1 163 ? 4.719 -28.266 -17.906 1 94.75 163 SER B CA 1
ATOM 2959 C C . SER B 1 163 ? 5.543 -28.766 -16.719 1 94.75 163 SER B C 1
ATOM 2961 O O . SER B 1 163 ? 5.223 -29.781 -16.125 1 94.75 163 SER B O 1
ATOM 2963 N N . GLY B 1 164 ? 6.543 -28.047 -16.328 1 94.06 164 GLY B N 1
ATOM 2964 C CA . GLY B 1 164 ? 7.406 -28.469 -15.242 1 94.06 164 GLY B CA 1
ATOM 2965 C C . GLY B 1 164 ? 6.902 -28.047 -13.875 1 94.06 164 GLY B C 1
ATOM 2966 O O . GLY B 1 164 ? 7.449 -28.453 -12.852 1 94.06 164 GLY B O 1
ATOM 2967 N N . THR B 1 165 ? 5.859 -27.297 -13.836 1 96.19 165 THR B N 1
ATOM 2968 C CA . THR B 1 165 ? 5.289 -26.828 -12.578 1 96.19 165 THR B CA 1
ATOM 2969 C C . THR B 1 165 ? 4.34 -27.859 -11.992 1 96.19 165 THR B C 1
ATOM 2971 O O . THR B 1 165 ? 3.705 -28.625 -12.727 1 96.19 165 THR B O 1
ATOM 2974 N N . ARG B 1 166 ? 4.277 -27.953 -10.688 1 97.75 166 ARG B N 1
ATOM 2975 C CA . ARG B 1 166 ? 3.367 -28.859 -10.008 1 97.75 166 ARG B CA 1
ATOM 2976 C C . ARG B 1 166 ? 2.131 -28.125 -9.5 1 97.75 166 ARG B C 1
ATOM 2978 O O . ARG B 1 166 ? 2.223 -27.297 -8.594 1 97.75 166 ARG B O 1
ATOM 2985 N N . VAL B 1 167 ? 1.004 -28.469 -10.031 1 98.56 167 VAL B N 1
ATOM 2986 C CA . VAL B 1 167 ? -0.263 -27.859 -9.625 1 98.56 167 VAL B CA 1
ATOM 2987 C C . VAL B 1 167 ? -0.744 -28.5 -8.32 1 98.56 167 VAL B C 1
ATOM 2989 O O . VAL B 1 167 ? -0.768 -29.719 -8.188 1 98.56 167 VAL B O 1
ATOM 2992 N N . LEU B 1 168 ? -1.116 -27.625 -7.355 1 98.75 168 LEU B N 1
ATOM 2993 C CA . LEU B 1 168 ? -1.521 -28.109 -6.039 1 98.75 168 LEU B CA 1
ATOM 2994 C C . LEU B 1 168 ? -2.977 -27.75 -5.754 1 98.75 168 LEU B C 1
ATOM 2996 O O . LEU B 1 168 ? -3.535 -28.172 -4.738 1 98.75 168 LEU B O 1
ATOM 3000 N N . GLY B 1 169 ? -3.625 -26.969 -6.605 1 98.69 169 GLY B N 1
ATOM 3001 C CA . GLY B 1 169 ? -5 -26.547 -6.363 1 98.69 169 GLY B CA 1
ATOM 3002 C C . GLY B 1 169 ? -5.719 -26.109 -7.625 1 98.69 169 GLY B C 1
ATOM 3003 O O . GLY B 1 169 ? -5.098 -25.578 -8.547 1 98.69 169 GLY B O 1
ATOM 3004 N N . THR B 1 170 ? -6.988 -26.281 -7.652 1 98.81 170 THR B N 1
ATOM 3005 C CA . THR B 1 170 ? -7.828 -25.891 -8.781 1 98.81 170 THR B CA 1
ATOM 3006 C C . THR B 1 170 ? -9.125 -25.25 -8.305 1 98.81 170 THR B C 1
ATOM 3008 O O . THR B 1 170 ? -9.469 -25.344 -7.129 1 98.81 170 THR B O 1
ATOM 3011 N N . THR B 1 171 ? -9.719 -24.547 -9.133 1 98.75 171 THR B N 1
ATOM 3012 C CA . THR B 1 171 ? -11.102 -24.094 -8.984 1 98.75 171 THR B CA 1
ATOM 3013 C C . THR B 1 171 ? -11.922 -24.469 -10.211 1 98.75 171 THR B C 1
ATOM 3015 O O . THR B 1 171 ? -11.375 -24.906 -11.227 1 98.75 171 THR B O 1
ATOM 3018 N N . LEU B 1 172 ? -13.195 -24.438 -10.094 1 98.31 172 LEU B N 1
ATOM 3019 C CA . LEU B 1 172 ? -14.078 -24.734 -11.219 1 98.31 172 LEU B CA 1
ATOM 3020 C C . LEU B 1 172 ? -14.648 -23.438 -11.812 1 98.31 172 LEU B C 1
ATOM 3022 O O . LEU B 1 172 ? -15.016 -22.516 -11.078 1 98.31 172 LEU B O 1
ATOM 3026 N N . ASP B 1 173 ? -14.695 -23.375 -13.141 1 98.19 173 ASP B N 1
ATOM 3027 C CA . ASP B 1 173 ? -15.438 -22.281 -13.75 1 98.19 173 ASP B CA 1
ATOM 3028 C C . ASP B 1 173 ? -16.938 -22.562 -13.719 1 98.19 173 ASP B C 1
ATOM 3030 O O . ASP B 1 173 ? -17.391 -23.516 -13.086 1 98.19 173 ASP B O 1
ATOM 3034 N N . ASP B 1 174 ? -17.703 -21.703 -14.352 1 97.44 174 ASP B N 1
ATOM 3035 C CA . ASP B 1 174 ? -19.156 -21.797 -14.273 1 97.44 174 ASP B CA 1
ATOM 3036 C C . ASP B 1 174 ? -19.672 -23.031 -15.016 1 97.44 174 ASP B C 1
ATOM 3038 O O . ASP B 1 174 ? -20.781 -23.484 -14.781 1 97.44 174 ASP B O 1
ATOM 3042 N N . ASP B 1 175 ? -18.859 -23.594 -15.898 1 97.75 175 ASP B N 1
ATOM 3043 C CA . ASP B 1 175 ? -19.219 -24.797 -16.656 1 97.75 175 ASP B CA 1
ATOM 3044 C C . ASP B 1 175 ? -18.734 -26.047 -15.945 1 97.75 175 ASP B C 1
ATOM 3046 O O . ASP B 1 175 ? -18.953 -27.156 -16.422 1 97.75 175 ASP B O 1
ATOM 3050 N N . GLY B 1 176 ? -18.016 -25.891 -14.906 1 97.69 176 GLY B N 1
ATOM 3051 C CA . GLY B 1 176 ? -17.578 -27.016 -14.109 1 97.69 176 GLY B CA 1
ATOM 3052 C C . GLY B 1 176 ? -16.203 -27.516 -14.5 1 97.69 176 GLY B C 1
ATOM 3053 O O . GLY B 1 176 ? -15.727 -28.531 -13.984 1 97.69 176 GLY B O 1
ATOM 3054 N N . ALA B 1 177 ? -15.531 -26.844 -15.43 1 98.12 177 ALA B N 1
ATOM 3055 C CA . ALA B 1 177 ? -14.18 -27.234 -15.828 1 98.12 177 ALA B CA 1
ATOM 3056 C C . ALA B 1 177 ? -13.156 -26.797 -14.773 1 98.12 177 ALA B C 1
ATOM 3058 O O . ALA B 1 177 ? -13.211 -25.672 -14.281 1 98.12 177 ALA B O 1
ATOM 3059 N N . PRO B 1 178 ? -12.266 -27.656 -14.406 1 98.44 178 PRO B N 1
ATOM 3060 C CA . PRO B 1 178 ? -11.242 -27.297 -13.422 1 98.44 178 PRO B CA 1
ATOM 3061 C C . PRO B 1 178 ? -10.133 -26.438 -14.016 1 98.44 178 PRO B C 1
ATOM 3063 O O . PRO B 1 178 ? -9.734 -26.641 -15.164 1 98.44 178 PRO B O 1
ATOM 3066 N N . HIS B 1 179 ? -9.648 -25.438 -13.289 1 98.88 179 HIS B N 1
ATOM 3067 C CA . HIS B 1 179 ? -8.57 -24.547 -13.672 1 98.88 179 HIS B CA 1
ATOM 3068 C C . HIS B 1 179 ? -7.531 -24.406 -12.562 1 98.88 179 HIS B C 1
ATOM 3070 O O . HIS B 1 179 ? -7.887 -24.188 -11.398 1 98.88 179 HIS B O 1
ATOM 3076 N N . PRO B 1 180 ? -6.219 -24.531 -12.867 1 98.75 180 PRO B N 1
ATOM 3077 C CA . PRO B 1 180 ? -5.172 -24.391 -11.859 1 98.75 180 PRO B CA 1
ATOM 3078 C C . PRO B 1 180 ? -5.16 -23 -11.211 1 98.75 180 PRO B C 1
ATOM 3080 O O . PRO B 1 180 ? -5.289 -21.984 -11.906 1 98.75 180 PRO B O 1
ATOM 3083 N N . VAL B 1 181 ? -5.016 -22.953 -9.875 1 98.62 181 VAL B N 1
ATOM 3084 C CA . VAL B 1 181 ? -5.02 -21.672 -9.172 1 98.62 181 VAL B CA 1
ATOM 3085 C C . VAL B 1 181 ? -3.896 -21.656 -8.141 1 98.62 181 VAL B C 1
ATOM 3087 O O . VAL B 1 181 ? -3.682 -20.641 -7.469 1 98.62 181 VAL B O 1
ATOM 3090 N N . LEU B 1 182 ? -3.238 -22.703 -7.887 1 98.81 182 LEU B N 1
ATOM 3091 C CA . LEU B 1 182 ? -2.123 -22.859 -6.957 1 98.81 182 LEU B CA 1
ATOM 3092 C C . LEU B 1 182 ? -1.079 -23.828 -7.523 1 98.81 182 LEU B C 1
ATOM 3094 O O . LEU B 1 182 ? -1.41 -24.938 -7.93 1 98.81 182 LEU B O 1
ATOM 3098 N N . TRP B 1 183 ? 0.19 -23.391 -7.539 1 98.81 183 TRP B N 1
ATOM 3099 C CA . TRP B 1 183 ? 1.22 -24.312 -7.996 1 98.81 183 TRP B CA 1
ATOM 3100 C C . TRP B 1 183 ? 2.58 -23.938 -7.406 1 98.81 183 TRP B C 1
ATOM 3102 O O . TRP B 1 183 ? 2.754 -22.859 -6.863 1 98.81 183 TRP B O 1
ATOM 3112 N N . VAL B 1 184 ? 3.467 -24.906 -7.418 1 98.5 184 VAL B N 1
ATOM 3113 C CA . VAL B 1 184 ? 4.867 -24.734 -7.039 1 98.5 184 VAL B CA 1
ATOM 3114 C C . VAL B 1 184 ? 5.758 -24.922 -8.266 1 98.5 184 VAL B C 1
ATOM 3116 O O . VAL B 1 184 ? 5.488 -25.781 -9.117 1 98.5 184 VAL B O 1
ATOM 3119 N N . ASN B 1 185 ? 6.773 -24.094 -8.422 1 98.31 185 ASN B N 1
ATOM 3120 C CA . ASN B 1 185 ? 7.738 -24.156 -9.516 1 98.31 185 ASN B CA 1
ATOM 3121 C C . ASN B 1 185 ? 9.172 -24.172 -8.992 1 98.31 185 ASN B C 1
ATOM 3123 O O . ASN B 1 185 ? 9.594 -23.25 -8.289 1 98.31 185 ASN B O 1
ATOM 3127 N N . GLU B 1 186 ? 9.938 -25.172 -9.359 1 96.5 186 GLU B N 1
ATOM 3128 C CA . GLU B 1 186 ? 11.336 -25.297 -8.945 1 96.5 186 GLU B CA 1
ATOM 3129 C C . GLU B 1 186 ? 12.258 -25.438 -10.156 1 96.5 186 GLU B C 1
ATOM 3131 O O . GLU B 1 186 ? 13.453 -25.703 -10 1 96.5 186 GLU B O 1
ATOM 3136 N N . GLU B 1 187 ? 11.703 -25.188 -11.305 1 95.12 187 GLU B N 1
ATOM 3137 C CA . GLU B 1 187 ? 12.422 -25.469 -12.547 1 95.12 187 GLU B CA 1
ATOM 3138 C C . GLU B 1 187 ? 13.438 -24.375 -12.859 1 95.12 187 GLU B C 1
ATOM 3140 O O . GLU B 1 187 ? 14.352 -24.578 -13.664 1 95.12 187 GLU B O 1
ATOM 3145 N N . HIS B 1 188 ? 13.305 -23.234 -12.242 1 93.81 188 HIS B N 1
ATOM 3146 C CA . HIS B 1 188 ? 14.148 -22.094 -12.602 1 93.81 188 HIS B CA 1
ATOM 3147 C C . HIS B 1 188 ? 15.383 -22.016 -11.703 1 93.81 188 HIS B C 1
ATOM 3149 O O . HIS B 1 188 ? 16.203 -21.109 -11.852 1 93.81 188 HIS B O 1
ATOM 3155 N N . GLY B 1 189 ? 15.523 -22.922 -10.781 1 92.31 189 GLY B N 1
ATOM 3156 C CA . GLY B 1 189 ? 16.703 -22.938 -9.938 1 92.31 189 GLY B CA 1
ATOM 3157 C C . GLY B 1 189 ? 16.422 -22.547 -8.5 1 92.31 189 GLY B C 1
ATOM 3158 O O . GLY B 1 189 ? 17.266 -22.703 -7.621 1 92.31 189 GLY B O 1
ATOM 3159 N N . GLY B 1 190 ? 15.281 -22.062 -8.227 1 95.19 190 GLY B N 1
ATOM 3160 C CA . GLY B 1 190 ? 14.773 -21.734 -6.902 1 95.19 190 GLY B CA 1
ATOM 3161 C C . GLY B 1 190 ? 13.391 -22.297 -6.641 1 95.19 190 GLY B C 1
ATOM 3162 O O . GLY B 1 190 ? 13 -23.312 -7.238 1 95.19 190 GLY B O 1
ATOM 3163 N N . ARG B 1 191 ? 12.766 -21.781 -5.66 1 97.62 191 ARG B N 1
ATOM 3164 C CA . ARG B 1 191 ? 11.414 -22.219 -5.336 1 97.62 191 ARG B CA 1
ATOM 3165 C C . ARG B 1 191 ? 10.422 -21.062 -5.434 1 97.62 191 ARG B C 1
ATOM 3167 O O . ARG B 1 191 ? 10.672 -19.984 -4.902 1 97.62 191 ARG B O 1
ATOM 3174 N N . SER B 1 192 ? 9.375 -21.297 -6.137 1 98.75 192 SER B N 1
ATOM 3175 C CA . SER B 1 192 ? 8.289 -20.328 -6.219 1 98.75 192 SER B CA 1
ATOM 3176 C C . SER B 1 192 ? 6.938 -20.984 -5.969 1 98.75 192 SER B C 1
ATOM 3178 O O . SER B 1 192 ? 6.746 -22.156 -6.293 1 98.75 192 SER B O 1
ATOM 3180 N N . VAL B 1 193 ? 6.094 -20.297 -5.32 1 98.94 193 VAL B N 1
ATOM 3181 C CA . VAL B 1 193 ? 4.676 -20.641 -5.219 1 98.94 193 VAL B CA 1
ATOM 3182 C C . VAL B 1 193 ? 3.836 -19.531 -5.867 1 98.94 193 VAL B C 1
ATOM 3184 O O . VAL B 1 193 ? 4.117 -18.344 -5.691 1 98.94 193 VAL B O 1
ATOM 3187 N N . TYR B 1 194 ? 2.902 -19.922 -6.625 1 98.94 194 TYR B N 1
ATOM 3188 C CA . TYR B 1 194 ? 1.86 -19.016 -7.078 1 98.94 194 TYR B CA 1
ATOM 3189 C C . TYR B 1 194 ? 0.51 -19.375 -6.473 1 98.94 194 TYR B C 1
ATOM 3191 O O . TYR B 1 194 ? 0.119 -20.547 -6.48 1 98.94 194 TYR B O 1
ATOM 3199 N N . SER B 1 195 ? -0.144 -18.438 -5.957 1 98.94 195 SER B N 1
ATOM 3200 C CA . SER B 1 195 ? -1.539 -18.562 -5.543 1 98.94 195 SER B CA 1
ATOM 3201 C C . SER B 1 195 ? -2.42 -17.547 -6.262 1 98.94 195 SER B C 1
ATOM 3203 O O . SER B 1 195 ? -2.162 -16.344 -6.199 1 98.94 195 SER B O 1
ATOM 3205 N N . ALA B 1 196 ? -3.5 -18 -6.875 1 98.88 196 ALA B N 1
ATOM 3206 C CA . ALA B 1 196 ? -4.41 -17.109 -7.602 1 98.88 196 ALA B CA 1
ATOM 3207 C C . ALA B 1 196 ? -5.352 -16.391 -6.645 1 98.88 196 ALA B C 1
ATOM 3209 O O . ALA B 1 196 ? -6.137 -15.539 -7.066 1 98.88 196 ALA B O 1
ATOM 3210 N N . LEU B 1 197 ? -5.285 -16.703 -5.383 1 98.88 197 LEU B N 1
ATOM 3211 C CA . LEU B 1 197 ? -6.164 -16.062 -4.414 1 98.88 197 LEU B CA 1
ATOM 3212 C C . LEU B 1 197 ? -5.633 -14.688 -4.027 1 98.88 197 LEU B C 1
ATOM 3214 O O . LEU B 1 197 ? -4.43 -14.438 -4.102 1 98.88 197 LEU B O 1
ATOM 3218 N N . GLY B 1 198 ? -6.613 -13.805 -3.67 1 98.81 198 GLY B N 1
ATOM 3219 C CA . GLY B 1 198 ? -6.176 -12.555 -3.074 1 98.81 198 GLY B CA 1
ATOM 3220 C C . GLY B 1 198 ? -6.613 -11.336 -3.865 1 98.81 198 GLY B C 1
ATOM 3221 O O . GLY B 1 198 ? -5.898 -10.328 -3.912 1 98.81 198 GLY B O 1
ATOM 3222 N N . HIS B 1 199 ? -7.746 -11.375 -4.52 1 98.81 199 HIS B N 1
ATOM 3223 C CA . HIS B 1 199 ? -8.234 -10.25 -5.309 1 98.81 199 HIS B CA 1
ATOM 3224 C C . HIS B 1 199 ? -8.367 -8.992 -4.453 1 98.81 199 HIS B C 1
ATOM 3226 O O . HIS B 1 199 ? -7.945 -7.91 -4.867 1 98.81 199 HIS B O 1
ATOM 3232 N N . ASP B 1 200 ? -9.062 -9.094 -3.369 1 98.44 200 ASP B N 1
ATOM 3233 C CA . ASP B 1 200 ? -9.188 -7.98 -2.436 1 98.44 200 ASP B CA 1
ATOM 3234 C C . ASP B 1 200 ? -9.195 -8.477 -0.99 1 98.44 200 ASP B C 1
ATOM 3236 O O . ASP B 1 200 ? -8.953 -9.656 -0.729 1 98.44 200 ASP B O 1
ATOM 3240 N N . VAL B 1 201 ? -9.391 -7.578 0.013 1 98.25 201 VAL B N 1
ATOM 3241 C CA . VAL B 1 201 ? -9.188 -7.879 1.427 1 98.25 201 VAL B CA 1
ATOM 3242 C C . VAL B 1 201 ? -10.219 -8.906 1.889 1 98.25 201 VAL B C 1
ATOM 3244 O O . VAL B 1 201 ? -10 -9.617 2.873 1 98.25 201 VAL B O 1
ATOM 3247 N N . ARG B 1 202 ? -11.383 -9.07 1.193 1 98.56 202 ARG B N 1
ATOM 3248 C CA . ARG B 1 202 ? -12.367 -10.086 1.555 1 98.56 202 ARG B CA 1
ATOM 3249 C C . ARG B 1 202 ? -11.797 -11.484 1.391 1 98.56 202 ARG B C 1
ATOM 3251 O O . ARG B 1 202 ? -12.133 -12.398 2.152 1 98.56 202 ARG B O 1
ATOM 3258 N N . SER B 1 203 ? -10.945 -11.711 0.405 1 98.88 203 SER B N 1
ATOM 3259 C CA . SER B 1 203 ? -10.258 -12.984 0.247 1 98.88 203 SER B CA 1
ATOM 3260 C C . SER B 1 203 ? -9.406 -13.312 1.47 1 98.88 203 SER B C 1
ATOM 3262 O O . SER B 1 203 ? -9.406 -14.445 1.949 1 98.88 203 SER B O 1
ATOM 3264 N N . PHE B 1 204 ? -8.727 -12.297 2.035 1 98.69 204 PHE B N 1
ATOM 3265 C CA . PHE B 1 204 ? -7.793 -12.477 3.141 1 98.69 204 PHE B CA 1
ATOM 3266 C C . PHE B 1 204 ? -8.539 -12.625 4.461 1 98.69 204 PHE B C 1
ATOM 3268 O O . PHE B 1 204 ? -7.938 -12.961 5.484 1 98.69 204 PHE B O 1
ATOM 3275 N N . ALA B 1 205 ? -9.797 -12.391 4.473 1 98 205 ALA B N 1
ATOM 3276 C CA . ALA B 1 205 ? -10.602 -12.617 5.672 1 98 205 ALA B CA 1
ATOM 3277 C C . ALA B 1 205 ? -10.891 -14.102 5.863 1 98 205 ALA B C 1
ATOM 3279 O O . ALA B 1 205 ? -11.297 -14.523 6.949 1 98 205 ALA B O 1
ATOM 3280 N N . SER B 1 206 ? -10.75 -14.922 4.832 1 98.69 206 SER B N 1
ATOM 3281 C CA . SER B 1 206 ? -10.945 -16.359 4.898 1 98.69 206 SER B CA 1
ATOM 3282 C C . SER B 1 206 ? -9.859 -17.031 5.734 1 98.69 206 SER B C 1
ATOM 3284 O O . SER B 1 206 ? -8.672 -16.891 5.449 1 98.69 206 SER B O 1
ATOM 3286 N N . GLU B 1 207 ? -10.281 -17.828 6.707 1 98.31 207 GLU B N 1
ATOM 3287 C CA . GLU B 1 207 ? -9.312 -18.562 7.508 1 98.31 207 GLU B CA 1
ATOM 3288 C C . GLU B 1 207 ? -8.531 -19.562 6.656 1 98.31 207 GLU B C 1
ATOM 3290 O O . GLU B 1 207 ? -7.34 -19.781 6.887 1 98.31 207 GLU B O 1
ATOM 3295 N N . GLY B 1 208 ? -9.25 -20.109 5.746 1 98.25 208 GLY B N 1
ATOM 3296 C CA . GLY B 1 208 ? -8.586 -21.031 4.84 1 98.25 208 GLY B CA 1
ATOM 3297 C C . GLY B 1 208 ? -7.523 -20.375 3.982 1 98.25 208 GLY B C 1
ATOM 3298 O O . GLY B 1 208 ? -6.438 -20.938 3.801 1 98.25 208 GLY B O 1
ATOM 3299 N N . HIS B 1 209 ? -7.848 -19.219 3.445 1 98.75 209 HIS B N 1
ATOM 3300 C CA . HIS B 1 209 ? -6.855 -18.5 2.645 1 98.75 209 HIS B CA 1
ATOM 3301 C C . HIS B 1 209 ? -5.656 -18.094 3.492 1 98.75 209 HIS B C 1
ATOM 3303 O O . HIS B 1 209 ? -4.512 -18.203 3.049 1 98.75 209 HIS B O 1
ATOM 3309 N N . GLN B 1 210 ? -5.906 -17.625 4.723 1 98.75 210 GLN B N 1
ATOM 3310 C CA . GLN B 1 210 ? -4.809 -17.266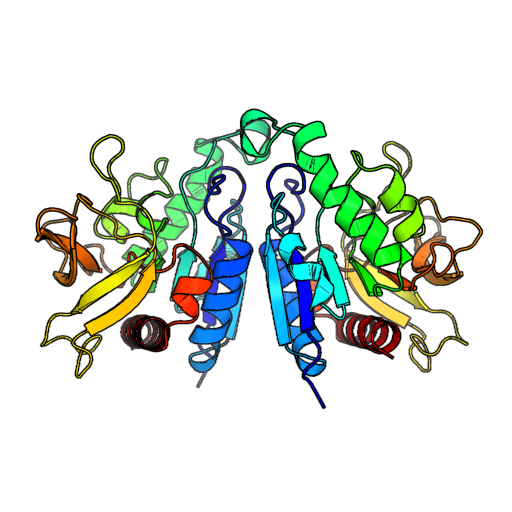 5.613 1 98.75 210 GLN B CA 1
ATOM 3311 C C . GLN B 1 210 ? -3.904 -18.469 5.883 1 98.75 210 GLN B C 1
ATOM 3313 O O . GLN B 1 210 ? -2.68 -18.359 5.836 1 98.75 210 GLN B O 1
ATOM 3318 N N . GLU B 1 211 ? -4.523 -19.578 6.133 1 98.44 211 GLU B N 1
ATOM 3319 C CA . GLU B 1 211 ? -3.754 -20.781 6.395 1 98.44 211 GLU B CA 1
ATOM 3320 C C . GLU B 1 211 ? -2.926 -21.188 5.18 1 98.44 211 GLU B C 1
ATOM 3322 O O . GLU B 1 211 ? -1.746 -21.531 5.309 1 98.44 211 GLU B O 1
ATOM 3327 N N . LEU B 1 212 ? -3.541 -21.125 4.035 1 98.56 212 LEU B N 1
ATOM 3328 C CA . LEU B 1 212 ? -2.836 -21.469 2.807 1 98.56 212 LEU B CA 1
ATOM 3329 C C . LEU B 1 212 ? -1.632 -20.562 2.598 1 98.56 212 LEU B C 1
ATOM 3331 O O . LEU B 1 212 ? -0.552 -21.031 2.227 1 98.56 212 LEU B O 1
ATOM 3335 N N . LEU B 1 213 ? -1.844 -19.297 2.84 1 98.75 213 LEU B N 1
ATOM 3336 C CA . LEU B 1 213 ? -0.776 -18.312 2.688 1 98.75 213 LEU B CA 1
ATOM 3337 C C . LEU B 1 213 ? 0.373 -18.609 3.646 1 98.75 213 LEU B C 1
ATOM 3339 O O . LEU B 1 213 ? 1.54 -18.578 3.252 1 98.75 213 LEU B O 1
ATOM 3343 N N . ARG B 1 214 ? 0.099 -18.938 4.883 1 98.62 214 ARG B N 1
ATOM 3344 C CA . ARG B 1 214 ? 1.123 -19.281 5.863 1 98.62 214 ARG B CA 1
ATOM 3345 C C . ARG B 1 214 ? 1.893 -20.531 5.441 1 98.62 214 ARG B C 1
ATOM 3347 O O . ARG B 1 214 ? 3.119 -20.578 5.551 1 98.62 214 ARG B O 1
ATOM 3354 N N . ARG B 1 215 ? 1.181 -21.469 4.957 1 98.44 215 ARG B N 1
ATOM 3355 C CA . ARG B 1 215 ? 1.807 -22.734 4.555 1 98.44 215 ARG B CA 1
ATOM 3356 C C . ARG B 1 215 ? 2.707 -22.5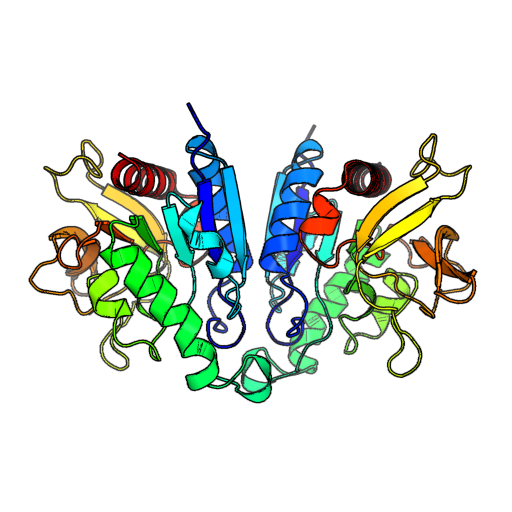31 3.34 1 98.44 215 ARG B C 1
ATOM 3358 O O . ARG B 1 215 ? 3.801 -23.094 3.27 1 98.44 215 ARG B O 1
ATOM 3365 N N . ALA B 1 216 ? 2.209 -21.734 2.385 1 98.69 216 ALA B N 1
ATOM 3366 C CA . ALA B 1 216 ? 3.031 -21.422 1.219 1 98.69 216 ALA B CA 1
ATOM 3367 C C . ALA B 1 216 ? 4.336 -20.75 1.633 1 98.69 216 ALA B C 1
ATOM 3369 O O . ALA B 1 216 ? 5.418 -21.156 1.202 1 98.69 216 ALA B O 1
ATOM 3370 N N . ALA B 1 217 ? 4.191 -19.766 2.486 1 98.75 217 ALA B N 1
ATOM 3371 C CA . ALA B 1 217 ? 5.367 -19.047 2.951 1 98.75 217 ALA B CA 1
ATOM 3372 C C . ALA B 1 217 ? 6.285 -19.953 3.768 1 98.75 217 ALA B C 1
ATOM 3374 O O . ALA B 1 217 ? 7.508 -19.906 3.613 1 98.75 217 ALA B O 1
ATOM 3375 N N . SER B 1 218 ? 5.715 -20.766 4.637 1 98.25 218 SER B N 1
ATOM 3376 C CA . SER B 1 218 ? 6.504 -21.688 5.457 1 98.25 218 SER B CA 1
ATOM 3377 C C . SER B 1 218 ? 7.281 -22.672 4.594 1 98.25 218 SER B C 1
ATOM 3379 O O . SER B 1 218 ? 8.453 -22.953 4.855 1 98.25 218 SER B O 1
ATOM 3381 N N . TRP B 1 219 ? 6.629 -23.188 3.598 1 98.25 219 TRP B N 1
ATOM 3382 C CA . TRP B 1 219 ? 7.293 -24.109 2.689 1 98.25 219 TRP B CA 1
ATOM 3383 C C . TRP B 1 219 ? 8.445 -23.438 1.963 1 98.25 219 TRP B C 1
ATOM 3385 O O . TRP B 1 219 ? 9.531 -24 1.837 1 98.25 219 TRP B O 1
ATOM 3395 N N . LEU B 1 220 ? 8.234 -22.203 1.524 1 98.5 220 LEU B N 1
ATOM 3396 C CA . LEU B 1 220 ? 9.25 -21.469 0.791 1 98.5 220 LEU B CA 1
ATOM 3397 C C . LEU B 1 220 ? 10.438 -21.125 1.689 1 98.5 220 LEU B C 1
ATOM 3399 O O . LEU B 1 220 ? 11.578 -21.062 1.22 1 98.5 220 LEU B O 1
ATOM 3403 N N . LEU B 1 221 ? 10.141 -20.984 2.947 1 97.06 221 LEU B N 1
ATOM 3404 C CA . LEU B 1 221 ? 11.172 -20.578 3.896 1 97.06 221 LEU B CA 1
ATOM 3405 C C . LEU B 1 221 ? 11.867 -21.781 4.512 1 97.06 221 LEU B C 1
ATOM 3407 O O . LEU B 1 221 ? 12.789 -21.641 5.312 1 97.06 221 LEU B O 1
ATOM 3411 N N . SER B 1 222 ? 11.492 -23.016 4.25 1 92.69 222 SER B N 1
ATOM 3412 C CA . SER B 1 222 ? 12.055 -24.234 4.828 1 92.69 222 SER B CA 1
ATOM 3413 C C . SER B 1 222 ? 13.352 -24.625 4.133 1 92.69 222 SER B C 1
ATOM 3415 O O . SER B 1 222 ? 13.578 -24.266 2.975 1 92.69 222 SER B O 1
#

InterPro domains:
  IPR029010 ThuA-like domain [PF06283] (50-219)
  IPR029062 Class I glutamine amidotransferase-like [G3DSA:3.40.50.880] (2-222)
  IPR029062 Class I glutamine amidotransferase-like [SSF52317] (5-221)

pLDDT: mean 96.74, std 4.36, range [51.53, 98.94]

Secondary structure (DSSP, 8-state):
-PPPEEEEEE--GGG--SS--HHHHHHHHHHHHTTTSEEEEEE--TTTTTTGGG-SEEEEE-------HHHH--HHHHHHHHHHHHHHHHTT-EEEEEGGGGGS-TT-THHHHHHTEE--TTT-B-PPPEEEEEEE-SSSGGGTT--EEEEEE---BS-EE-TTSEEEEEEE-TTS-EEEEEEEE-TTSSEEEEE---SSHHHHT-HHHHHHHHHHHHHHH-/-PPPEEEEEE--GGG--SS--HHHHHHHHHHHHTTTSEEEEEE--TTTTTTGGG-SEEEEE-------HHHH--HHHHHHHHHHHHHHHHTT-EEEEEGGGGGS-TT-THHHHHHTEE--TTT-B-PPPEEEEEEE-SSSGGGTT--EEEEEE---BS-EE-TTSEEEEEEE-TTS-EEEEEEEE-TTSSEEEEE---SSHHHHT-HHHHHHHHHHHHHHH-

Sequence (444 aa):
MTQRRILILSGRGRYEDPWHDHAATSHAAAGVLGELGAVEVRGLFRSALEDLDSVDLLVVNGGTGRRDAEFDGSDDDWRGFHDRLAGWARAGGAVLGLHQAANTFYDAPDWEAVLGGRWVPGESMHPPIGTARFELTIGHPMTEGLSVVEAFDERYCHLRVASGTRVLGTTLDDDGAPHPVLWVNEEHGGRSVYSALGHDVRSFASEGHQELLRRAASWLLSMTQRRILILSGRGRYEDPWHDHAATSHAAAGVLGELGAVEVRGLFRSALEDLDSVDLLVVNGGTGRRDAEFDGSDDDWRGFHDRLAGWARAGGAVLGLHQAANTFYDAPDWEAVLGGRWVPGESMHPPIGTARFELTIGHPMTEGLSVVEAFDERYCHLRVASGTRVLGTTLDDDGAPHPVLWVNEEHGGRSVYSALGHDVRSFASEGHQELLRRAASWLLS

Solvent-accessible surface area (backbone atoms only — not comparable to full-atom values): 22489 Å² total; per-residue (Å²): 129,85,76,42,27,33,37,34,34,18,30,32,70,44,22,30,48,84,82,49,48,27,42,23,35,46,48,51,50,41,64,61,46,42,83,72,27,52,64,45,55,36,34,59,51,65,68,64,60,78,66,49,88,72,47,52,32,42,33,38,37,27,20,52,34,60,79,40,49,91,63,77,42,46,75,75,66,37,44,64,40,49,50,50,52,49,51,44,31,38,71,50,34,22,38,37,32,32,28,43,34,39,41,30,58,87,91,32,84,58,51,40,58,49,51,25,32,32,54,38,90,93,63,32,47,54,64,82,67,38,81,40,60,34,44,33,40,81,87,41,86,61,24,60,96,40,55,64,33,53,31,41,30,49,56,58,31,59,55,48,67,43,88,80,34,47,76,44,23,29,31,61,52,99,85,62,50,76,23,68,39,24,34,41,17,56,83,51,50,20,43,17,37,31,36,42,60,52,52,43,60,62,14,62,67,16,66,42,44,43,50,46,52,44,30,49,51,49,58,53,66,103,128,84,75,42,28,34,38,35,36,18,29,33,70,44,22,30,48,84,81,49,47,27,42,22,36,47,47,51,49,40,63,62,46,43,83,71,28,53,65,44,56,36,35,58,49,65,67,64,60,78,65,49,88,72,47,51,32,41,32,38,37,26,21,50,35,60,78,40,48,91,62,77,42,46,76,74,66,38,43,64,40,50,50,50,52,48,52,45,32,38,72,50,34,19,38,39,33,33,29,42,34,38,40,30,60,86,92,34,82,58,50,40,58,49,48,24,32,31,53,36,87,96,64,33,47,57,62,82,66,39,82,39,60,34,43,33,40,80,90,41,87,64,25,59,96,39,54,64,32,52,30,40,28,48,55,58,30,60,53,49,67,43,88,79,34,47,74,42,24,29,31,59,51,97,85,63,51,76,22,69,36,25,33,40,16,55,81,51,52,20,43,18,36,31,34,43,60,52,53,43,61,62,15,61,68,17,67,43,42,41,50,46,52,45,31,50,52,50,58,53,65,102

Foldseek 3Di:
DPFAEEEEEFADAQFDDPQFDRVQLLVLLCVLCVVRGHYDYDYPALCSCVPVVRHQEYEYRTAGGHDDCVPRHDLVSNVSVLCSVLVCQQQAHEYEYEARLLHGPPSHPCSCVSAQWHDDPPFKDWDDFAWFKKAFAPDDQLCHVPGIFIFRFTQIADIGGHPQKAAGIWTAGPVGDTGGAWIWHPPSNYIYIYGNFRRDVRRSVTPSSSSSSNSSVVVRND/DPFAEEEEEFADAQFDDPQFDRVQLLVLLCVLCVVRGHYHYDYPALCSCVPVVRHQEYEYRTAGGDDDCVPRHDLVSNVSVLCSVLVCLQQAHEYEYEARLLHGPPSHPSSCVSAQWHDDPPFKDWDDFAWWKKAFDPDDQLCHVPGIFIFRFTQIADIGGHPQKAAGIWTAGPVGDTGGAWIWHPPSNYIYIYGNFRRDVRRSVTPSSSSSSNSSVVVRND

Nearest PDB structures (foldseek):
  3tts-assembly1_A  TM=6.770E-01  e=4.962E-08  Niallia circulans subsp. alkalophilus
  5e9a-assembly1_A  TM=6.480E-01  e=4.381E-08  Rahnella sp. R3
  5xb7-assembly1_D  TM=6.367E-01  e=1.115E-07  Bifidobacterium animalis subsp. lactis
  5xb7-assembly1_C  TM=6.223E-01  e=1.723E-07  Bifidobacterium animalis subsp. lactis
  3cne-assembly2_C  TM=5.992E-01  e=6.382E-03  Bacteroides thetaiotaomicron VPI-5482

Radius of gyration: 22.28 Å; Cα contacts (8 Å, |Δi|>4): 1079; chains: 2; bounding box: 40×67×52 Å

Organism: NCBI:txid88382